Protein AF-0000000084753948 (afdb_homodimer)

InterPro domains:
  IPR003010 Carbon-nitrogen hydrolase [PF00795] (7-243)
  IPR003010 Carbon-nitrogen hydrolase [PS50263] (5-235)
  IPR036526 Carbon-nitrogen hydrolase superfamily [G3DSA:3.60.110.10] (3-258)
  IPR036526 Carbon-nitrogen hydrolase superfamily [SSF56317] (1-251)
  IPR052737 Omega-amidase YafV [PTHR47799] (4-256)

pLDDT: mean 97.44, std 4.39, range [53.72, 99.0]

Foldseek 3Di:
DDQKAKEKFFAADADAQAQVVQLVVVVVQLVPDDADHAEYEAAFQSRHADDLPCVSHDQVSVVVVLVSQLVSQQVRQYKYKYWHWHDDPNAIFGKIWIHHPDDDIDIDTAADAPPVVPRVVHHPHTDDWDWDDDPHFIETEHEAVVLVPCVNLAQPPLGAEYEYHYQDFPVCVVCVLVSQLVSLARRLHKGWYFYYADAYPVGTGHQTFTWIAGSNSHTQDTDRDRDMIMGMGGNVVSVVVCVVPVSSVVDDDDDDDD/DDQKAKEKFFAADADAQAQVVQLVVVVVQLVPDDAPHAEYEAAFQSRHADDLPCVSHDQCSVVVVLVSQLVSQQVRQYKYKYWHWHDDPNAIFGKIWIHHPDDDIDIDTAADAPPVVPRVVHHPHTDDWDWDDDPHFIETEHEAVVLVPCVNLAQPPLGAEYEYHYQDFPVCVVCVLVSQLVSLARRLHKGWYFYYADAYPVGTGHQTFTWIAGSNSHTQDTDRDRDMIMGMGGNVVSVVVCVVPVSSVVDDDDDDDD

Structure (mmCIF, N/CA/C/O backbone):
data_AF-0000000084753948-model_v1
#
loop_
_entity.id
_entity.type
_entity.pdbx_description
1 polymer 'Omega-amidase YafV'
#
loop_
_atom_site.group_PDB
_atom_site.id
_atom_site.type_symbol
_atom_site.label_atom_id
_atom_site.label_alt_id
_atom_site.label_comp_id
_atom_site.label_asym_id
_atom_site.label_entity_id
_atom_site.label_seq_id
_atom_site.pdbx_PDB_ins_code
_atom_site.Cartn_x
_atom_site.Cartn_y
_atom_site.Cartn_z
_atom_site.occupancy
_atom_site.B_iso_or_equiv
_atom_site.auth_seq_id
_atom_site.auth_comp_id
_atom_site.auth_asym_id
_atom_site.auth_atom_id
_atom_site.pdbx_PDB_model_num
ATOM 1 N N . MET A 1 1 ? 27.484 17.625 3.156 1 53.81 1 MET A N 1
ATOM 2 C CA . MET A 1 1 ? 26.094 18 3.404 1 53.81 1 MET A CA 1
ATOM 3 C C . MET A 1 1 ? 25.469 17.094 4.457 1 53.81 1 MET A C 1
ATOM 5 O O . MET A 1 1 ? 25.891 15.945 4.633 1 53.81 1 MET A O 1
ATOM 9 N N . PRO A 1 2 ? 24.625 17.688 5.348 1 67.44 2 PRO A N 1
ATOM 10 C CA . PRO A 1 2 ? 24.109 16.797 6.395 1 67.44 2 PRO A CA 1
ATOM 11 C C . PRO A 1 2 ? 23.438 15.539 5.828 1 67.44 2 PRO A C 1
ATOM 13 O O . PRO A 1 2 ? 22.781 15.609 4.789 1 67.44 2 PRO A O 1
ATOM 16 N N . THR A 1 3 ? 23.859 14.422 6.414 1 88.56 3 THR A N 1
ATOM 17 C CA . THR A 1 3 ? 23.375 13.141 5.91 1 88.56 3 THR A CA 1
ATOM 18 C C . THR A 1 3 ? 22.156 12.672 6.699 1 88.56 3 THR A C 1
ATOM 20 O O . THR A 1 3 ? 21.531 11.664 6.348 1 88.56 3 THR A O 1
ATOM 23 N N . THR A 1 4 ? 21.812 13.539 7.672 1 97.06 4 THR A N 1
ATOM 24 C CA . THR A 1 4 ? 20.688 13.117 8.492 1 97.06 4 THR A CA 1
ATOM 25 C C . THR A 1 4 ? 19.703 14.266 8.695 1 97.06 4 THR A C 1
ATOM 27 O O . THR A 1 4 ? 20.062 15.438 8.531 1 97.06 4 THR A O 1
ATOM 30 N N . LEU A 1 5 ? 18.516 14.039 8.922 1 97.75 5 LEU A N 1
ATOM 31 C CA . LEU A 1 5 ? 17.438 14.953 9.266 1 97.75 5 LEU A CA 1
ATOM 32 C C . LEU A 1 5 ? 16.766 14.539 10.57 1 97.75 5 LEU A C 1
ATOM 34 O O . LEU A 1 5 ? 16.172 13.461 10.656 1 97.75 5 LEU A O 1
ATOM 38 N N . ASN A 1 6 ? 16.922 15.367 11.609 1 98.12 6 ASN A N 1
ATOM 39 C CA . ASN A 1 6 ? 16.266 15.109 12.891 1 98.12 6 ASN A CA 1
ATOM 40 C C . ASN A 1 6 ? 14.867 15.711 12.938 1 98.12 6 ASN A C 1
ATOM 42 O O . ASN A 1 6 ? 14.703 16.922 12.789 1 98.12 6 ASN A O 1
ATOM 46 N N . ILE A 1 7 ? 13.852 14.844 13.227 1 98.62 7 ILE A N 1
ATOM 47 C CA . ILE A 1 7 ? 12.492 15.359 13.117 1 98.62 7 ILE A CA 1
ATOM 48 C C . ILE A 1 7 ? 11.758 15.156 14.445 1 98.62 7 ILE A C 1
ATOM 50 O O . ILE A 1 7 ? 12.109 14.273 15.227 1 98.62 7 ILE A O 1
ATOM 54 N N . ALA A 1 8 ? 10.852 15.984 14.695 1 98.88 8 ALA A N 1
ATOM 55 C CA . ALA A 1 8 ? 9.914 15.875 15.812 1 98.88 8 ALA A CA 1
ATOM 56 C C . ALA A 1 8 ? 8.469 15.891 15.32 1 98.88 8 ALA A C 1
ATOM 58 O O . ALA A 1 8 ? 8.078 16.766 14.547 1 98.88 8 ALA A O 1
ATOM 59 N N . LEU A 1 9 ? 7.727 14.906 15.68 1 98.88 9 LEU A N 1
ATOM 60 C CA . LEU A 1 9 ? 6.301 14.797 15.375 1 98.88 9 LEU A CA 1
ATOM 61 C C . LEU A 1 9 ? 5.461 15.148 16.594 1 98.88 9 LEU A C 1
ATOM 63 O O . LEU A 1 9 ? 5.562 14.5 17.641 1 98.88 9 LEU A O 1
ATOM 67 N N . ILE A 1 10 ? 4.637 16.125 16.484 1 98.94 10 ILE A N 1
ATOM 68 C CA . ILE A 1 10 ? 3.828 16.5 17.641 1 98.94 10 ILE A CA 1
ATOM 69 C C . ILE A 1 10 ? 2.432 15.898 17.5 1 98.94 10 ILE A C 1
ATOM 71 O O . ILE A 1 10 ? 1.613 16.391 16.719 1 98.94 10 ILE A O 1
ATOM 75 N N . GLN A 1 11 ? 2.242 14.859 18.203 1 98.88 11 GLN A N 1
ATOM 76 C CA . GLN A 1 11 ? 0.932 14.234 18.328 1 98.88 11 GLN A CA 1
ATOM 77 C C . GLN A 1 11 ? 0.143 14.828 19.5 1 98.88 11 GLN A C 1
ATOM 79 O O . GLN A 1 11 ? 0.443 14.555 20.656 1 98.88 11 GLN A O 1
ATOM 84 N N . SER A 1 12 ? -0.905 15.617 19.203 1 98.56 12 SER A N 1
ATOM 85 C CA . SER A 1 12 ? -1.56 16.406 20.25 1 98.56 12 SER A CA 1
ATOM 86 C C . SER A 1 12 ? -3.07 16.438 20.047 1 98.56 12 SER A C 1
ATOM 88 O O . SER A 1 12 ? -3.559 16.219 18.938 1 98.56 12 SER A O 1
ATOM 90 N N . ASN A 1 13 ? -3.744 16.594 21.156 1 98.56 13 ASN A N 1
ATOM 91 C CA . ASN A 1 13 ? -5.129 17.047 21.047 1 98.56 13 ASN A CA 1
ATOM 92 C C . ASN A 1 13 ? -5.211 18.469 20.484 1 98.56 13 ASN A C 1
ATOM 94 O O . ASN A 1 13 ? -4.262 19.234 20.594 1 98.56 13 ASN A O 1
ATOM 98 N N . LEU A 1 14 ? -6.301 18.766 19.828 1 98.81 14 LEU A N 1
ATOM 99 C CA . LEU A 1 14 ? -6.492 20.078 19.25 1 98.81 14 LEU A CA 1
ATOM 100 C C . LEU A 1 14 ? -7.711 20.766 19.859 1 98.81 14 LEU A C 1
ATOM 102 O O . LEU A 1 14 ? -8.742 20.141 20.078 1 98.81 14 LEU A O 1
ATOM 106 N N . TYR A 1 15 ? -7.5 22.016 20.188 1 98.69 15 TYR A N 1
ATOM 107 C CA . TYR A 1 15 ? -8.648 22.812 20.594 1 98.69 15 TYR A CA 1
ATOM 108 C C . TYR A 1 15 ? -9.562 23.094 19.406 1 98.69 15 TYR A C 1
ATOM 110 O O . TYR A 1 15 ? -9.125 23.672 18.406 1 98.69 15 TYR A O 1
ATOM 118 N N . TRP A 1 16 ? -10.828 22.75 19.531 1 98.62 16 TRP A N 1
ATOM 119 C CA . TRP A 1 16 ? -11.797 22.797 18.453 1 98.62 16 TRP A CA 1
ATOM 120 C C . TRP A 1 16 ? -12.031 24.219 17.969 1 98.62 16 TRP A C 1
ATOM 122 O O . TRP A 1 16 ? -12.461 25.078 18.75 1 98.62 16 TRP A O 1
ATOM 132 N N . GLU A 1 17 ? -11.703 24.547 16.75 1 98.62 17 GLU A N 1
ATOM 133 C CA . GLU A 1 17 ? -11.93 25.797 16.047 1 98.62 17 GLU A CA 1
ATOM 134 C C . GLU A 1 17 ? -11.375 26.984 16.844 1 98.62 17 GLU A C 1
ATOM 136 O O . GLU A 1 17 ? -12.047 28.016 16.984 1 98.62 17 GLU A O 1
ATOM 141 N N . ASP A 1 18 ? -10.203 26.766 17.375 1 98.75 18 ASP A N 1
ATOM 142 C CA . ASP A 1 18 ? -9.586 27.812 18.188 1 98.75 18 ASP A CA 1
ATOM 143 C C . ASP A 1 18 ? -8.117 28 17.828 1 98.75 18 ASP A C 1
ATOM 145 O O . ASP A 1 18 ? -7.227 27.516 18.531 1 98.75 18 ASP A O 1
ATOM 149 N N . PRO A 1 19 ? -7.867 28.766 16.75 1 98.88 19 PRO A N 1
ATOM 150 C CA . PRO A 1 19 ? -6.496 28.938 16.25 1 98.88 19 PRO A CA 1
ATOM 151 C C . PRO A 1 19 ? -5.562 29.516 17.312 1 98.88 19 PRO A C 1
ATOM 153 O O . PRO A 1 19 ? -4.41 29.094 17.422 1 98.88 19 PRO A O 1
ATOM 156 N N . VAL A 1 20 ? -6.008 30.422 18.094 1 98.75 20 VAL A N 1
ATOM 157 C CA . VAL A 1 20 ? -5.18 31.109 19.078 1 98.75 20 VAL A CA 1
ATOM 158 C C . VAL A 1 20 ? -4.719 30.125 20.141 1 98.75 20 VAL A C 1
ATOM 160 O O . VAL A 1 20 ? -3.527 30.031 20.453 1 98.75 20 VAL A O 1
ATOM 163 N N . LYS A 1 21 ? -5.648 29.328 20.672 1 98.81 21 LYS A N 1
ATOM 164 C CA . LYS A 1 21 ? -5.305 28.359 21.703 1 98.81 21 LYS A CA 1
ATOM 165 C C . LYS A 1 21 ? -4.379 27.281 21.172 1 98.81 21 LYS A C 1
ATOM 167 O O . LYS A 1 21 ? -3.48 26.812 21.875 1 98.81 21 LYS A O 1
ATOM 172 N N . ASN A 1 22 ? -4.625 26.875 20.016 1 98.88 22 ASN A N 1
ATOM 173 C CA . ASN A 1 22 ? -3.771 25.844 19.422 1 98.88 22 ASN A CA 1
ATOM 174 C C . ASN A 1 22 ? -2.354 26.359 19.188 1 98.88 22 ASN A C 1
ATOM 176 O O . ASN A 1 22 ? -1.38 25.672 19.516 1 98.88 22 ASN A O 1
ATOM 180 N N . ARG A 1 23 ? -2.188 27.562 18.609 1 98.88 23 ARG A N 1
ATOM 181 C CA . ARG A 1 23 ? -0.85 28.125 18.422 1 98.88 23 ARG A CA 1
ATOM 182 C C . ARG A 1 23 ? -0.101 28.234 19.734 1 98.88 23 ARG A C 1
ATOM 184 O O . ARG A 1 23 ? 1.081 27.891 19.828 1 98.88 23 ARG A O 1
ATOM 191 N N . LYS A 1 24 ? -0.837 28.688 20.734 1 98.81 24 LYS A N 1
ATOM 192 C CA . LYS A 1 24 ? -0.213 28.812 22.047 1 98.81 24 LYS A CA 1
ATOM 193 C C . LYS A 1 24 ? 0.215 27.453 22.578 1 98.81 24 LYS A C 1
ATOM 195 O O . LYS A 1 24 ? 1.32 27.297 23.109 1 98.81 24 LYS A O 1
ATOM 200 N N . MET A 1 25 ? -0.643 26.484 22.484 1 98.81 25 MET A N 1
ATOM 201 C CA . MET A 1 25 ? -0.343 25.141 22.938 1 98.81 25 MET A CA 1
ATOM 202 C C . MET A 1 25 ? 0.877 24.578 22.219 1 98.81 25 MET A C 1
ATOM 204 O O . MET A 1 25 ? 1.776 24.016 22.844 1 98.81 25 MET A O 1
ATOM 208 N N . PHE A 1 26 ? 0.907 24.703 20.906 1 98.81 26 PHE A N 1
ATOM 209 C CA . PHE A 1 26 ? 2.035 24.172 20.141 1 98.81 26 PHE A CA 1
ATOM 210 C C . PHE A 1 26 ? 3.311 24.938 20.469 1 98.81 26 PHE A C 1
ATOM 212 O O . PHE A 1 26 ? 4.402 24.375 20.469 1 98.81 26 PHE A O 1
ATOM 219 N N . GLU A 1 27 ? 3.158 26.266 20.656 1 98.44 27 GLU A N 1
ATOM 220 C CA . GLU A 1 27 ? 4.316 27.047 21.078 1 98.44 27 GLU A CA 1
ATOM 221 C C . GLU A 1 27 ? 4.922 26.484 22.359 1 98.44 27 GLU A C 1
ATOM 223 O O . GLU A 1 27 ? 6.141 26.312 22.453 1 98.44 27 GLU A O 1
ATOM 228 N N . GLU A 1 28 ? 4.098 26.219 23.312 1 98.38 28 GLU A N 1
ATOM 229 C CA . GLU A 1 28 ? 4.547 25.656 24.578 1 98.38 28 GLU A CA 1
ATOM 230 C C . GLU A 1 28 ? 5.207 24.297 24.375 1 98.38 28 GLU A C 1
ATOM 232 O O . GLU A 1 28 ? 6.219 23.984 25.016 1 98.38 28 GLU A O 1
ATOM 237 N N . LYS A 1 29 ? 4.641 23.453 23.578 1 98.38 29 LYS A N 1
ATOM 238 C CA . LYS A 1 29 ? 5.211 22.141 23.297 1 98.38 29 LYS A CA 1
ATOM 239 C C . LYS A 1 29 ? 6.555 22.266 22.578 1 98.38 29 LYS A C 1
ATOM 241 O O . LYS A 1 29 ? 7.508 21.562 22.906 1 98.38 29 LYS A O 1
ATOM 246 N N . ILE A 1 30 ? 6.605 23.141 21.609 1 98.12 30 ILE A N 1
ATOM 247 C CA . ILE A 1 30 ? 7.824 23.359 20.844 1 98.12 30 ILE A CA 1
ATOM 248 C C . ILE A 1 30 ? 8.938 23.859 21.766 1 98.12 30 ILE A C 1
ATOM 250 O O . ILE A 1 30 ? 10.094 23.453 21.609 1 98.12 30 ILE A O 1
ATOM 254 N N . ASP A 1 31 ? 8.555 24.641 22.719 1 96.69 31 ASP A N 1
ATOM 255 C CA . ASP A 1 31 ? 9.508 25.188 23.688 1 96.69 31 ASP A CA 1
ATOM 256 C C . ASP A 1 31 ? 10.172 24.062 24.484 1 96.69 31 ASP A C 1
ATOM 258 O O . ASP A 1 31 ? 11.25 24.266 25.047 1 96.69 31 ASP A O 1
ATOM 262 N N . THR A 1 32 ? 9.516 22.922 24.531 1 96.94 32 THR A N 1
ATOM 263 C CA . THR A 1 32 ? 10.047 21.812 25.328 1 96.94 32 THR A CA 1
ATOM 264 C C . THR A 1 32 ? 10.984 20.953 24.5 1 96.94 32 THR A C 1
ATOM 266 O O . THR A 1 32 ? 11.664 20.078 25.031 1 96.94 32 THR A O 1
ATOM 269 N N . ILE A 1 33 ? 10.898 21.094 23.172 1 96.75 33 ILE A N 1
ATOM 270 C CA . ILE A 1 33 ? 11.711 20.25 22.297 1 96.75 33 ILE A CA 1
ATOM 271 C C . ILE A 1 33 ? 13.188 20.531 22.547 1 96.75 33 ILE A C 1
ATOM 273 O O . ILE A 1 33 ? 13.617 21.688 22.547 1 96.75 33 ILE A O 1
ATOM 277 N N . PRO A 1 34 ? 13.852 19.422 22.859 1 83.12 34 PRO A N 1
ATOM 278 C CA . PRO A 1 34 ? 15.273 19.625 23.125 1 83.12 34 PRO A CA 1
ATOM 279 C C . PRO A 1 34 ? 16.031 20.203 21.938 1 83.12 34 PRO A C 1
ATOM 281 O O . PRO A 1 34 ? 15.438 20.438 20.875 1 83.12 34 PRO A O 1
ATOM 284 N N . GLY A 1 35 ? 17.297 20.375 22.016 1 74.94 35 GLY A N 1
ATOM 285 C CA . GLY A 1 35 ? 18.203 21.047 21.109 1 74.94 35 GLY A CA 1
ATOM 286 C C . GLY A 1 35 ? 18.062 20.609 19.672 1 74.94 35 GLY A C 1
ATOM 287 O O . GLY A 1 35 ? 16.969 20.672 19.109 1 74.94 35 GLY A O 1
ATOM 288 N N . HIS A 1 36 ? 18.703 19.797 19.078 1 88.38 36 HIS A N 1
ATOM 289 C CA . HIS A 1 36 ? 18.922 19.844 17.641 1 88.38 36 HIS A CA 1
ATOM 290 C C . HIS A 1 36 ? 17.812 19.094 16.891 1 88.38 36 HIS A C 1
ATOM 292 O O . HIS A 1 36 ? 17.844 17.859 16.812 1 88.38 36 HIS A O 1
ATOM 298 N N . VAL A 1 37 ? 16.688 19.672 16.484 1 97.12 37 VAL A N 1
ATOM 299 C CA . VAL A 1 37 ? 15.625 19.234 15.578 1 97.12 37 VAL A CA 1
ATOM 300 C C . VAL A 1 37 ? 15.633 20.109 14.328 1 97.12 37 VAL A C 1
ATOM 302 O O . VAL A 1 37 ? 15.789 21.328 14.414 1 97.12 37 VAL A O 1
ATOM 305 N N . ASP A 1 38 ? 15.492 19.359 13.188 1 97.5 38 ASP A N 1
ATOM 306 C CA . ASP A 1 38 ? 15.547 20.062 11.906 1 97.5 38 ASP A CA 1
ATOM 307 C C . ASP A 1 38 ? 14.148 20.375 11.391 1 97.5 38 ASP A C 1
ATOM 309 O O . ASP A 1 38 ? 13.953 21.328 10.648 1 97.5 38 ASP A O 1
ATOM 313 N N . LEU A 1 39 ? 13.18 19.578 11.742 1 98.44 39 LEU A N 1
ATOM 314 C CA . LEU A 1 39 ? 11.828 19.656 11.188 1 98.44 39 LEU A CA 1
ATOM 315 C C . LEU A 1 39 ? 10.789 19.25 12.227 1 98.44 39 LEU A C 1
ATOM 317 O O . LEU A 1 39 ? 10.914 18.188 12.844 1 98.44 39 LEU A O 1
ATOM 321 N N . ILE A 1 40 ? 9.836 20.062 12.461 1 98.88 40 ILE A N 1
ATOM 322 C CA . ILE A 1 40 ? 8.688 19.766 13.305 1 98.88 40 ILE A CA 1
ATOM 323 C C . ILE A 1 40 ? 7.449 19.531 12.438 1 98.88 40 ILE A C 1
ATOM 325 O O . ILE A 1 40 ? 7.133 20.359 11.578 1 98.88 40 ILE A O 1
ATOM 329 N N . VAL A 1 41 ? 6.809 18.438 12.586 1 98.94 41 VAL A N 1
ATOM 330 C CA . VAL A 1 41 ? 5.609 18.109 11.82 1 98.94 41 VAL A CA 1
ATOM 331 C C . VAL A 1 41 ? 4.379 18.203 12.719 1 98.94 41 VAL A C 1
ATOM 333 O O . VAL A 1 41 ? 4.328 17.578 13.773 1 98.94 41 VAL A O 1
ATOM 336 N N . LEU A 1 42 ? 3.428 19 12.359 1 98.94 42 LEU A N 1
ATOM 337 C CA . LEU A 1 42 ? 2.162 19.203 13.055 1 98.94 42 LEU A CA 1
ATOM 338 C C . LEU A 1 42 ? 1.022 18.5 12.32 1 98.94 42 LEU A C 1
ATOM 340 O O . LEU A 1 42 ? 1.134 18.203 11.133 1 98.94 42 LEU A O 1
ATOM 344 N N . PRO A 1 43 ? -0.096 18.234 12.984 1 98.94 43 PRO A N 1
ATOM 345 C CA . PRO A 1 43 ? -1.219 17.531 12.359 1 98.94 43 PRO A CA 1
ATOM 346 C C . PRO A 1 43 ? -1.92 18.375 11.297 1 98.94 43 PRO A C 1
ATOM 348 O O . PRO A 1 43 ? -1.564 19.531 11.086 1 98.94 43 PRO A O 1
ATOM 351 N N . GLU A 1 44 ? -2.82 17.734 10.594 1 98.94 44 GLU A N 1
ATOM 352 C CA . GLU A 1 44 ? -3.756 18.391 9.688 1 98.94 44 GLU A CA 1
ATOM 353 C C . GLU A 1 44 ? -4.637 19.391 10.445 1 98.94 44 GLU A C 1
ATOM 355 O O . GLU A 1 44 ? -5.148 19.078 11.523 1 98.94 44 GLU A O 1
ATOM 360 N N . MET A 1 45 ? -4.84 20.578 9.789 1 98.88 45 MET A N 1
ATOM 361 C CA . MET A 1 45 ? -5.699 21.594 10.391 1 98.88 45 MET A CA 1
ATOM 362 C C . MET A 1 45 ? -5.375 21.766 11.875 1 98.88 45 MET A C 1
ATOM 364 O O . MET A 1 45 ? -6.273 21.75 12.719 1 98.88 45 MET A O 1
ATOM 368 N N . PHE A 1 46 ? -4.113 21.953 12.133 1 98.94 46 PHE A N 1
ATOM 369 C CA . PHE A 1 46 ? -3.609 21.859 13.5 1 98.94 46 PHE A CA 1
ATOM 370 C C . PHE A 1 46 ? -4.09 23.031 14.336 1 98.94 46 PHE A C 1
ATOM 372 O O . PHE A 1 46 ? -4.008 23.016 15.562 1 98.94 46 PHE A O 1
ATOM 379 N N . THR A 1 47 ? -4.684 24.062 13.695 1 98.88 47 THR A N 1
ATOM 380 C CA . THR A 1 47 ? -5.141 25.203 14.469 1 98.88 47 THR A CA 1
ATOM 381 C C . THR A 1 47 ? -6.625 25.094 14.789 1 98.88 47 THR A C 1
ATOM 383 O O . THR A 1 47 ? -7.164 25.875 15.57 1 98.88 47 THR A O 1
ATOM 386 N 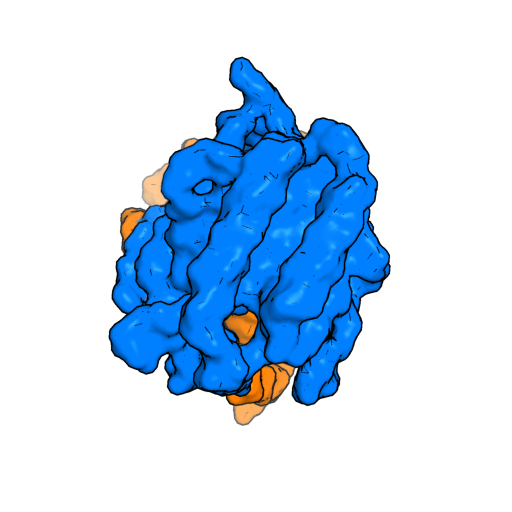N . THR A 1 48 ? -7.336 24.125 14.219 1 98.81 48 THR A N 1
ATOM 387 C CA . THR A 1 48 ? -8.789 24.141 14.375 1 98.81 48 THR A CA 1
ATOM 388 C C . THR A 1 48 ? -9.328 22.75 14.656 1 98.81 48 THR A C 1
ATOM 390 O O . THR A 1 48 ? -10.438 22.594 15.172 1 98.81 48 THR A O 1
ATOM 393 N N . GLY A 1 49 ? -8.57 21.703 14.367 1 98.5 49 GLY A N 1
ATOM 394 C CA . GLY A 1 49 ? -9.219 20.422 14.141 1 98.5 49 GLY A CA 1
ATOM 395 C C . GLY A 1 49 ? -9.93 20.344 12.805 1 98.5 49 GLY A C 1
ATOM 396 O O . GLY A 1 49 ? -10.125 21.359 12.141 1 98.5 49 GLY A O 1
ATOM 397 N N . PHE A 1 50 ? -10.281 19.172 12.391 1 98.44 50 PHE A N 1
ATOM 398 C CA . PHE A 1 50 ? -10.953 19 11.109 1 98.44 50 PHE A CA 1
ATOM 399 C C . PHE A 1 50 ? -12.375 19.531 11.156 1 98.44 50 PHE A C 1
ATOM 401 O O . PHE A 1 50 ? -13.289 18.828 11.594 1 98.44 50 PHE A O 1
ATOM 408 N N . THR A 1 51 ? -12.57 20.719 10.641 1 98.5 51 THR A N 1
ATOM 409 C CA . THR A 1 51 ? -13.883 21.344 10.688 1 98.5 51 THR A CA 1
ATOM 410 C C . THR A 1 51 ? -14.477 21.453 9.289 1 98.5 51 THR A C 1
ATOM 412 O O . THR A 1 51 ? -13.758 21.75 8.328 1 98.5 51 THR A O 1
ATOM 415 N N . MET A 1 52 ? -15.75 21.281 9.156 1 98.19 52 MET A N 1
ATOM 416 C CA . MET A 1 52 ? -16.484 21.453 7.91 1 98.19 52 MET A CA 1
ATOM 417 C C . MET A 1 52 ? -17.141 22.844 7.855 1 98.19 52 MET A C 1
ATOM 419 O O . MET A 1 52 ? -17.984 23.094 7.004 1 98.19 52 MET A O 1
ATOM 423 N N . LYS A 1 53 ? -16.766 23.641 8.828 1 98.19 53 LYS A N 1
ATOM 424 C CA . LYS A 1 53 ? -17.297 25 8.898 1 98.19 53 LYS A CA 1
ATOM 425 C C . LYS A 1 53 ? -16.156 26.016 8.883 1 98.19 53 LYS A C 1
ATOM 427 O O . LYS A 1 53 ? -16.016 26.812 9.82 1 98.19 53 LYS A O 1
ATOM 432 N N . PRO A 1 54 ? -15.469 26.016 7.777 1 98.44 54 PRO A N 1
ATOM 433 C CA . PRO A 1 54 ? -14.32 26.922 7.719 1 98.44 54 PRO A CA 1
ATOM 434 C C . PRO A 1 54 ? -14.711 28.391 7.84 1 98.44 54 PRO A C 1
ATOM 436 O O . PRO A 1 54 ? -13.875 29.234 8.18 1 98.44 54 PRO A O 1
ATOM 439 N N . GLN A 1 55 ? -15.969 28.688 7.582 1 97.69 55 GLN A N 1
ATOM 440 C CA . GLN A 1 55 ? -16.453 30.062 7.703 1 97.69 55 GLN A CA 1
ATOM 441 C C . GLN A 1 55 ? -16.391 30.531 9.148 1 97.69 55 GLN A C 1
ATOM 443 O O . GLN A 1 55 ? -16.453 31.734 9.414 1 97.69 55 GLN A O 1
ATOM 448 N N . ASN A 1 56 ? -16.297 29.578 10.07 1 97.94 56 ASN A N 1
ATOM 449 C CA . ASN A 1 56 ? -16.203 29.922 11.484 1 97.94 56 ASN A CA 1
ATOM 450 C C . ASN A 1 56 ? -14.82 30.484 11.828 1 97.94 56 ASN A C 1
ATOM 452 O O . ASN A 1 56 ? -14.625 31.062 12.898 1 97.94 56 ASN A O 1
ATOM 456 N N . ILE A 1 57 ? -13.852 30.328 11 1 98.31 57 ILE A N 1
ATOM 457 C CA . ILE A 1 57 ? -12.477 30.734 11.25 1 98.31 57 ILE A CA 1
ATOM 458 C C . ILE A 1 57 ? -12.164 32.031 10.492 1 98.31 57 ILE A C 1
ATOM 460 O O . ILE A 1 57 ? -12.328 32.094 9.273 1 98.31 57 ILE A O 1
ATOM 464 N N . ALA A 1 58 ? -11.727 33.031 11.195 1 97.69 58 ALA A N 1
ATOM 465 C CA . ALA A 1 58 ? -11.398 34.312 10.562 1 97.69 58 ALA A CA 1
ATOM 466 C C . ALA A 1 58 ? -10.312 34.125 9.508 1 97.69 58 ALA A C 1
ATOM 468 O O . ALA A 1 58 ? -9.32 33.438 9.742 1 97.69 58 ALA A O 1
ATOM 469 N N . GLN A 1 59 ? -10.469 34.75 8.391 1 96.62 59 GLN A N 1
ATOM 470 C CA . GLN A 1 59 ? -9.516 34.625 7.293 1 96.62 59 GLN A CA 1
ATOM 471 C C . GLN A 1 59 ? -8.117 35.062 7.742 1 96.62 59 GLN A C 1
ATOM 473 O O . GLN A 1 59 ? -7.117 34.5 7.281 1 96.62 59 GLN A O 1
ATOM 478 N N . SER A 1 60 ? -8.062 36 8.617 1 97.75 60 SER A N 1
ATOM 479 C CA . SER A 1 60 ? -6.797 36.562 9.094 1 97.75 60 SER A CA 1
ATOM 480 C C . SER A 1 60 ? -6 35.5 9.875 1 97.75 60 SER A C 1
ATOM 482 O O . SER A 1 60 ? -4.797 35.656 10.086 1 97.75 60 SER A O 1
ATOM 484 N N . GLU A 1 61 ? -6.668 34.469 10.289 1 98.19 61 GLU A N 1
ATOM 485 C CA . GLU A 1 61 ? -5.992 33.469 11.102 1 98.19 61 GLU A CA 1
ATOM 486 C C . GLU A 1 61 ? -4.973 32.688 10.289 1 98.19 61 GLU A C 1
ATOM 488 O O . GLU A 1 61 ? -3.982 32.188 10.828 1 98.19 61 GLU A O 1
ATOM 493 N N . ALA A 1 62 ? -5.191 32.594 9.008 1 98.38 62 ALA A N 1
ATOM 494 C CA . ALA A 1 62 ? -4.199 31.922 8.172 1 98.38 62 ALA A CA 1
ATOM 495 C C . ALA A 1 62 ? -2.877 32.688 8.18 1 98.38 62 ALA A C 1
ATOM 497 O O . ALA A 1 62 ? -1.821 32.094 8.438 1 98.38 62 ALA A O 1
ATOM 498 N N . ASP A 1 63 ? -2.986 33.969 7.906 1 98.12 63 ASP A N 1
ATOM 499 C CA . ASP A 1 63 ? -1.791 34.781 7.918 1 98.12 63 ASP A CA 1
ATOM 500 C C . ASP A 1 63 ? -1.129 34.781 9.289 1 98.12 63 ASP A C 1
ATOM 502 O O . ASP A 1 63 ? 0.096 34.688 9.398 1 98.12 63 ASP A O 1
ATOM 506 N N . ALA A 1 64 ? -1.938 34.875 10.297 1 98.75 64 ALA A N 1
ATOM 507 C CA . ALA A 1 64 ? -1.426 34.844 11.664 1 98.75 64 ALA A CA 1
ATOM 508 C C . ALA A 1 64 ? -0.686 33.562 11.953 1 98.75 64 ALA A C 1
ATOM 510 O O . ALA A 1 64 ? 0.352 33.562 12.617 1 98.75 64 ALA A O 1
ATOM 511 N N . THR A 1 65 ? -1.197 32.5 11.508 1 98.88 65 THR A N 1
ATOM 512 C CA . THR A 1 65 ? -0.593 31.188 11.758 1 98.88 65 THR A CA 1
ATOM 513 C C . THR A 1 65 ? 0.728 31.047 11 1 98.88 65 THR A C 1
ATOM 515 O O . THR A 1 65 ? 1.718 30.562 11.562 1 98.88 65 THR A O 1
ATOM 518 N N . VAL A 1 66 ? 0.766 31.453 9.734 1 98.75 66 VAL A N 1
ATOM 519 C CA . VAL A 1 66 ? 1.994 31.375 8.953 1 98.75 66 VAL A CA 1
ATOM 520 C C . VAL A 1 66 ? 3.072 32.25 9.578 1 98.75 66 VAL A C 1
ATOM 522 O O . VAL A 1 66 ? 4.238 31.859 9.656 1 98.75 66 VAL A O 1
ATOM 525 N N . GLU A 1 67 ? 2.65 33.406 10 1 98.5 67 GLU A N 1
ATOM 526 C CA . GLU A 1 67 ? 3.592 34.281 10.695 1 98.5 67 GLU A CA 1
ATOM 527 C C . GLU A 1 67 ? 4.102 33.625 11.984 1 98.5 67 GLU A C 1
ATOM 529 O O . GLU A 1 67 ? 5.285 33.719 12.305 1 98.5 67 GLU A O 1
ATOM 534 N N . TRP A 1 68 ? 3.188 33.031 12.727 1 98.81 68 TRP A N 1
ATOM 535 C CA . TRP A 1 68 ? 3.568 32.312 13.93 1 98.81 68 TRP A CA 1
ATOM 536 C C . TRP A 1 68 ? 4.57 31.203 13.594 1 98.81 68 TRP A C 1
ATOM 538 O O . TRP A 1 68 ? 5.582 31.047 14.289 1 98.81 68 TRP A O 1
ATOM 548 N N . MET A 1 69 ? 4.352 30.422 12.57 1 98.88 69 MET A N 1
ATOM 549 C CA . MET A 1 69 ? 5.277 29.375 12.141 1 98.88 69 MET A CA 1
ATOM 550 C C . MET A 1 69 ? 6.645 29.969 11.812 1 98.88 69 MET A C 1
ATOM 552 O O . MET A 1 69 ? 7.676 29.391 12.172 1 98.88 69 MET A O 1
ATOM 556 N N . ARG A 1 70 ? 6.605 31.078 11.094 1 98.44 70 ARG A N 1
ATOM 557 C CA . ARG A 1 70 ? 7.859 31.734 10.727 1 98.44 70 ARG A CA 1
ATOM 558 C C . ARG A 1 70 ? 8.641 32.156 11.969 1 98.44 70 ARG A C 1
ATOM 560 O O . ARG A 1 70 ? 9.859 31.938 12.039 1 98.44 70 ARG A O 1
ATOM 567 N N . ARG A 1 71 ? 7.945 32.75 12.867 1 98.12 71 ARG A N 1
ATOM 568 C CA . ARG A 1 71 ? 8.586 33.188 14.109 1 98.12 71 ARG A CA 1
ATOM 569 C C . ARG A 1 71 ? 9.195 31.984 14.852 1 98.12 71 ARG A C 1
ATOM 571 O O . ARG A 1 71 ? 10.344 32.062 15.297 1 98.12 71 ARG A O 1
ATOM 578 N N . MET A 1 72 ? 8.414 30.922 15.016 1 97.69 72 MET A N 1
ATOM 579 C CA . MET A 1 72 ? 8.906 29.719 15.672 1 97.69 72 MET A CA 1
ATOM 580 C C . MET A 1 72 ? 10.109 29.141 14.93 1 97.69 72 MET A C 1
ATOM 582 O O . MET A 1 72 ? 11.102 28.766 15.547 1 97.69 72 MET A O 1
ATOM 586 N N . ALA A 1 73 ? 9.969 29.078 13.602 1 97.94 73 ALA A N 1
ATOM 587 C CA . ALA A 1 73 ? 11.039 28.531 12.766 1 97.94 73 ALA A CA 1
ATOM 588 C C . ALA A 1 73 ? 12.344 29.297 12.969 1 97.94 73 ALA A C 1
ATOM 590 O O . ALA A 1 73 ? 13.406 28.703 13.094 1 97.94 73 ALA A O 1
ATOM 591 N N . GLN A 1 74 ? 12.234 30.609 13.008 1 97.19 74 GLN A N 1
ATOM 592 C CA . GLN A 1 74 ? 13.406 31.453 13.172 1 97.19 74 GLN A CA 1
ATOM 593 C C . GLN A 1 74 ? 13.969 31.344 14.586 1 97.19 74 GLN A C 1
ATOM 595 O O . GLN A 1 74 ? 15.18 31.203 14.773 1 97.19 74 GLN A O 1
ATOM 600 N N . GLN A 1 75 ? 13.117 31.406 15.516 1 96.19 75 GLN A N 1
ATOM 601 C CA . GLN A 1 75 ? 13.516 31.391 16.922 1 96.19 75 GLN A CA 1
ATOM 602 C C . GLN A 1 75 ? 14.281 30.109 17.266 1 96.19 75 GLN A C 1
ATOM 604 O O . GLN A 1 75 ? 15.273 30.141 17.984 1 96.19 75 GLN A O 1
ATOM 609 N N . TYR A 1 76 ? 13.852 28.984 16.719 1 96.56 76 TYR A N 1
ATOM 610 C CA . TYR A 1 76 ? 14.414 27.688 17.125 1 96.56 76 TYR A CA 1
ATOM 611 C C . TYR A 1 76 ? 15.289 27.109 16.016 1 96.56 76 TYR A C 1
ATOM 613 O O . TYR A 1 76 ? 15.844 26.031 16.156 1 96.56 76 TYR A O 1
ATOM 621 N N . ASN A 1 77 ? 15.438 27.844 14.906 1 96.06 77 ASN A N 1
ATOM 622 C CA . ASN A 1 77 ? 16.172 27.391 13.734 1 96.06 77 ASN A CA 1
ATOM 623 C C . ASN A 1 77 ? 15.734 26 13.289 1 96.06 77 ASN A C 1
ATOM 625 O O . ASN A 1 77 ? 16.547 25.094 13.18 1 96.06 77 ASN A O 1
ATOM 629 N N . VAL A 1 78 ? 14.477 25.875 13.07 1 97.38 78 VAL A N 1
ATOM 630 C CA . VAL A 1 78 ? 13.82 24.625 12.703 1 97.38 78 VAL A CA 1
ATOM 631 C C . VAL A 1 78 ? 12.766 24.891 11.625 1 97.38 78 VAL A C 1
ATOM 633 O O . VAL A 1 78 ? 12.227 26 11.539 1 97.38 78 VAL A O 1
ATOM 636 N N . ALA A 1 79 ? 12.523 23.922 10.734 1 98.25 79 ALA A N 1
ATOM 637 C CA . ALA A 1 79 ? 11.375 24.016 9.836 1 98.25 79 ALA A CA 1
ATOM 638 C C . ALA A 1 79 ? 10.117 23.453 10.484 1 98.25 79 ALA A C 1
ATOM 640 O O . ALA A 1 79 ? 10.195 22.609 11.367 1 98.25 79 ALA A O 1
ATOM 641 N N . MET A 1 80 ? 8.969 23.922 10.062 1 98.69 80 MET A N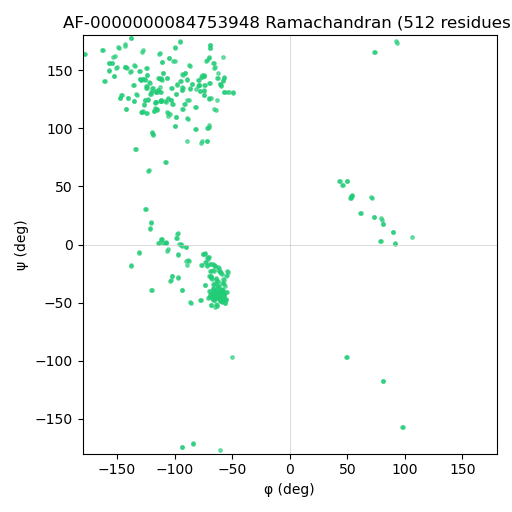 1
ATOM 642 C CA . MET A 1 80 ? 7.672 23.422 10.508 1 98.69 80 MET A CA 1
ATOM 643 C C . MET A 1 80 ? 6.785 23.062 9.32 1 98.69 80 MET A C 1
ATOM 645 O O . MET A 1 80 ? 6.809 23.734 8.297 1 98.69 80 MET A O 1
ATOM 649 N N . VAL A 1 81 ? 6.062 22.047 9.453 1 98.94 81 VAL A N 1
ATOM 650 C CA . VAL A 1 81 ? 5.102 21.672 8.422 1 98.94 81 VAL A CA 1
ATOM 651 C C . VAL A 1 81 ? 3.771 21.281 9.062 1 98.94 81 VAL A C 1
ATOM 653 O O . VAL A 1 81 ? 3.746 20.656 10.117 1 98.94 81 VAL A O 1
ATOM 656 N N . GLY A 1 82 ? 2.68 21.625 8.633 1 98.88 82 GLY A N 1
ATOM 657 C CA . GLY A 1 82 ? 1.299 21.359 9 1 98.88 82 GLY A CA 1
ATOM 658 C C . GLY A 1 82 ? 0.293 22.031 8.094 1 98.88 82 GLY A C 1
ATOM 659 O O . GLY A 1 82 ? 0.664 22.875 7.258 1 98.88 82 GLY A O 1
ATOM 660 N N . SER A 1 83 ? -0.917 21.609 8.141 1 98.94 83 SER A N 1
ATOM 661 C CA . SER A 1 83 ? -1.895 22.266 7.27 1 98.94 83 SER A CA 1
ATOM 662 C C . SER A 1 83 ? -2.893 23.078 8.078 1 98.94 83 SER A C 1
ATOM 664 O O . SER A 1 83 ? -3.072 22.844 9.281 1 98.94 83 SER A O 1
ATOM 666 N N . ILE A 1 84 ? -3.533 24.078 7.484 1 98.94 84 ILE A N 1
ATOM 667 C CA . ILE A 1 84 ? -4.559 24.938 8.07 1 98.94 84 ILE A CA 1
ATOM 668 C C . ILE A 1 84 ? -5.613 25.266 7.02 1 98.94 84 ILE A C 1
ATOM 670 O O . ILE A 1 84 ? -5.457 24.938 5.844 1 98.94 84 ILE A O 1
ATOM 674 N N . ILE A 1 85 ? -6.648 25.891 7.477 1 98.88 85 ILE A N 1
ATOM 675 C CA . ILE A 1 85 ? -7.668 26.422 6.578 1 98.88 85 ILE A CA 1
ATOM 676 C C . ILE A 1 85 ? -7.145 27.672 5.891 1 98.88 85 ILE A C 1
ATOM 678 O O . ILE A 1 85 ? -6.578 28.562 6.543 1 98.88 85 ILE A O 1
ATOM 682 N N . PHE A 1 86 ? -7.23 27.719 4.637 1 98.69 86 PHE A N 1
ATOM 683 C CA . PHE A 1 86 ? -6.875 28.891 3.844 1 98.69 86 PHE A CA 1
ATOM 684 C C . PHE A 1 86 ? -8.039 29.328 2.965 1 98.69 86 PHE A C 1
ATOM 686 O O . PHE A 1 86 ? -8.734 28.484 2.389 1 98.69 86 PHE A O 1
ATOM 693 N N . GLN A 1 87 ? -8.297 30.562 2.941 1 98.06 87 GLN A N 1
ATOM 694 C CA . GLN A 1 87 ? -9.383 31.109 2.123 1 98.06 87 GLN A CA 1
ATOM 695 C C . GLN A 1 87 ? -8.836 32.031 1.036 1 98.06 87 GLN A C 1
ATOM 697 O O . GLN A 1 87 ? -7.973 32.875 1.301 1 98.06 87 GLN A O 1
ATOM 702 N N . GLU A 1 88 ? -9.266 31.828 -0.166 1 95.69 88 GLU A N 1
ATOM 703 C CA . GLU A 1 88 ? -8.93 32.688 -1.293 1 95.69 88 GLU A CA 1
ATOM 704 C C . GLU A 1 88 ? -10.094 32.781 -2.283 1 95.69 88 GLU A C 1
ATOM 706 O O . GLU A 1 88 ? -10.602 31.75 -2.732 1 95.69 88 GLU A O 1
ATOM 711 N N . ASN A 1 89 ? -10.492 34 -2.646 1 95.56 89 ASN A N 1
ATOM 712 C CA . ASN A 1 89 ? -11.523 34.25 -3.641 1 95.56 89 ASN A CA 1
ATOM 713 C C . ASN A 1 89 ? -12.805 33.5 -3.318 1 95.56 89 ASN A C 1
ATOM 715 O O . ASN A 1 89 ? -13.367 32.812 -4.184 1 95.56 89 ASN A O 1
ATOM 719 N N . GLY A 1 90 ? -13.172 33.469 -2.104 1 95.19 90 GLY A N 1
ATOM 720 C CA . GLY A 1 90 ? -14.422 32.875 -1.675 1 95.19 90 GLY A CA 1
ATOM 721 C C . GLY A 1 90 ? -14.352 31.359 -1.585 1 95.19 90 GLY A C 1
ATOM 722 O O . GLY A 1 90 ? -15.359 30.703 -1.296 1 95.19 90 GLY A O 1
ATOM 723 N N . LYS A 1 91 ? -13.195 30.844 -1.84 1 98 91 LYS A N 1
ATOM 724 C CA . LYS A 1 91 ? -13.008 29.391 -1.75 1 98 91 LYS A CA 1
ATOM 725 C C . LYS A 1 91 ? -12.133 29.031 -0.553 1 98 91 LYS A C 1
ATOM 727 O O . LYS A 1 91 ? -11.273 29.812 -0.145 1 98 91 LYS A O 1
ATOM 732 N N . PHE A 1 92 ? -12.422 27.875 0.003 1 98.81 92 PHE A N 1
ATOM 733 C CA . PHE A 1 92 ? -11.633 27.375 1.12 1 98.81 92 PHE A CA 1
ATOM 734 C C . PHE A 1 92 ? -10.742 26.219 0.678 1 98.81 92 PHE A C 1
ATOM 736 O O . PHE A 1 92 ? -11.141 25.391 -0.148 1 98.81 92 PHE A O 1
ATOM 743 N N . PHE A 1 93 ? -9.57 26.172 1.24 1 98.88 93 PHE A N 1
ATOM 744 C CA . PHE A 1 93 ? -8.609 25.109 0.998 1 98.88 93 PHE A CA 1
ATOM 745 C C . PHE A 1 93 ? -8.078 24.547 2.312 1 98.88 93 PHE A C 1
ATOM 747 O O . PHE A 1 93 ? -8 25.266 3.312 1 98.88 93 PHE A O 1
ATOM 754 N N . ASN A 1 94 ? -7.879 23.234 2.334 1 98.94 94 ASN A N 1
ATOM 755 C CA . ASN A 1 94 ? -6.938 22.656 3.283 1 98.94 94 ASN A CA 1
ATOM 756 C C . ASN A 1 94 ? -5.5 22.766 2.783 1 98.94 94 ASN A C 1
ATOM 758 O O . ASN A 1 94 ? -5.066 21.969 1.945 1 98.94 94 ASN A O 1
ATOM 762 N N . ARG A 1 95 ? -4.793 23.766 3.297 1 98.88 95 ARG A N 1
ATOM 763 C CA . ARG A 1 95 ? -3.492 24.109 2.729 1 98.88 95 ARG A CA 1
ATOM 764 C C . ARG A 1 95 ? -2.365 23.781 3.703 1 98.88 95 ARG A C 1
ATOM 766 O O . ARG A 1 95 ? -2.398 24.203 4.863 1 98.88 95 ARG A O 1
ATOM 773 N N . LEU A 1 96 ? -1.461 23 3.203 1 98.94 96 LEU A N 1
ATOM 774 C CA . LEU A 1 96 ? -0.241 22.672 3.936 1 98.94 96 LEU A CA 1
ATOM 775 C C . LEU A 1 96 ? 0.835 23.719 3.682 1 98.94 96 LEU A C 1
ATOM 777 O O . LEU A 1 96 ? 1.026 24.156 2.545 1 98.94 96 LEU A O 1
ATOM 781 N N . TYR A 1 97 ? 1.476 24.156 4.762 1 98.94 97 TYR A N 1
ATOM 782 C CA . TYR A 1 97 ? 2.629 25.047 4.691 1 98.94 97 TYR A CA 1
ATOM 783 C C . TYR A 1 97 ? 3.879 24.375 5.234 1 98.94 97 TYR A C 1
ATOM 785 O O . TYR A 1 97 ? 3.83 23.703 6.27 1 98.94 97 TYR A O 1
ATOM 793 N N . PHE A 1 98 ? 4.93 24.453 4.523 1 98.94 98 PHE A N 1
ATOM 794 C CA . PHE A 1 98 ? 6.277 24.172 5.008 1 98.94 98 PHE A CA 1
ATOM 795 C C . PHE A 1 98 ? 7.066 25.469 5.176 1 98.94 98 PHE A C 1
ATOM 797 O O . PHE A 1 98 ? 7.371 26.141 4.191 1 98.94 98 PHE A O 1
ATOM 804 N N . VAL A 1 99 ? 7.383 25.781 6.41 1 98.81 99 VAL A N 1
ATOM 805 C CA . VAL A 1 99 ? 8.016 27.062 6.734 1 98.81 99 VAL A CA 1
ATOM 806 C C . VAL A 1 99 ? 9.391 26.812 7.336 1 98.81 99 VAL A C 1
ATOM 808 O O . VAL A 1 99 ? 9.516 26.188 8.391 1 98.81 99 VAL A O 1
ATOM 811 N N . SER A 1 100 ? 10.383 27.219 6.668 1 98.12 100 SER A N 1
ATOM 812 C CA . SER A 1 100 ? 11.75 27.188 7.184 1 98.12 100 SER A CA 1
ATOM 813 C C . SER A 1 100 ? 12.172 28.547 7.707 1 98.12 100 SER A C 1
ATOM 815 O O . SER A 1 100 ? 11.445 29.531 7.547 1 98.12 100 SER A O 1
ATOM 817 N N . PRO A 1 101 ? 13.344 28.625 8.422 1 96 101 PRO A N 1
ATOM 818 C CA . PRO A 1 101 ? 13.773 29.922 8.953 1 96 101 PRO A CA 1
ATOM 819 C C . PRO A 1 101 ? 14 30.969 7.867 1 96 101 PRO A C 1
ATOM 821 O O . PRO A 1 101 ? 13.914 32.156 8.133 1 96 101 PRO A O 1
ATOM 824 N N . GLU A 1 102 ? 14.258 30.438 6.656 1 92.06 102 GLU A N 1
ATOM 825 C CA . GLU A 1 102 ? 14.508 31.375 5.566 1 92.06 102 GLU A CA 1
ATOM 826 C C . GLU A 1 102 ? 13.656 31.031 4.344 1 92.06 102 GLU A C 1
ATOM 828 O O . GLU A 1 102 ? 13.211 29.906 4.188 1 92.06 102 GLU A O 1
ATOM 833 N N . GLY A 1 103 ? 13.297 32.062 3.594 1 89.12 103 GLY A N 1
ATOM 834 C CA . GLY A 1 103 ? 12.641 31.844 2.314 1 89.12 103 GLY A CA 1
ATOM 835 C C . GLY A 1 103 ? 11.125 31.859 2.416 1 89.12 103 GLY A C 1
ATOM 836 O O . GLY A 1 103 ? 10.57 32 3.51 1 89.12 103 GLY A O 1
ATOM 837 N N . ALA A 1 104 ? 10.492 31.812 1.332 1 96.44 104 ALA A N 1
ATOM 838 C CA . ALA A 1 104 ? 9.039 31.719 1.24 1 96.44 104 ALA A CA 1
ATOM 839 C C . ALA A 1 104 ? 8.555 30.312 1.594 1 96.44 104 ALA A C 1
ATOM 841 O O . ALA A 1 104 ? 9.234 29.328 1.312 1 96.44 104 ALA A O 1
ATOM 842 N N . PRO A 1 105 ? 7.438 30.266 2.188 1 98.44 105 PRO A N 1
ATOM 843 C CA . PRO A 1 105 ? 6.895 28.938 2.496 1 98.44 105 PRO A CA 1
ATOM 844 C C . PRO A 1 105 ? 6.602 28.109 1.243 1 98.44 105 PRO A C 1
ATOM 846 O O . PRO A 1 105 ? 6.23 28.672 0.206 1 98.44 105 PRO A O 1
ATOM 849 N N . GLU A 1 106 ? 6.848 26.781 1.322 1 98.69 106 GLU A N 1
ATOM 850 C CA . GLU A 1 106 ? 6.281 25.859 0.34 1 98.69 106 GLU A CA 1
ATOM 851 C C . GLU A 1 106 ? 4.816 25.547 0.65 1 98.69 106 GLU A C 1
ATOM 853 O O . GLU A 1 106 ? 4.441 25.406 1.815 1 98.69 106 GLU A O 1
ATOM 858 N N . ILE A 1 107 ? 4.023 25.453 -0.436 1 98.75 107 ILE A N 1
ATOM 859 C CA . ILE A 1 107 ? 2.586 25.344 -0.218 1 98.75 107 ILE A CA 1
ATOM 860 C C . ILE A 1 107 ? 2.037 24.156 -0.998 1 98.75 107 ILE A C 1
ATOM 862 O O . ILE A 1 107 ? 2.418 23.922 -2.148 1 98.75 107 ILE A O 1
ATOM 866 N N . TYR A 1 108 ? 1.091 23.438 -0.405 1 98.88 108 TYR A N 1
ATOM 867 C CA . TYR A 1 108 ? 0.359 22.328 -1.002 1 98.88 108 TYR A CA 1
ATOM 868 C C . TYR A 1 108 ? -1.109 22.359 -0.595 1 98.88 108 TYR A C 1
ATOM 870 O O . TYR A 1 108 ? -1.429 22.453 0.593 1 98.88 108 TYR A O 1
ATOM 878 N N . ASN A 1 109 ? -2.02 22.344 -1.559 1 98.88 109 ASN A N 1
ATOM 879 C CA . ASN A 1 109 ? -3.441 22.172 -1.283 1 98.88 109 ASN A CA 1
ATOM 880 C C . ASN A 1 109 ? -3.855 20.703 -1.376 1 98.88 109 ASN A C 1
ATOM 882 O O . ASN A 1 109 ? -3.529 20.016 -2.35 1 98.88 109 ASN A O 1
ATOM 886 N N . LYS A 1 110 ? -4.582 20.312 -0.357 1 98.88 110 LYS A N 1
ATOM 887 C CA . LYS A 1 110 ? -5.051 18.922 -0.334 1 98.88 110 LYS A CA 1
ATOM 888 C C . LYS A 1 110 ? -5.691 18.531 -1.664 1 98.88 110 LYS A C 1
ATOM 890 O O . LYS A 1 110 ? -6.539 19.266 -2.186 1 98.88 110 LYS A O 1
ATOM 895 N N . LYS A 1 111 ? -5.238 17.406 -2.131 1 98.69 111 LYS A N 1
ATOM 896 C CA . LYS A 1 111 ? -5.703 16.953 -3.441 1 98.69 111 LYS A CA 1
ATOM 897 C C . LYS A 1 111 ? -7.004 16.172 -3.322 1 98.69 111 LYS A C 1
ATOM 899 O O . LYS A 1 111 ? -7.953 16.406 -4.07 1 98.69 111 LYS A O 1
ATOM 904 N N . HIS A 1 112 ? -7.027 15.227 -2.453 1 98.81 112 HIS A N 1
ATOM 905 C CA . HIS A 1 112 ? -8.203 14.375 -2.295 1 98.81 112 HIS A CA 1
ATOM 906 C C . HIS A 1 112 ? -9.062 14.836 -1.116 1 98.81 112 HIS A C 1
ATOM 908 O O . HIS A 1 112 ? -8.695 14.617 0.041 1 98.81 112 HIS A O 1
ATOM 914 N N . THR A 1 113 ? -10.164 15.359 -1.435 1 98.62 113 THR A N 1
ATOM 915 C CA . THR A 1 113 ? -11.102 15.727 -0.382 1 98.62 113 THR A CA 1
ATOM 916 C C . THR A 1 113 ? -11.859 14.508 0.124 1 98.62 113 THR A C 1
ATOM 918 O O . THR A 1 113 ? -12.227 13.625 -0.66 1 98.62 113 THR A O 1
ATOM 921 N N . PHE A 1 114 ? -12.016 14.391 1.386 1 98.25 114 PHE A N 1
ATOM 922 C CA . PHE A 1 114 ? -12.719 13.266 2.006 1 98.25 114 PHE A CA 1
ATOM 923 C C . PHE A 1 114 ? -14.219 13.359 1.748 1 98.25 114 PHE A C 1
ATOM 925 O O . PHE A 1 114 ? -14.977 13.797 2.615 1 98.25 114 PHE A O 1
ATOM 932 N N . THR A 1 115 ? -14.695 12.797 0.675 1 97.5 115 THR A N 1
ATOM 933 C CA . THR A 1 115 ? -16.047 12.977 0.173 1 97.5 115 THR A CA 1
ATOM 934 C C . THR A 1 115 ? -17.062 12.352 1.122 1 97.5 115 THR A C 1
ATOM 936 O O . THR A 1 115 ? -18.203 12.805 1.213 1 97.5 115 THR A O 1
ATOM 939 N N . LEU A 1 116 ? -16.641 11.297 1.82 1 96.38 116 LEU A N 1
ATOM 940 C CA . LEU A 1 116 ? -17.531 10.633 2.762 1 96.38 116 LEU A CA 1
ATOM 941 C C . LEU A 1 116 ? -18.062 11.625 3.795 1 96.38 116 LEU A C 1
ATOM 943 O O . LEU A 1 116 ? -19.219 11.539 4.207 1 96.38 116 LEU A O 1
ATOM 947 N N . ALA A 1 117 ? -17.203 12.57 4.172 1 95.94 117 ALA A N 1
ATOM 948 C CA . ALA A 1 117 ? -17.594 13.586 5.152 1 95.94 117 ALA A CA 1
ATOM 949 C C . ALA A 1 117 ? -18.094 14.852 4.461 1 95.94 117 ALA A C 1
ATOM 951 O O . ALA A 1 117 ? -18.391 15.852 5.121 1 95.94 117 ALA A O 1
ATOM 952 N N . GLY A 1 118 ? -18.109 14.836 3.141 1 97.81 118 GLY A N 1
ATOM 953 C CA . GLY A 1 118 ? -18.578 15.984 2.379 1 97.81 118 GLY A CA 1
ATOM 954 C C . GLY A 1 118 ? -17.531 17.062 2.236 1 97.81 118 GLY A C 1
ATOM 955 O O . GLY A 1 118 ? -17.859 18.234 1.981 1 97.81 118 GLY A O 1
ATOM 956 N N . GLU A 1 119 ? -16.297 16.734 2.457 1 98.38 119 GLU A N 1
ATOM 957 C CA . GLU A 1 119 ? -15.234 17.734 2.379 1 98.38 119 GLU A CA 1
ATOM 958 C C . GLU A 1 119 ? -15.203 18.391 1.007 1 98.38 119 GLU A C 1
ATOM 960 O O . GLU A 1 119 ? -14.906 19.594 0.896 1 98.38 119 GLU A O 1
ATOM 965 N N . ASP A 1 120 ? -15.609 17.656 -0.047 1 98 120 ASP A N 1
ATOM 966 C CA . ASP A 1 120 ? -15.578 18.141 -1.421 1 98 120 ASP A CA 1
ATOM 967 C C . ASP A 1 120 ? -16.609 19.25 -1.63 1 98 120 ASP A C 1
ATOM 969 O O . ASP A 1 120 ? -16.5 20.031 -2.584 1 98 120 ASP A O 1
ATOM 973 N N . LYS A 1 121 ? -17.547 19.375 -0.746 1 98.06 121 LYS A N 1
ATOM 974 C CA . LYS A 1 121 ? -18.578 20.391 -0.855 1 98.06 121 LYS A CA 1
ATOM 975 C C . LYS A 1 121 ? -18.156 21.688 -0.202 1 98.06 121 LYS A C 1
ATOM 977 O O . LYS A 1 121 ? -18.766 22.734 -0.423 1 98.06 121 LYS A O 1
ATOM 982 N N . VAL A 1 122 ? -17.078 21.625 0.586 1 98.56 122 VAL A N 1
ATOM 983 C CA . VAL A 1 122 ? -16.719 22.781 1.406 1 98.56 122 VAL A CA 1
ATOM 984 C C . VAL A 1 122 ? -15.32 23.266 1.031 1 98.56 122 VAL A C 1
ATOM 986 O O . VAL A 1 122 ? -15.062 24.469 1.003 1 98.56 122 VAL A O 1
ATOM 989 N N . TYR A 1 123 ? -14.406 22.375 0.759 1 98.81 123 TYR A N 1
ATOM 990 C CA . TYR A 1 123 ? -13.016 22.672 0.444 1 98.81 123 TYR A CA 1
ATOM 991 C C . TYR A 1 123 ? -12.703 22.344 -1.01 1 98.81 123 TYR A C 1
ATOM 993 O O . TYR A 1 123 ? -13.164 21.328 -1.538 1 98.81 123 TYR A O 1
ATOM 1001 N N . GLU A 1 124 ? -11.883 23.188 -1.621 1 98.5 124 GLU A N 1
ATOM 1002 C CA . GLU A 1 124 ? -11.43 22.969 -2.99 1 98.5 124 GLU A CA 1
ATOM 1003 C C . GLU A 1 124 ? -10.211 22.047 -3.021 1 98.5 124 GLU A C 1
ATOM 1005 O O . GLU A 1 124 ? -9.305 22.188 -2.193 1 98.5 124 GLU A O 1
ATOM 1010 N N . ALA A 1 125 ? -10.242 21.141 -3.982 1 98.38 125 ALA A N 1
ATOM 1011 C CA . ALA A 1 125 ? -9.117 20.234 -4.16 1 98.38 125 ALA A CA 1
ATOM 1012 C C . ALA A 1 125 ? -7.918 20.938 -4.785 1 98.38 125 ALA A C 1
ATOM 1014 O O . ALA A 1 125 ? -8.086 21.766 -5.691 1 98.38 125 ALA A O 1
ATOM 1015 N N . GLY A 1 126 ? -6.746 20.625 -4.234 1 98 126 GLY A N 1
ATOM 1016 C CA . GLY A 1 126 ? -5.547 21.016 -4.953 1 98 126 GLY A CA 1
ATOM 1017 C C . GLY A 1 126 ? -5.332 20.234 -6.23 1 98 126 GLY A C 1
ATOM 1018 O O . GLY A 1 126 ? -5.977 19.203 -6.445 1 98 126 GLY A O 1
ATOM 1019 N N . LYS A 1 127 ? -4.344 20.719 -7.066 1 95.94 127 LYS A N 1
ATOM 1020 C CA . LYS A 1 127 ? -4.16 20.062 -8.359 1 95.94 127 LYS A CA 1
ATOM 1021 C C . LYS A 1 127 ? -2.693 19.734 -8.602 1 95.94 127 LYS A C 1
ATOM 1023 O O . LYS A 1 127 ? -2.363 19.031 -9.562 1 95.94 127 LYS A O 1
ATOM 1028 N N . GLU A 1 128 ? -1.891 20.219 -7.699 1 96.81 128 GLU A N 1
ATOM 1029 C CA . GLU A 1 128 ? -0.462 20.062 -7.961 1 96.81 128 GLU A CA 1
ATOM 1030 C C . GLU A 1 128 ? 0.234 19.359 -6.801 1 96.81 128 GLU A C 1
ATOM 1032 O O . GLU A 1 128 ? -0.017 19.672 -5.637 1 96.81 128 GLU A O 1
ATOM 1037 N N . LYS A 1 129 ? 1.067 18.453 -7.227 1 97.94 129 LYS A N 1
ATOM 1038 C CA . LYS A 1 129 ? 1.947 17.812 -6.254 1 97.94 129 LYS A CA 1
ATOM 1039 C C . LYS A 1 129 ? 3.096 18.734 -5.855 1 97.94 129 LYS A C 1
ATOM 1041 O O . LYS A 1 129 ? 3.635 19.453 -6.695 1 97.94 129 LYS A O 1
ATOM 1046 N N . LEU A 1 130 ? 3.523 18.703 -4.59 1 98.81 130 LEU A N 1
ATOM 1047 C CA . LEU A 1 130 ? 4.641 19.531 -4.125 1 98.81 130 LEU A CA 1
ATOM 1048 C C . LEU A 1 130 ? 5.844 18.656 -3.783 1 98.81 130 LEU A C 1
ATOM 1050 O O . LEU A 1 130 ? 5.723 17.688 -3.025 1 98.81 130 LEU A O 1
ATOM 1054 N N . ILE A 1 131 ? 6.98 18.875 -4.371 1 98.81 131 ILE A N 1
ATOM 1055 C CA . ILE A 1 131 ? 8.266 18.281 -4.02 1 98.81 131 ILE A CA 1
ATOM 1056 C C . ILE A 1 131 ? 9.336 19.359 -3.963 1 98.81 131 ILE A C 1
ATOM 1058 O O . ILE A 1 131 ? 9.469 20.156 -4.887 1 98.81 131 ILE A O 1
ATOM 1062 N N . PHE A 1 132 ? 10.062 19.406 -2.904 1 98.25 132 PHE A N 1
ATOM 1063 C CA . PHE A 1 132 ? 11.109 20.406 -2.738 1 98.25 132 PHE A CA 1
ATOM 1064 C C . PHE A 1 132 ? 12.258 19.844 -1.9 1 98.25 132 PHE A C 1
ATOM 1066 O O . PHE A 1 132 ? 12.141 18.766 -1.317 1 98.25 132 PHE A O 1
ATOM 1073 N N . GLU A 1 133 ? 13.375 20.578 -1.86 1 97.19 133 GLU A N 1
ATOM 1074 C CA . GLU A 1 133 ? 14.555 20.156 -1.113 1 97.19 133 GLU A CA 1
ATOM 1075 C C . GLU A 1 133 ? 14.672 20.906 0.208 1 97.19 133 GLU A C 1
ATOM 1077 O O . GLU A 1 133 ? 14.422 22.109 0.266 1 97.19 133 GLU A O 1
ATOM 1082 N N . TYR A 1 134 ? 14.953 20.219 1.273 1 97.25 134 TYR A N 1
ATOM 1083 C CA . TYR A 1 134 ? 15.266 20.797 2.58 1 97.25 134 TYR A CA 1
ATOM 1084 C C . TYR A 1 134 ? 16.359 19.984 3.275 1 97.25 134 TYR A C 1
ATOM 1086 O O . TYR A 1 134 ? 16.188 18.797 3.535 1 97.25 134 TYR A O 1
ATOM 1094 N N . LYS A 1 135 ? 17.484 20.625 3.5 1 96 135 LYS A N 1
ATOM 1095 C CA . LYS A 1 135 ? 18.641 20.062 4.191 1 96 135 LYS A CA 1
ATOM 1096 C C . LYS A 1 135 ? 19.062 18.734 3.566 1 96 135 LYS A C 1
ATOM 1098 O O . LYS A 1 135 ? 19.266 17.75 4.273 1 96 135 LYS A O 1
ATOM 1103 N N . GLY A 1 136 ? 19.016 18.688 2.27 1 96.06 136 GLY A N 1
ATOM 1104 C CA . GLY A 1 136 ? 19.562 17.562 1.53 1 96.06 136 GLY A CA 1
ATOM 1105 C C . GLY A 1 136 ? 18.547 16.484 1.262 1 96.06 136 GLY A C 1
ATOM 1106 O O . GLY A 1 136 ? 18.859 15.453 0.663 1 96.06 136 GLY A O 1
ATOM 1107 N N . PHE A 1 137 ? 17.359 16.688 1.684 1 98.06 137 PHE A N 1
ATOM 1108 C CA . PHE A 1 137 ? 16.281 15.719 1.457 1 98.06 137 PHE A CA 1
ATOM 1109 C C . PHE A 1 137 ? 15.234 16.281 0.508 1 98.06 137 PHE A C 1
ATOM 1111 O O . PHE A 1 137 ? 14.836 17.438 0.633 1 98.06 137 PHE A O 1
ATOM 1118 N N . ARG A 1 138 ? 14.859 15.562 -0.456 1 98.38 138 ARG A N 1
ATOM 1119 C CA . ARG A 1 138 ? 13.695 15.891 -1.265 1 98.38 138 ARG A CA 1
ATOM 1120 C C . ARG A 1 138 ? 12.406 15.43 -0.583 1 98.38 138 ARG A C 1
ATOM 1122 O O . ARG A 1 138 ? 12.211 14.234 -0.367 1 98.38 138 ARG A O 1
ATOM 1129 N N . ILE A 1 139 ? 11.516 16.344 -0.259 1 98.81 139 ILE A N 1
ATOM 1130 C CA . ILE A 1 139 ? 10.359 16.094 0.594 1 98.81 139 ILE A CA 1
ATOM 1131 C C . ILE A 1 139 ? 9.078 16.25 -0.219 1 98.81 139 ILE A C 1
ATOM 1133 O O . ILE A 1 139 ? 8.945 17.188 -1.006 1 98.81 139 ILE A O 1
ATOM 1137 N N . CYS A 1 140 ? 8.164 15.305 -0.088 1 98.94 140 CYS A N 1
ATOM 1138 C CA . CYS A 1 140 ? 6.832 15.32 -0.685 1 98.94 140 CYS A CA 1
ATOM 1139 C C . CYS A 1 140 ? 5.75 15.273 0.389 1 98.94 140 CYS A C 1
ATOM 1141 O O . CYS A 1 140 ? 5.363 14.188 0.833 1 98.94 140 CYS A O 1
ATOM 1143 N N . PRO A 1 141 ? 5.207 16.406 0.785 1 98.88 141 PRO A N 1
ATOM 1144 C CA . PRO A 1 141 ? 4.172 16.438 1.82 1 98.88 141 PRO A CA 1
ATOM 1145 C C . PRO A 1 141 ? 2.764 16.297 1.249 1 98.88 141 PRO A C 1
ATOM 1147 O O . PRO A 1 141 ? 2.486 16.781 0.152 1 98.88 141 PRO A O 1
ATOM 1150 N N . MET A 1 142 ? 1.91 15.57 1.949 1 98.88 142 MET A N 1
ATOM 1151 C CA . MET A 1 142 ? 0.506 15.375 1.601 1 98.88 142 MET A CA 1
ATOM 1152 C C . MET A 1 142 ? -0.38 15.469 2.84 1 98.88 142 MET A C 1
ATOM 1154 O O . MET A 1 142 ? 0.113 15.711 3.943 1 98.88 142 MET A O 1
ATOM 1158 N N . ILE A 1 143 ? -1.719 15.352 2.611 1 98.94 143 ILE A N 1
ATOM 1159 C CA . ILE A 1 143 ? -2.625 15.602 3.727 1 98.94 143 ILE A CA 1
ATOM 1160 C C . ILE A 1 143 ? -3.602 14.438 3.873 1 98.94 143 ILE A C 1
ATOM 1162 O O . ILE A 1 143 ? -4.418 14.188 2.982 1 98.94 143 ILE A O 1
ATOM 1166 N N . CYS A 1 144 ? -3.539 13.734 4.875 1 98.81 144 CYS A N 1
ATOM 1167 C CA . CYS A 1 144 ? -4.52 12.836 5.465 1 98.81 144 CYS A CA 1
ATOM 1168 C C . CYS A 1 144 ? -5.086 11.883 4.414 1 98.81 144 CYS A C 1
ATOM 1170 O O . CYS A 1 144 ? -4.426 10.922 4.02 1 98.81 144 CYS A O 1
ATOM 1172 N N . TYR A 1 145 ? -6.305 12.219 3.824 1 98.88 145 TYR A N 1
ATOM 1173 C CA . TYR A 1 145 ? -7.043 11.375 2.889 1 98.88 145 TYR A CA 1
ATOM 1174 C C . TYR A 1 145 ? -6.203 11.062 1.655 1 98.88 145 TYR A C 1
ATOM 1176 O O . TYR A 1 145 ? -6.348 10 1.051 1 98.88 145 TYR A O 1
ATOM 1184 N N . ASP A 1 146 ? -5.227 11.891 1.289 1 98.94 146 ASP A N 1
ATOM 1185 C CA . ASP A 1 146 ? -4.293 11.664 0.188 1 98.94 146 ASP A CA 1
ATOM 1186 C C . ASP A 1 146 ? -3.598 10.312 0.327 1 98.94 146 ASP A C 1
ATOM 1188 O O . ASP A 1 146 ? -3.186 9.711 -0.669 1 98.94 146 ASP A O 1
ATOM 1192 N N . LEU A 1 147 ? -3.545 9.812 1.545 1 98.94 147 LEU A N 1
ATOM 1193 C CA . LEU A 1 147 ? -2.83 8.578 1.851 1 98.94 147 LEU A CA 1
ATOM 1194 C C . LEU A 1 147 ? -3.469 7.387 1.141 1 98.94 147 LEU A C 1
ATOM 1196 O O . LEU A 1 147 ? -2.777 6.438 0.766 1 98.94 147 LEU A O 1
ATOM 1200 N N . ARG A 1 148 ? -4.746 7.453 0.903 1 98.88 148 ARG A N 1
ATOM 1201 C CA . ARG A 1 148 ? -5.477 6.312 0.356 1 98.88 148 ARG A CA 1
ATOM 1202 C C . ARG A 1 148 ? -5.18 6.137 -1.13 1 98.88 148 ARG A C 1
ATOM 1204 O O . ARG A 1 148 ? -5.57 5.133 -1.73 1 98.88 148 ARG A O 1
ATOM 1211 N N . PHE A 1 149 ? -4.48 7.062 -1.771 1 98.81 149 PHE A N 1
ATOM 1212 C CA . PHE A 1 149 ? -4.395 7.074 -3.227 1 98.81 149 PHE A CA 1
ATOM 1213 C C . PHE A 1 149 ? -2.951 6.902 -3.684 1 98.81 149 PHE A C 1
ATOM 1215 O O . PHE A 1 149 ? -2.227 7.887 -3.854 1 98.81 149 PHE A O 1
ATOM 1222 N N . PRO A 1 150 ? -2.582 5.645 -3.965 1 98.75 150 PRO A N 1
ATOM 1223 C CA . PRO A 1 150 ? -1.184 5.305 -4.234 1 98.75 150 PRO A CA 1
ATOM 1224 C C . PRO A 1 150 ? -0.679 5.887 -5.555 1 98.75 150 PRO A C 1
ATOM 1226 O O . PRO A 1 150 ? 0.524 6.105 -5.719 1 98.75 150 PRO A O 1
ATOM 1229 N N . VAL A 1 151 ? -1.555 6.199 -6.488 1 98.62 151 VAL A N 1
ATOM 1230 C CA . VAL A 1 151 ? -1.124 6.758 -7.762 1 98.62 151 VAL A CA 1
ATOM 1231 C C . VAL A 1 151 ? -0.602 8.18 -7.555 1 98.62 151 VAL A C 1
ATOM 1233 O O . VAL A 1 151 ? 0.446 8.547 -8.094 1 98.62 151 VAL A O 1
ATOM 1236 N N . TRP A 1 152 ? -1.259 8.922 -6.711 1 98.5 152 TRP A N 1
ATOM 1237 C CA . TRP A 1 152 ? -0.884 10.305 -6.441 1 98.5 152 TRP A CA 1
ATOM 1238 C C . TRP A 1 152 ? 0.465 10.383 -5.734 1 98.5 152 TRP A C 1
ATOM 1240 O O . TRP A 1 152 ? 1.316 11.195 -6.09 1 98.5 152 TRP A O 1
ATOM 1250 N N . SER A 1 153 ? 0.686 9.484 -4.777 1 98.5 153 SER A N 1
ATOM 1251 C CA . SER A 1 153 ? 1.897 9.562 -3.969 1 98.5 153 SER A CA 1
ATOM 1252 C C . SER A 1 153 ? 3.035 8.766 -4.598 1 98.5 153 SER A C 1
ATOM 1254 O O . SER A 1 153 ? 4.133 8.695 -4.043 1 98.5 153 SER A O 1
ATOM 1256 N N . ARG A 1 154 ? 2.801 8.086 -5.73 1 98.81 154 ARG A N 1
ATOM 1257 C CA . ARG A 1 154 ? 3.822 7.215 -6.305 1 98.81 154 ARG A CA 1
ATOM 1258 C C . ARG A 1 154 ? 5.105 7.988 -6.586 1 98.81 154 ARG A C 1
ATOM 1260 O O . ARG A 1 154 ? 5.066 9.078 -7.16 1 98.81 154 ARG A O 1
ATOM 1267 N N . ASN A 1 155 ? 6.215 7.465 -6.16 1 98.56 155 ASN A N 1
ATOM 1268 C CA . ASN A 1 155 ? 7.52 8.102 -6.312 1 98.56 155 ASN A CA 1
ATOM 1269 C C . ASN A 1 155 ? 8.039 7.98 -7.742 1 98.56 155 ASN A C 1
ATOM 1271 O O . ASN A 1 155 ? 8.766 7.035 -8.062 1 98.56 155 ASN A O 1
ATOM 1275 N N . THR A 1 156 ? 7.707 8.906 -8.547 1 96.44 156 THR A N 1
ATOM 1276 C CA . THR A 1 156 ? 8.234 8.969 -9.906 1 96.44 156 THR A CA 1
ATOM 1277 C C . THR A 1 156 ? 9.258 10.094 -10.039 1 96.44 156 THR A C 1
ATOM 1279 O O . THR A 1 156 ? 9.914 10.219 -11.078 1 96.44 156 THR A O 1
ATOM 1282 N N . GLU A 1 157 ? 9.414 10.883 -8.977 1 96.06 157 GLU A N 1
ATOM 1283 C CA . GLU A 1 157 ? 10.289 12.047 -9.016 1 96.06 157 GLU A CA 1
ATOM 1284 C C . GLU A 1 157 ? 11.484 11.875 -8.094 1 96.06 157 GLU A C 1
ATOM 1286 O O . GLU A 1 157 ? 12.266 12.82 -7.887 1 96.06 157 GLU A O 1
ATOM 1291 N N . ASP A 1 158 ? 11.555 10.719 -7.441 1 95.81 158 ASP A N 1
ATOM 1292 C CA . ASP A 1 158 ? 12.695 10.32 -6.617 1 95.81 158 ASP A CA 1
ATOM 1293 C C . ASP A 1 158 ? 12.75 11.148 -5.332 1 95.81 158 ASP A C 1
ATOM 1295 O O . ASP A 1 158 ? 13.812 11.633 -4.945 1 95.81 158 ASP A O 1
ATOM 1299 N N . TYR A 1 159 ? 11.625 11.391 -4.754 1 98.62 159 TYR A N 1
ATOM 1300 C CA . TYR A 1 159 ? 11.648 12.031 -3.443 1 98.62 159 TYR A CA 1
ATOM 1301 C C . TYR A 1 159 ? 12.172 11.07 -2.381 1 98.62 159 TYR A C 1
ATOM 1303 O O . TYR A 1 159 ? 12.188 9.859 -2.586 1 98.62 159 TYR A O 1
ATOM 1311 N N . ASP A 1 160 ? 12.609 11.648 -1.229 1 98.69 160 ASP A N 1
ATOM 1312 C CA . ASP A 1 160 ? 13.242 10.883 -0.16 1 98.69 160 ASP A CA 1
ATOM 1313 C C . ASP A 1 160 ? 12.281 10.664 1.004 1 98.69 160 ASP A C 1
ATOM 1315 O O . ASP A 1 160 ? 12.391 9.672 1.729 1 98.69 160 ASP A O 1
ATOM 1319 N N . VAL A 1 161 ? 11.391 11.625 1.195 1 98.88 161 VAL A N 1
ATOM 1320 C CA . VAL A 1 161 ? 10.531 11.633 2.375 1 98.88 161 VAL A CA 1
ATOM 1321 C C . VAL A 1 161 ? 9.094 11.953 1.968 1 98.88 161 VAL A C 1
ATOM 1323 O O . VAL A 1 161 ? 8.844 12.945 1.285 1 98.88 161 VAL A O 1
ATOM 1326 N N . LEU A 1 162 ? 8.242 11.078 2.309 1 98.94 162 LEU A N 1
ATOM 1327 C CA . LEU A 1 162 ? 6.809 11.328 2.232 1 98.94 162 LEU A CA 1
ATOM 1328 C C . LEU A 1 162 ? 6.25 11.719 3.598 1 98.94 162 LEU A C 1
ATOM 1330 O O . LEU A 1 162 ? 6.566 11.086 4.605 1 98.94 162 LEU A O 1
ATOM 1334 N N . ILE A 1 163 ? 5.496 12.805 3.705 1 99 163 ILE A N 1
ATOM 1335 C CA . ILE A 1 163 ? 4.891 13.242 4.957 1 99 163 ILE A CA 1
ATOM 1336 C C . ILE A 1 163 ? 3.373 13.305 4.805 1 99 163 ILE A C 1
ATOM 1338 O O . ILE A 1 163 ? 2.865 13.883 3.844 1 99 163 ILE A O 1
ATOM 1342 N N . TYR A 1 164 ? 2.67 12.711 5.699 1 99 164 TYR A N 1
ATOM 1343 C CA . TYR A 1 164 ? 1.224 12.867 5.801 1 99 164 TYR A CA 1
ATOM 1344 C C . TYR A 1 164 ? 0.838 13.523 7.121 1 99 164 TYR A C 1
ATOM 1346 O O . TYR A 1 164 ? 1.065 12.953 8.195 1 99 164 TYR A O 1
ATOM 1354 N N . VAL A 1 165 ? 0.237 14.703 7.094 1 99 165 VAL A N 1
ATOM 1355 C CA . VAL A 1 165 ? -0.387 15.281 8.273 1 99 165 VAL A CA 1
ATOM 1356 C C . VAL A 1 165 ? -1.876 14.945 8.297 1 99 165 VAL A C 1
ATOM 1358 O O . VAL A 1 165 ? -2.537 14.969 7.254 1 99 165 VAL A O 1
ATOM 1361 N N . ALA A 1 166 ? -2.426 14.641 9.555 1 98.94 166 ALA A N 1
ATOM 1362 C CA . ALA A 1 166 ? -3.758 14.047 9.461 1 98.94 166 ALA A CA 1
ATOM 1363 C C . ALA A 1 166 ? -4.594 14.383 10.688 1 98.94 166 ALA A C 1
ATOM 1365 O O . ALA A 1 166 ? -4.051 14.703 11.75 1 98.94 166 ALA A O 1
ATOM 1366 N N . ASN A 1 167 ? -5.844 14.422 10.523 1 98.75 167 ASN A N 1
ATOM 1367 C CA . ASN A 1 167 ? -6.902 14.109 11.477 1 98.75 167 ASN A CA 1
ATOM 1368 C C . ASN A 1 167 ? -7.586 12.781 11.141 1 98.75 167 ASN A C 1
ATOM 1370 O O . ASN A 1 167 ? -8.75 12.766 10.734 1 98.75 167 ASN A O 1
ATOM 1374 N N . TRP A 1 168 ? -6.914 11.68 11.328 1 98.81 168 TRP A N 1
ATOM 1375 C CA . TRP A 1 168 ? -7.387 10.352 10.953 1 98.81 168 TRP A CA 1
ATOM 1376 C C . TRP A 1 168 ? -8.094 9.672 12.117 1 98.81 168 TRP A C 1
ATOM 1378 O O . TRP A 1 168 ? -7.477 9.383 13.148 1 98.81 168 TRP A O 1
ATOM 1388 N N . PRO A 1 169 ? -9.289 9.406 12 1 98.31 169 PRO A N 1
ATOM 1389 C CA . PRO A 1 169 ? -10.07 8.922 13.141 1 98.31 169 PRO A CA 1
ATOM 1390 C C . PRO A 1 169 ? -9.719 7.488 13.531 1 98.31 169 PRO A C 1
ATOM 1392 O O . PRO A 1 169 ? -9.305 6.699 12.68 1 98.31 169 PRO A O 1
ATOM 1395 N N . LYS A 1 170 ? -10.031 7.188 14.719 1 98.31 170 LYS A N 1
ATOM 1396 C CA . LYS A 1 170 ? -9.797 5.867 15.305 1 98.31 170 LYS A CA 1
ATOM 1397 C C . LYS A 1 170 ? -10.453 4.777 14.453 1 98.31 170 LYS A C 1
ATOM 1399 O O . LYS A 1 170 ? -9.867 3.707 14.258 1 98.31 170 LYS A O 1
ATOM 1404 N N . LYS A 1 171 ? -11.625 5 13.969 1 96 171 LYS A N 1
ATOM 1405 C CA . LYS A 1 171 ? -12.445 4.023 13.266 1 96 171 LYS A CA 1
ATOM 1406 C C . LYS A 1 171 ? -11.688 3.414 12.086 1 96 171 LYS A C 1
ATOM 1408 O O . LYS A 1 171 ? -11.938 2.264 11.711 1 96 171 LYS A O 1
ATOM 1413 N N . ARG A 1 172 ? -10.758 4.055 11.5 1 97.06 172 ARG A N 1
ATOM 1414 C CA . ARG A 1 172 ? -10.07 3.576 10.305 1 97.06 172 ARG A CA 1
ATOM 1415 C C . ARG A 1 172 ? -8.562 3.549 10.523 1 97.06 172 ARG A C 1
ATOM 1417 O O . ARG A 1 172 ? -7.789 3.676 9.57 1 97.06 172 ARG A O 1
ATOM 1424 N N . VAL A 1 173 ? -8.172 3.332 11.727 1 98.5 173 VAL A N 1
ATOM 1425 C CA . VAL A 1 173 ? -6.762 3.432 12.102 1 98.5 173 VAL A CA 1
ATOM 1426 C C . VAL A 1 173 ? -5.977 2.289 11.453 1 98.5 173 VAL A C 1
ATOM 1428 O O . VAL A 1 173 ? -4.793 2.439 11.148 1 98.5 173 VAL A O 1
ATOM 1431 N N . ASN A 1 174 ? -6.652 1.107 11.172 1 98.44 174 ASN A N 1
ATOM 1432 C CA . ASN A 1 174 ? -6.004 0.002 10.477 1 98.44 174 ASN A CA 1
ATOM 1433 C C . ASN A 1 174 ? -5.496 0.426 9.102 1 98.44 174 ASN A C 1
ATOM 1435 O O . ASN A 1 174 ? -4.387 0.061 8.703 1 98.44 174 ASN A O 1
ATOM 1439 N N . ALA A 1 175 ? -6.266 1.178 8.406 1 98.88 175 ALA A N 1
ATOM 1440 C CA . ALA A 1 175 ? -5.859 1.691 7.102 1 98.88 175 ALA A CA 1
ATOM 1441 C C . ALA A 1 175 ? -4.688 2.66 7.23 1 98.88 175 ALA A C 1
ATOM 1443 O O . ALA A 1 175 ? -3.732 2.594 6.453 1 98.88 175 ALA A O 1
ATOM 1444 N N . TRP A 1 176 ? -4.754 3.523 8.219 1 98.88 176 TRP A N 1
ATOM 1445 C CA . TRP A 1 176 ? -3.697 4.496 8.477 1 98.88 176 TRP A CA 1
ATOM 1446 C C . TRP A 1 176 ? -2.354 3.803 8.672 1 98.88 176 TRP A C 1
ATOM 1448 O O . TRP A 1 176 ? -1.389 4.09 7.961 1 98.88 176 TRP A O 1
ATOM 1458 N N . ASP A 1 177 ? -2.352 2.834 9.508 1 98.88 177 ASP A N 1
ATOM 1459 C CA . ASP A 1 177 ? -1.12 2.123 9.836 1 98.88 177 ASP A CA 1
ATOM 1460 C C . ASP A 1 177 ? -0.584 1.361 8.625 1 98.88 177 ASP A C 1
ATOM 1462 O O . ASP A 1 177 ? 0.602 1.454 8.297 1 98.88 177 ASP A O 1
ATOM 1466 N N . THR A 1 178 ? -1.441 0.684 7.988 1 98.94 178 THR A N 1
ATOM 1467 C CA . THR A 1 178 ? -1.055 -0.181 6.879 1 98.94 178 THR A CA 1
ATOM 1468 C C . THR A 1 178 ? -0.554 0.645 5.699 1 98.94 178 THR A C 1
ATOM 1470 O O . THR A 1 178 ? 0.494 0.345 5.125 1 98.94 178 THR A O 1
ATOM 1473 N N . LEU A 1 179 ? -1.256 1.649 5.371 1 98.94 179 LEU A N 1
ATOM 1474 C CA . LEU A 1 179 ? -0.953 2.393 4.156 1 98.94 179 LEU A CA 1
ATOM 1475 C C . LEU A 1 179 ? 0.301 3.242 4.332 1 98.94 179 LEU A C 1
ATOM 1477 O O . LEU A 1 179 ? 1.067 3.432 3.385 1 98.94 179 LEU A O 1
ATOM 1481 N N . LEU A 1 180 ? 0.548 3.793 5.531 1 98.94 180 LEU A N 1
ATOM 1482 C CA . LEU A 1 180 ? 1.796 4.512 5.77 1 98.94 180 LEU A CA 1
ATOM 1483 C C . LEU A 1 180 ? 2.998 3.609 5.504 1 98.94 180 LEU A C 1
ATOM 1485 O O . LEU A 1 180 ? 3.926 3.998 4.793 1 98.94 180 LEU A O 1
ATOM 1489 N N . LYS A 1 181 ? 2.916 2.447 6.078 1 98.94 181 LYS A N 1
ATOM 1490 C CA . LYS A 1 181 ? 4.004 1.492 5.902 1 98.94 181 LYS A CA 1
ATOM 1491 C C . LYS A 1 181 ? 4.16 1.1 4.438 1 98.94 181 LYS A C 1
ATOM 1493 O O . LYS A 1 181 ? 5.277 1.031 3.922 1 98.94 181 LYS A O 1
ATOM 1498 N N . ALA A 1 182 ? 3.076 0.869 3.799 1 98.94 182 ALA A N 1
ATOM 1499 C CA . ALA A 1 182 ? 3.094 0.481 2.391 1 98.94 182 ALA A CA 1
ATOM 1500 C C . ALA A 1 182 ? 3.715 1.576 1.527 1 98.94 182 ALA A C 1
ATOM 1502 O O . ALA A 1 182 ? 4.488 1.289 0.609 1 98.94 182 ALA A O 1
ATOM 1503 N N . ARG A 1 183 ? 3.334 2.852 1.805 1 98.94 183 ARG A N 1
ATOM 1504 C CA . ARG A 1 183 ? 3.891 3.965 1.042 1 98.94 183 ARG A CA 1
ATOM 1505 C C . ARG A 1 183 ? 5.41 4.008 1.168 1 98.94 183 ARG A C 1
ATOM 1507 O O . ARG A 1 183 ? 6.109 4.293 0.194 1 98.94 183 ARG A O 1
ATOM 1514 N N . ALA A 1 184 ? 5.871 3.732 2.342 1 98.94 184 ALA A N 1
ATOM 1515 C CA . ALA A 1 184 ? 7.32 3.691 2.529 1 98.94 184 ALA A CA 1
ATOM 1516 C C . ALA A 1 184 ? 7.957 2.629 1.64 1 98.94 184 ALA A C 1
ATOM 1518 O O . ALA A 1 184 ? 8.891 2.918 0.889 1 98.94 184 ALA A O 1
ATOM 1519 N N . ILE A 1 185 ? 7.406 1.471 1.653 1 98.88 185 ILE A N 1
ATOM 1520 C CA . ILE A 1 185 ? 7.977 0.304 0.989 1 98.88 185 ILE A CA 1
ATOM 1521 C C . ILE A 1 185 ? 7.914 0.492 -0.525 1 98.88 185 ILE A C 1
ATOM 1523 O O . ILE A 1 185 ? 8.938 0.391 -1.21 1 98.88 185 ILE A O 1
ATOM 1527 N N . GLU A 1 186 ? 6.758 0.815 -1.064 1 98.88 186 GLU A N 1
ATOM 1528 C CA . GLU A 1 186 ? 6.574 0.796 -2.514 1 98.88 186 GLU A CA 1
ATOM 1529 C C . GLU A 1 186 ? 7.219 2.018 -3.166 1 98.88 186 GLU A C 1
ATOM 1531 O O . GLU A 1 186 ? 7.441 2.033 -4.379 1 98.88 186 GLU A O 1
ATOM 1536 N N . ASN A 1 187 ? 7.508 3.057 -2.363 1 98.88 187 ASN A N 1
ATOM 1537 C CA . ASN A 1 187 ? 8.148 4.254 -2.902 1 98.88 187 ASN A CA 1
ATOM 1538 C C . ASN A 1 187 ? 9.609 4.352 -2.473 1 98.88 187 ASN A C 1
ATOM 1540 O O . ASN A 1 187 ? 10.297 5.316 -2.812 1 98.88 187 ASN A O 1
ATOM 1544 N N . MET A 1 188 ? 10.078 3.354 -1.731 1 98.62 188 MET A N 1
ATOM 1545 C CA . MET A 1 188 ? 11.438 3.338 -1.215 1 98.62 188 MET A CA 1
ATOM 1546 C C . MET A 1 188 ? 11.836 4.707 -0.671 1 98.62 188 MET A C 1
ATOM 1548 O O . MET A 1 188 ? 12.852 5.273 -1.075 1 98.62 188 MET A O 1
ATOM 1552 N N . ALA A 1 189 ? 11.023 5.207 0.247 1 98.88 189 ALA A N 1
ATOM 1553 C CA . ALA A 1 189 ? 11.188 6.508 0.893 1 98.88 189 ALA A CA 1
ATOM 1554 C C . ALA A 1 189 ? 10.781 6.445 2.361 1 98.88 189 ALA A C 1
ATOM 1556 O O . ALA A 1 189 ? 9.992 5.582 2.758 1 98.88 189 ALA A O 1
ATOM 1557 N N . TYR A 1 190 ? 11.383 7.316 3.178 1 98.94 190 TYR A N 1
ATOM 1558 C CA . TYR A 1 190 ? 10.797 7.477 4.504 1 98.94 190 TYR A CA 1
ATOM 1559 C C . TYR A 1 190 ? 9.344 7.918 4.402 1 98.94 190 TYR A C 1
ATOM 1561 O O . TYR A 1 190 ? 8.992 8.727 3.543 1 98.94 190 TYR A O 1
ATOM 1569 N N . CYS A 1 191 ? 8.555 7.402 5.227 1 98.94 191 CYS A N 1
ATOM 1570 C CA . CYS A 1 191 ? 7.16 7.84 5.293 1 98.94 191 CYS A CA 1
ATOM 1571 C C . CYS A 1 191 ? 6.785 8.25 6.711 1 98.94 191 CYS A C 1
ATOM 1573 O O . CYS A 1 191 ? 6.918 7.461 7.648 1 98.94 191 CYS A O 1
ATOM 1575 N N . ILE A 1 192 ? 6.387 9.477 6.855 1 99 192 ILE A N 1
ATOM 1576 C CA . ILE A 1 192 ? 6.031 10.07 8.141 1 99 192 ILE A CA 1
ATOM 1577 C C . ILE A 1 192 ? 4.531 10.344 8.188 1 99 192 ILE A C 1
ATOM 1579 O O . ILE A 1 192 ? 3.98 10.969 7.273 1 99 192 ILE A O 1
ATOM 1583 N N . GLY A 1 193 ? 3.893 9.797 9.164 1 98.94 193 GLY A N 1
ATOM 1584 C CA . GLY A 1 193 ? 2.51 10.156 9.445 1 98.94 193 GLY A CA 1
ATOM 1585 C C . GLY A 1 193 ? 2.33 10.812 10.805 1 98.94 193 GLY A C 1
ATOM 1586 O O . GLY A 1 193 ? 2.719 10.258 11.828 1 98.94 193 GLY A O 1
ATOM 1587 N N . VAL A 1 194 ? 1.773 12.016 10.797 1 99 194 VAL A N 1
ATOM 1588 C CA . VAL A 1 194 ? 1.459 12.68 12.062 1 99 194 VAL A CA 1
ATOM 1589 C C . VAL A 1 194 ? -0.053 12.852 12.195 1 99 194 VAL A C 1
ATOM 1591 O O . VAL A 1 194 ? -0.682 13.531 11.383 1 99 194 VAL A O 1
ATOM 1594 N N . ASN A 1 195 ? -0.59 12.211 13.148 1 98.94 195 ASN A N 1
ATOM 1595 C CA . ASN A 1 195 ? -2.006 12.297 13.492 1 98.94 195 ASN A CA 1
ATOM 1596 C C . ASN A 1 195 ? -2.213 12.961 14.844 1 98.94 195 ASN A C 1
ATOM 1598 O O . ASN A 1 195 ? -1.253 13.203 15.578 1 98.94 195 ASN A O 1
ATOM 1602 N N . ARG A 1 196 ? -3.398 13.359 15.094 1 98.69 196 ARG A N 1
ATOM 1603 C CA . ARG A 1 196 ? -3.717 13.938 16.391 1 98.69 196 ARG A CA 1
ATOM 1604 C C . ARG A 1 196 ? -4.297 12.891 17.344 1 98.69 196 ARG A C 1
ATOM 1606 O O . ARG A 1 196 ? -4.453 11.727 16.953 1 98.69 196 ARG A O 1
ATOM 1613 N N . ILE A 1 197 ? -4.508 13.305 18.578 1 98.44 197 ILE A N 1
ATOM 1614 C CA . ILE A 1 197 ? -5.191 12.492 19.578 1 98.44 197 ILE A CA 1
ATOM 1615 C C . ILE A 1 197 ? -6.34 13.281 20.203 1 98.44 197 ILE A C 1
ATOM 1617 O O . ILE A 1 197 ? -6.445 14.492 19.984 1 98.44 197 ILE A O 1
ATOM 1621 N N . GLY A 1 198 ? -7.137 12.531 20.891 1 98.25 198 GLY A N 1
ATOM 1622 C CA . GLY A 1 198 ? -8.242 13.18 21.578 1 98.25 198 GLY A CA 1
ATOM 1623 C C . GLY A 1 198 ? -9.547 13.109 20.797 1 98.25 198 GLY A C 1
ATOM 1624 O O . GLY A 1 198 ? -9.758 12.18 20.016 1 98.25 198 GLY A O 1
ATOM 1625 N N . THR A 1 199 ? -10.445 14.047 21.094 1 97.94 199 THR A N 1
ATOM 1626 C CA . THR A 1 199 ? -11.766 14.109 20.484 1 97.94 199 THR A CA 1
ATOM 1627 C C . THR A 1 199 ? -12.008 15.484 19.875 1 97.94 199 THR A C 1
ATOM 1629 O O . THR A 1 199 ? -11.625 16.5 20.453 1 97.94 199 THR A O 1
ATOM 1632 N N . ASP A 1 200 ? -12.68 15.438 18.719 1 95.88 200 ASP A N 1
ATOM 1633 C CA . ASP A 1 200 ? -12.906 16.75 18.094 1 95.88 200 ASP A CA 1
ATOM 1634 C C . ASP A 1 200 ? -14.266 17.312 18.5 1 95.88 200 ASP A C 1
ATOM 1636 O O . ASP A 1 200 ? -14.914 16.797 19.422 1 95.88 200 ASP A O 1
ATOM 1640 N N . GLY A 1 201 ? -14.633 18.422 17.922 1 93.75 201 GLY A N 1
ATOM 1641 C CA . GLY A 1 201 ? -15.82 19.156 18.344 1 93.75 201 GLY A CA 1
ATOM 1642 C C . GLY A 1 201 ? -17.109 18.484 17.922 1 93.75 201 GLY A C 1
ATOM 1643 O O . GLY A 1 201 ? -18.188 18.891 18.359 1 93.75 201 GLY A O 1
ATOM 1644 N N . VAL A 1 202 ? -16.969 17.438 17.109 1 93.81 202 VAL A N 1
ATOM 1645 C CA . VAL A 1 202 ? -18.172 16.719 16.688 1 93.81 202 VAL A CA 1
ATOM 1646 C C . VAL A 1 202 ? -18.062 15.258 17.141 1 93.81 202 VAL A C 1
ATOM 1648 O O . VAL A 1 202 ? -18.625 14.359 16.5 1 93.81 202 VAL A O 1
ATOM 1651 N N . ASP A 1 203 ? -17.219 14.961 18.062 1 94.25 203 ASP A N 1
ATOM 1652 C CA . ASP A 1 203 ? -17.141 13.742 18.875 1 94.25 203 ASP A CA 1
ATOM 1653 C C . ASP A 1 203 ? -16.484 12.609 18.094 1 94.25 203 ASP A C 1
ATOM 1655 O O . ASP A 1 203 ? -16.75 11.438 18.344 1 94.25 203 ASP A O 1
ATOM 1659 N N . PHE A 1 204 ? -15.742 12.93 17.141 1 96.62 204 PHE A N 1
ATOM 1660 C CA . PHE A 1 204 ? -14.875 11.914 16.562 1 96.62 204 PHE A CA 1
ATOM 1661 C C . PHE A 1 204 ? -13.633 11.711 17.422 1 96.62 204 PHE A C 1
ATOM 1663 O O . PHE A 1 204 ? -13.039 12.688 17.891 1 96.62 204 PHE A O 1
ATOM 1670 N N . GLU A 1 205 ? -13.281 10.453 17.609 1 98.31 205 GLU A N 1
ATOM 1671 C CA . GLU A 1 205 ? -12.125 10.094 18.422 1 98.31 205 GLU A CA 1
ATOM 1672 C C . GLU A 1 205 ? -10.898 9.828 17.547 1 98.31 205 GLU A C 1
ATOM 1674 O O . GLU A 1 205 ? -11 9.188 16.5 1 98.31 205 GLU A O 1
ATOM 1679 N N . TYR A 1 206 ? -9.82 10.305 17.984 1 98.62 206 TYR A N 1
ATOM 1680 C CA . TYR A 1 206 ? -8.508 10.109 17.375 1 98.62 206 TYR A CA 1
ATOM 1681 C C . TYR A 1 206 ? -7.535 9.469 18.359 1 98.62 206 TYR A C 1
ATOM 1683 O O . TYR A 1 206 ? -7.492 9.852 19.531 1 98.62 206 TYR A O 1
ATOM 1691 N N . THR A 1 207 ? -6.738 8.547 17.859 1 98.5 207 THR A N 1
ATOM 1692 C CA . THR A 1 207 ? -5.949 7.742 18.781 1 98.5 207 THR A CA 1
ATOM 1693 C C . THR A 1 207 ? -4.457 7.887 18.5 1 98.5 207 THR A C 1
ATOM 1695 O O . THR A 1 207 ? -3.648 7.094 18.984 1 98.5 207 THR A O 1
ATOM 1698 N N . GLY A 1 208 ? -4.129 8.836 17.734 1 98.69 208 GLY A N 1
ATOM 1699 C CA . GLY A 1 208 ? -2.73 9.031 17.391 1 98.69 208 GLY A CA 1
ATOM 1700 C C . GLY A 1 208 ? -2.256 8.117 16.281 1 98.69 208 GLY A C 1
ATOM 1701 O O . GLY A 1 208 ? -2.818 8.117 15.18 1 98.69 208 GLY A O 1
ATOM 1702 N N . HIS A 1 209 ? -1.278 7.273 16.703 1 98.88 209 HIS A N 1
ATOM 1703 C CA . HIS A 1 209 ? -0.663 6.367 15.742 1 98.88 209 HIS A CA 1
ATOM 1704 C C . HIS A 1 209 ? 0.26 7.117 14.789 1 98.88 209 HIS A C 1
ATOM 1706 O O . HIS A 1 209 ? 0.414 6.723 13.625 1 98.88 209 HIS A O 1
ATOM 1712 N N . SER A 1 210 ? 0.779 8.266 15.156 1 98.94 210 SER A N 1
ATOM 1713 C CA . SER A 1 210 ? 1.862 8.859 14.383 1 98.94 210 SER A CA 1
ATOM 1714 C C . SER A 1 210 ? 3.049 7.91 14.273 1 98.94 210 SER A C 1
ATOM 1716 O O . SER A 1 210 ? 3.354 7.176 15.211 1 98.94 210 SER A O 1
ATOM 1718 N N . ALA A 1 211 ? 3.678 7.949 13.133 1 98.94 211 ALA A N 1
ATOM 1719 C CA . ALA A 1 211 ? 4.734 6.969 12.914 1 98.94 211 ALA A CA 1
ATOM 1720 C C . ALA A 1 211 ? 5.719 7.453 11.852 1 98.94 211 ALA A C 1
ATOM 1722 O O . ALA A 1 211 ? 5.402 8.352 11.062 1 98.94 211 ALA A O 1
ATOM 1723 N N . VAL A 1 212 ? 6.902 6.898 11.961 1 98.94 212 VAL A N 1
ATOM 1724 C CA . VAL A 1 212 ? 7.938 7.066 10.945 1 98.94 212 VAL A CA 1
ATOM 1725 C C . VAL A 1 212 ? 8.43 5.699 10.477 1 98.94 212 VAL A C 1
ATOM 1727 O O . VAL A 1 212 ? 8.789 4.844 11.289 1 98.94 212 VAL A O 1
ATOM 1730 N N . TYR A 1 213 ? 8.367 5.473 9.203 1 98.94 213 TYR A N 1
ATOM 1731 C CA . TYR A 1 213 ? 8.867 4.234 8.609 1 98.94 213 TYR A CA 1
ATOM 1732 C C . TYR A 1 213 ? 10.062 4.508 7.711 1 98.94 213 TYR A C 1
ATOM 1734 O O . TYR A 1 213 ? 10.086 5.496 6.977 1 98.94 213 TYR A O 1
ATOM 1742 N N . ASP A 1 214 ? 11.023 3.617 7.711 1 98.75 214 ASP A N 1
ATOM 1743 C CA . ASP A 1 214 ? 12.141 3.76 6.777 1 98.75 214 ASP A CA 1
ATOM 1744 C C . ASP A 1 214 ? 11.781 3.182 5.41 1 98.75 214 ASP A C 1
ATOM 1746 O O . ASP A 1 214 ? 10.633 2.812 5.164 1 98.75 214 ASP A O 1
ATOM 1750 N N . VAL A 1 215 ? 12.766 3.086 4.551 1 98.38 215 VAL A N 1
ATOM 1751 C CA . VAL A 1 215 ? 12.523 2.816 3.137 1 98.38 215 VAL A CA 1
ATOM 1752 C C . VAL A 1 215 ? 12.078 1.369 2.955 1 98.38 215 VAL A C 1
ATOM 1754 O O . VAL A 1 215 ? 11.586 0.996 1.887 1 98.38 215 VAL A O 1
ATOM 1757 N N . LEU A 1 216 ? 12.203 0.512 4.016 1 98.44 216 LEU A N 1
ATOM 1758 C CA . LEU A 1 216 ? 11.789 -0.885 3.93 1 98.44 216 LEU A CA 1
ATOM 1759 C C . LEU A 1 216 ? 10.57 -1.148 4.805 1 98.44 216 LEU A C 1
ATOM 1761 O O . LEU A 1 216 ? 10.156 -2.299 4.973 1 98.44 216 LEU A O 1
ATOM 1765 N N . GLY A 1 217 ? 10.062 -0.083 5.379 1 98.62 217 GLY A N 1
ATOM 1766 C CA . GLY A 1 217 ? 8.852 -0.201 6.168 1 98.62 217 GLY A CA 1
ATOM 1767 C C . GLY A 1 217 ? 9.117 -0.504 7.629 1 98.62 217 GLY A C 1
ATOM 1768 O O . GLY A 1 217 ? 8.195 -0.831 8.383 1 98.62 217 GLY A O 1
ATOM 1769 N N . GLU A 1 218 ? 10.336 -0.413 8.023 1 98.31 218 GLU A N 1
ATOM 1770 C CA . GLU A 1 218 ? 10.656 -0.597 9.438 1 98.31 218 GLU A CA 1
ATOM 1771 C C . GLU A 1 218 ? 10.312 0.649 10.25 1 98.31 218 GLU A C 1
ATOM 1773 O O . GLU A 1 218 ? 10.711 1.76 9.891 1 98.31 218 GLU A O 1
ATOM 1778 N N . PRO A 1 219 ? 9.641 0.463 11.336 1 98.56 219 PRO A N 1
ATOM 1779 C CA . PRO A 1 219 ? 9.258 1.632 12.133 1 98.56 219 PRO A CA 1
ATOM 1780 C C . PRO A 1 219 ? 10.438 2.232 12.898 1 98.56 219 PRO A C 1
ATOM 1782 O O . PRO A 1 219 ? 11.219 1.5 13.5 1 98.56 219 PRO A O 1
ATOM 1785 N N . LEU A 1 220 ? 10.555 3.502 12.812 1 98.69 220 LEU A N 1
ATOM 1786 C CA . LEU A 1 220 ? 11.57 4.238 13.562 1 98.69 220 LEU A CA 1
ATOM 1787 C C . LEU A 1 220 ? 10.953 4.93 14.773 1 98.69 220 LEU A C 1
ATOM 1789 O O . LEU A 1 220 ? 11.648 5.211 15.758 1 98.69 220 LEU A O 1
ATOM 1793 N N . ALA A 1 221 ? 9.695 5.266 14.734 1 98.81 221 ALA A N 1
ATOM 1794 C CA . ALA A 1 221 ? 8.93 5.895 15.805 1 98.81 221 ALA A CA 1
ATOM 1795 C C . ALA A 1 221 ? 7.445 5.543 15.703 1 98.81 221 ALA A C 1
ATOM 1797 O O . ALA A 1 221 ? 6.926 5.355 14.602 1 98.81 221 ALA A O 1
ATOM 1798 N N . TYR A 1 222 ? 6.867 5.41 16.797 1 98.88 222 TYR A N 1
ATOM 1799 C CA . TYR A 1 222 ? 5.438 5.129 16.875 1 98.88 222 TYR A CA 1
ATOM 1800 C C . TYR A 1 222 ? 4.887 5.469 18.25 1 98.88 222 TYR A C 1
ATOM 1802 O O . TYR A 1 222 ? 5.559 5.254 19.266 1 98.88 222 TYR A O 1
ATOM 1810 N N . SER A 1 223 ? 3.646 6.055 18.297 1 98.75 223 SER A N 1
ATOM 1811 C CA . SER A 1 223 ? 3.051 6.285 19.609 1 98.75 223 SER A CA 1
ATOM 1812 C C . SER A 1 223 ? 1.532 6.402 19.516 1 98.75 223 SER A C 1
ATOM 1814 O O . SER A 1 223 ? 1.002 6.859 18.5 1 98.75 223 SER A O 1
ATOM 1816 N N . GLU A 1 224 ? 0.867 6.012 20.531 1 98.5 224 GLU A N 1
ATOM 1817 C CA . GLU A 1 224 ? -0.57 6.211 20.703 1 98.5 224 GLU A CA 1
ATOM 1818 C C . GLU A 1 224 ? -0.865 7.23 21.797 1 98.5 224 GLU A C 1
ATOM 1820 O O . GLU A 1 224 ? -2.027 7.496 22.109 1 98.5 224 GLU A O 1
ATOM 1825 N N . ALA A 1 225 ? 0.178 7.781 22.375 1 98.25 225 ALA A N 1
ATOM 1826 C CA . ALA A 1 225 ? 0.03 8.727 23.469 1 98.25 225 ALA A CA 1
ATOM 1827 C C . ALA A 1 225 ? 0.167 10.164 22.984 1 98.25 225 ALA A C 1
ATOM 1829 O O . ALA A 1 225 ? 0.674 10.414 21.891 1 98.25 225 ALA A O 1
ATOM 1830 N N . GLU A 1 226 ? -0.38 11.062 23.75 1 98.31 226 GLU A N 1
ATOM 1831 C CA . GLU A 1 226 ? -0.085 12.469 23.484 1 98.31 226 GLU A CA 1
ATOM 1832 C C . GLU A 1 226 ? 1.36 12.797 23.844 1 98.31 226 GLU A C 1
ATOM 1834 O O . GLU A 1 226 ? 1.683 13.008 25.016 1 98.31 226 GLU A O 1
ATOM 1839 N N . GLU A 1 227 ? 2.18 12.898 22.844 1 98.31 227 GLU A N 1
ATOM 1840 C CA . GLU A 1 227 ? 3.596 13.164 23.078 1 98.31 227 GLU A CA 1
ATOM 1841 C C . GLU A 1 227 ? 4.285 13.641 21.812 1 98.31 227 GLU A C 1
ATOM 1843 O O . GLU A 1 227 ? 3.678 13.656 20.734 1 98.31 227 GLU A O 1
ATOM 1848 N N . ILE A 1 228 ? 5.441 14.133 21.969 1 98.75 228 ILE A N 1
ATOM 1849 C CA . ILE A 1 228 ? 6.309 14.453 20.844 1 98.75 228 ILE A CA 1
ATOM 1850 C C . ILE A 1 228 ? 7.199 13.258 20.516 1 98.75 228 ILE A C 1
ATOM 1852 O O . ILE A 1 228 ? 7.91 12.75 21.391 1 98.75 228 ILE A O 1
ATOM 1856 N N . LEU A 1 229 ? 7.102 12.75 19.312 1 98.56 229 LEU A N 1
ATOM 1857 C CA . LEU A 1 229 ? 7.957 11.672 18.828 1 98.56 229 LEU A CA 1
ATOM 1858 C C . LEU A 1 229 ? 9.188 12.219 18.109 1 98.56 229 LEU A C 1
ATOM 1860 O O . LEU A 1 229 ? 9.102 13.25 17.438 1 98.56 229 LEU A O 1
ATOM 1864 N N . TYR A 1 230 ? 10.258 11.484 18.266 1 98.44 230 TYR A N 1
ATOM 1865 C CA . TYR A 1 230 ? 11.5 11.891 17.609 1 98.44 230 TYR A CA 1
ATOM 1866 C C . TYR A 1 230 ? 12.039 10.773 16.719 1 98.44 230 TYR A C 1
ATOM 1868 O O . TYR A 1 230 ? 11.875 9.586 17.031 1 98.44 230 TYR A O 1
ATOM 1876 N N . ALA A 1 231 ? 12.641 11.148 15.641 1 98.31 231 ALA A N 1
ATOM 1877 C CA . ALA A 1 231 ? 13.328 10.203 14.758 1 98.31 231 ALA A CA 1
ATOM 1878 C C . ALA A 1 231 ? 14.438 10.898 13.969 1 98.31 231 ALA A C 1
ATOM 1880 O O . ALA A 1 231 ? 14.43 12.125 13.82 1 98.31 231 ALA A O 1
ATOM 1881 N N . THR A 1 232 ? 15.375 10.133 13.555 1 98.19 232 THR A N 1
ATOM 1882 C CA . THR A 1 232 ? 16.438 10.602 12.68 1 98.19 232 THR A CA 1
ATOM 1883 C C . THR A 1 232 ? 16.391 9.883 11.336 1 98.19 232 THR A C 1
ATOM 1885 O O . THR A 1 232 ? 16.391 8.648 11.289 1 98.19 232 THR A O 1
ATOM 1888 N N . LEU A 1 233 ? 16.266 10.641 10.305 1 98.5 233 LEU A N 1
ATOM 1889 C CA . LEU A 1 233 ? 16.344 10.102 8.953 1 98.5 233 LEU A CA 1
ATOM 1890 C C . LEU A 1 233 ? 17.781 10.141 8.438 1 98.5 233 LEU A C 1
ATOM 1892 O O . LEU A 1 233 ? 18.516 11.086 8.727 1 98.5 233 LEU A O 1
ATOM 1896 N N . ASP A 1 234 ? 18.125 9.156 7.613 1 97.94 234 ASP A N 1
ATOM 1897 C CA . ASP A 1 234 ? 19.484 9.031 7.102 1 97.94 234 ASP A CA 1
ATOM 1898 C C . ASP A 1 234 ? 19.5 8.906 5.578 1 97.94 234 ASP A C 1
ATOM 1900 O O . ASP A 1 234 ? 19.031 7.895 5.035 1 97.94 234 ASP A O 1
ATOM 1904 N N . ASN A 1 235 ? 20.031 9.883 4.961 1 96.12 235 ASN A N 1
ATOM 1905 C CA . ASN A 1 235 ? 20.078 9.898 3.504 1 96.12 235 ASN A CA 1
ATOM 1906 C C . ASN A 1 235 ? 20.922 8.75 2.957 1 96.12 235 ASN A C 1
ATOM 1908 O O . ASN A 1 235 ? 20.641 8.227 1.879 1 96.12 235 ASN A O 1
ATOM 1912 N N . GLU A 1 236 ? 21.906 8.398 3.619 1 95.38 236 GLU A N 1
ATOM 1913 C CA . GLU A 1 236 ? 22.766 7.305 3.191 1 95.38 236 GLU A CA 1
ATOM 1914 C C . GLU A 1 236 ? 22 5.984 3.131 1 95.38 236 GLU A C 1
ATOM 1916 O O . GLU A 1 236 ? 22.25 5.152 2.26 1 95.38 236 GLU A O 1
ATOM 1921 N N . ASN A 1 237 ? 21.156 5.863 4.062 1 94.81 237 ASN A N 1
ATOM 1922 C CA . ASN A 1 237 ? 20.328 4.668 4.062 1 94.81 237 ASN A CA 1
ATOM 1923 C C . ASN A 1 237 ? 19.453 4.59 2.814 1 94.81 237 ASN A C 1
ATOM 1925 O O . ASN A 1 237 ? 19.266 3.514 2.244 1 94.81 237 ASN A O 1
ATOM 1929 N N . ILE A 1 238 ? 18.953 5.676 2.428 1 97 238 ILE A N 1
ATOM 1930 C CA . ILE A 1 238 ? 18.125 5.727 1.234 1 97 238 ILE A CA 1
ATOM 1931 C C . ILE A 1 238 ? 18.938 5.34 0.008 1 97 238 ILE A C 1
ATOM 1933 O O . ILE A 1 238 ? 18.562 4.438 -0.741 1 97 238 ILE A O 1
ATOM 1937 N N . GLU A 1 239 ? 20.031 6.016 -0.136 1 96 239 GLU A N 1
ATOM 1938 C CA . GLU A 1 239 ? 20.875 5.824 -1.314 1 96 239 GLU A CA 1
ATOM 1939 C C . GLU A 1 239 ? 21.359 4.383 -1.414 1 96 239 GLU A C 1
ATOM 1941 O O . GLU A 1 239 ? 21.281 3.768 -2.479 1 96 239 GLU A O 1
ATOM 1946 N N . LYS A 1 240 ? 21.828 3.904 -0.343 1 96.94 240 LYS A N 1
ATOM 1947 C CA . LYS A 1 240 ? 22.359 2.545 -0.316 1 96.94 240 LYS A CA 1
ATOM 1948 C C . LYS A 1 240 ? 21.266 1.525 -0.657 1 96.94 240 LYS A C 1
ATOM 1950 O O . LYS A 1 240 ? 21.5 0.619 -1.463 1 96.94 240 LYS A O 1
ATOM 1955 N N . THR A 1 241 ? 20.172 1.663 -0.076 1 97.75 241 THR A N 1
ATOM 1956 C CA . THR A 1 241 ? 19.078 0.703 -0.257 1 97.75 241 THR A CA 1
ATOM 1957 C C . THR A 1 241 ? 18.531 0.771 -1.678 1 97.75 241 THR A C 1
ATOM 1959 O O . THR A 1 241 ? 18.297 -0.263 -2.309 1 97.75 241 THR A O 1
ATOM 1962 N N . ARG A 1 242 ? 18.359 1.993 -2.176 1 97.94 242 ARG A N 1
ATOM 1963 C CA . ARG A 1 242 ? 17.844 2.162 -3.535 1 97.94 242 ARG A CA 1
ATOM 1964 C C . ARG A 1 242 ? 18.844 1.614 -4.559 1 97.94 242 ARG A C 1
ATOM 1966 O O . ARG A 1 242 ? 18.438 1.005 -5.551 1 97.94 242 ARG A O 1
ATOM 1973 N N . LYS A 1 243 ? 20.094 1.85 -4.312 1 97.12 243 LYS A N 1
ATOM 1974 C CA . LYS A 1 243 ? 21.125 1.366 -5.227 1 97.12 243 LYS A CA 1
ATOM 1975 C C . LYS A 1 243 ? 21.188 -0.159 -5.23 1 97.12 243 LYS A C 1
ATOM 1977 O O . LYS A 1 243 ? 21.406 -0.774 -6.273 1 97.12 243 LYS A O 1
ATOM 1982 N N . LYS A 1 244 ? 20.938 -0.689 -4.117 1 97.44 244 LYS A N 1
ATOM 1983 C CA . LYS A 1 244 ? 21.031 -2.139 -3.971 1 97.44 244 LYS A CA 1
ATOM 1984 C C . LYS A 1 244 ? 19.812 -2.836 -4.566 1 97.44 244 LYS A C 1
ATOM 1986 O O . LYS A 1 244 ? 19.953 -3.789 -5.336 1 97.44 244 LYS A O 1
ATOM 1991 N N . LEU A 1 245 ? 18.641 -2.424 -4.297 1 97.88 245 LEU A N 1
ATOM 1992 C CA . LEU A 1 245 ? 17.422 -3.16 -4.629 1 97.88 245 LEU A CA 1
ATOM 1993 C C . LEU A 1 245 ? 16.859 -2.701 -5.969 1 97.88 245 LEU A C 1
ATOM 1995 O O . LEU A 1 245 ? 16.219 -3.479 -6.676 1 97.88 245 LEU A O 1
ATOM 1999 N N . ARG A 1 246 ? 16.906 -1.384 -6.277 1 97.31 246 ARG A N 1
ATOM 2000 C CA . ARG A 1 246 ? 16.578 -0.751 -7.555 1 97.31 246 ARG A CA 1
ATOM 2001 C C . ARG A 1 246 ? 15.125 -0.992 -7.934 1 97.31 246 ARG A C 1
ATOM 2003 O O . ARG A 1 246 ? 14.789 -1.04 -9.117 1 97.31 246 ARG A O 1
ATOM 2010 N N . PHE A 1 247 ? 14.164 -1.215 -6.957 1 98.25 247 PHE A N 1
ATOM 2011 C CA . PHE A 1 247 ? 12.766 -1.51 -7.246 1 98.25 247 PHE A CA 1
ATOM 2012 C C . PHE A 1 247 ? 12.109 -0.344 -7.973 1 98.25 247 PHE A C 1
ATOM 2014 O O . PHE A 1 247 ? 11.211 -0.545 -8.797 1 98.25 247 PHE A O 1
ATOM 2021 N N . LEU A 1 248 ? 12.562 0.913 -7.676 1 98.06 248 LEU A N 1
ATOM 2022 C CA . LEU A 1 248 ? 11.969 2.09 -8.297 1 98.06 248 LEU A CA 1
ATOM 2023 C C . LEU A 1 248 ? 12.242 2.115 -9.797 1 98.06 248 LEU A C 1
ATOM 2025 O O . LEU A 1 248 ? 11.516 2.764 -10.555 1 98.06 248 LEU A O 1
ATOM 2029 N N . GLU A 1 249 ? 13.242 1.447 -10.234 1 97.25 249 GLU A N 1
ATOM 2030 C CA . GLU A 1 249 ? 13.57 1.419 -11.656 1 97.25 249 GLU A CA 1
ATOM 2031 C C . GLU A 1 249 ? 12.555 0.594 -12.438 1 97.25 249 GLU A C 1
ATOM 2033 O O . GLU A 1 249 ? 12.484 0.7 -13.664 1 97.25 249 GLU A O 1
ATOM 2038 N N . ASP A 1 250 ? 11.797 -0.237 -11.773 1 97.81 250 ASP A N 1
ATOM 2039 C CA . ASP A 1 250 ? 10.852 -1.13 -12.43 1 97.81 250 ASP A CA 1
ATOM 2040 C C . ASP A 1 250 ? 9.438 -0.555 -12.391 1 97.81 250 ASP A C 1
ATOM 2042 O O . ASP A 1 250 ? 8.477 -1.226 -12.773 1 97.81 250 ASP A O 1
ATOM 2046 N N . ARG A 1 251 ? 9.25 0.675 -11.906 1 97.31 251 ARG A N 1
ATOM 2047 C CA . ARG A 1 251 ? 7.93 1.279 -11.742 1 97.31 251 ARG A CA 1
ATOM 2048 C C . ARG A 1 251 ? 7.266 1.512 -13.102 1 97.31 251 ARG A C 1
ATOM 2050 O O . ARG A 1 251 ? 7.953 1.66 -14.109 1 97.31 251 ARG A O 1
ATOM 2057 N N . ASP A 1 252 ? 5.965 1.582 -13.07 1 97.38 252 ASP A N 1
ATOM 2058 C CA . ASP A 1 252 ? 5.191 1.926 -14.266 1 97.38 252 ASP A CA 1
ATOM 2059 C C . ASP A 1 252 ? 5.301 3.416 -14.578 1 97.38 252 ASP A C 1
ATOM 2061 O O . ASP A 1 252 ? 5.336 4.246 -13.664 1 97.38 252 ASP A O 1
ATOM 2065 N N . SER A 1 253 ? 5.305 3.707 -15.852 1 96.75 253 SER A N 1
ATOM 2066 C CA . SER A 1 253 ? 5.148 5.094 -16.281 1 96.75 253 SER A CA 1
ATOM 2067 C C . SER A 1 253 ? 3.688 5.426 -16.562 1 96.75 253 SER A C 1
ATOM 2069 O O . SER A 1 253 ? 2.961 4.613 -17.141 1 96.75 253 SER A O 1
ATOM 2071 N N . PHE A 1 254 ? 3.27 6.539 -16.078 1 97.31 254 PHE A N 1
ATOM 2072 C CA . PHE A 1 254 ? 1.876 6.926 -16.266 1 97.31 254 PHE A CA 1
ATOM 2073 C C . PHE A 1 254 ? 1.728 8.445 -16.266 1 97.31 254 PHE A C 1
ATOM 2075 O O . PHE A 1 254 ? 2.623 9.156 -15.805 1 97.31 254 PHE A O 1
ATOM 2082 N N . ASN A 1 255 ? 0.571 8.906 -16.797 1 95.88 255 ASN A N 1
ATOM 2083 C CA . ASN A 1 255 ? 0.147 10.297 -16.703 1 95.88 255 ASN A CA 1
ATOM 2084 C C . ASN A 1 255 ? -1.191 10.43 -15.984 1 95.88 255 ASN A C 1
ATOM 2086 O O . ASN A 1 255 ? -2.121 9.664 -16.25 1 95.88 255 ASN A O 1
ATOM 2090 N N . LEU A 1 256 ? -1.188 11.328 -15.047 1 95.06 256 LEU A N 1
ATOM 2091 C CA . LEU A 1 256 ? -2.479 11.648 -14.445 1 95.06 256 LEU A CA 1
ATOM 2092 C C . LEU A 1 256 ? -3.377 12.375 -15.438 1 95.06 256 LEU A C 1
ATOM 2094 O O . LEU A 1 256 ? -2.898 13.188 -16.234 1 95.06 256 LEU A O 1
ATOM 2098 N N . ILE A 1 257 ? -4.703 11.906 -15.352 1 89.56 257 ILE A N 1
ATOM 2099 C CA . ILE A 1 257 ? -5.68 12.562 -16.203 1 89.56 257 ILE A CA 1
ATOM 2100 C C . ILE A 1 257 ? -6.562 13.484 -15.375 1 89.56 257 ILE A C 1
ATOM 2102 O O . ILE A 1 257 ? -7.207 13.039 -14.422 1 89.56 257 ILE A O 1
ATOM 2106 N N . GLY A 1 258 ? -6.652 14.82 -15.32 1 67.38 258 GLY A N 1
ATOM 2107 C CA . GLY A 1 258 ? -7.387 15.914 -14.711 1 67.38 258 GLY A CA 1
ATOM 2108 C C . GLY A 1 258 ? -8.445 15.453 -13.734 1 67.38 258 GLY A C 1
ATOM 2109 O O . GLY A 1 258 ? -8.852 14.289 -13.75 1 67.38 258 GLY A O 1
ATOM 2110 N N . MET B 1 1 ? -27.594 -15.383 -7.809 1 53.72 1 MET B N 1
ATOM 2111 C CA . MET B 1 1 ? -26.203 -15.695 -8.125 1 53.72 1 MET B CA 1
ATOM 2112 C C . MET B 1 1 ? -25.391 -15.922 -6.855 1 53.72 1 MET B C 1
ATOM 2114 O O . MET B 1 1 ? -25.734 -15.383 -5.797 1 53.72 1 MET B O 1
ATOM 2118 N N . PRO B 1 2 ? -24.469 -16.938 -6.891 1 67.12 2 PRO B N 1
ATOM 2119 C CA . PRO B 1 2 ? -23.766 -17.172 -5.625 1 67.12 2 PRO B CA 1
ATOM 2120 C C . PRO B 1 2 ? -23.125 -15.898 -5.066 1 67.12 2 PRO B C 1
ATOM 2122 O O . PRO B 1 2 ? -22.625 -15.07 -5.832 1 67.12 2 PRO B O 1
ATOM 2125 N N . THR B 1 3 ? -23.406 -15.711 -3.783 1 88.44 3 THR B N 1
ATOM 2126 C CA . THR B 1 3 ? -22.938 -14.492 -3.135 1 88.44 3 THR B CA 1
ATOM 2127 C C . THR B 1 3 ? -21.578 -14.727 -2.459 1 88.44 3 THR B C 1
ATOM 2129 O O . THR B 1 3 ? -20.953 -13.781 -1.972 1 88.44 3 THR B O 1
ATOM 2132 N N . THR B 1 4 ? -21.156 -16 -2.59 1 97.19 4 THR B N 1
ATOM 2133 C CA . THR B 1 4 ? -19.891 -16.297 -1.92 1 97.19 4 THR B CA 1
ATOM 2134 C C . THR B 1 4 ? -18.969 -17.109 -2.828 1 97.19 4 THR B C 1
ATOM 2136 O O . THR B 1 4 ? -19.438 -17.734 -3.783 1 97.19 4 THR B O 1
ATOM 2139 N N . LEU B 1 5 ? -17.75 -17.062 -2.682 1 97.94 5 LEU B N 1
ATOM 2140 C CA . LEU B 1 5 ? -16.703 -17.828 -3.342 1 97.94 5 LEU B CA 1
ATOM 2141 C C . LEU B 1 5 ? -15.812 -18.531 -2.318 1 97.94 5 LEU B C 1
ATOM 2143 O O . LEU B 1 5 ? -15.148 -17.875 -1.515 1 97.94 5 LEU B O 1
ATOM 2147 N N . ASN B 1 6 ? -15.867 -19.859 -2.307 1 98.25 6 ASN B N 1
ATOM 2148 C CA . ASN B 1 6 ? -15.016 -20.641 -1.412 1 98.25 6 ASN B CA 1
ATOM 2149 C C . ASN B 1 6 ? -13.672 -20.969 -2.057 1 98.25 6 ASN B C 1
ATOM 2151 O O . ASN B 1 6 ? -13.617 -21.594 -3.111 1 98.25 6 ASN B O 1
ATOM 2155 N N . ILE B 1 7 ? -12.57 -20.578 -1.353 1 98.75 7 ILE B N 1
ATOM 2156 C CA . ILE B 1 7 ? -11.281 -20.719 -2.016 1 98.75 7 ILE B CA 1
ATOM 2157 C C . ILE B 1 7 ? -10.344 -21.562 -1.153 1 98.75 7 ILE B C 1
ATOM 2159 O O . ILE B 1 7 ? -10.523 -21.656 0.065 1 98.75 7 ILE B O 1
ATOM 2163 N N . ALA B 1 8 ? -9.461 -22.219 -1.778 1 98.88 8 ALA B N 1
ATOM 2164 C CA . ALA B 1 8 ? -8.367 -22.953 -1.149 1 98.88 8 ALA B CA 1
ATOM 2165 C C . ALA B 1 8 ? -7.016 -22.484 -1.673 1 98.88 8 ALA B C 1
ATOM 2167 O O . ALA B 1 8 ? -6.801 -22.406 -2.887 1 98.88 8 ALA B O 1
ATOM 2168 N N . LEU B 1 9 ? -6.164 -22.078 -0.801 1 98.94 9 LEU B N 1
ATOM 2169 C CA . LEU B 1 9 ? -4.793 -21.688 -1.108 1 98.94 9 LEU B CA 1
ATOM 2170 C C . LEU B 1 9 ? -3.812 -22.797 -0.752 1 98.94 9 LEU B C 1
ATOM 2172 O O . LEU B 1 9 ? -3.715 -23.203 0.41 1 98.94 9 LEU B O 1
ATOM 2176 N N . ILE B 1 10 ? -3.074 -23.266 -1.701 1 98.94 10 ILE B N 1
ATOM 2177 C CA . ILE B 1 10 ? -2.131 -24.328 -1.385 1 98.94 10 ILE B CA 1
ATOM 2178 C C . ILE B 1 10 ? -0.731 -23.75 -1.207 1 98.94 10 ILE B C 1
ATOM 2180 O O . ILE B 1 10 ? -0.07 -23.391 -2.188 1 98.94 10 ILE B O 1
ATOM 2184 N N . GLN B 1 11 ? -0.388 -23.625 -0.002 1 98.88 11 GLN B N 1
ATOM 2185 C CA . GLN B 1 11 ? 0.966 -23.234 0.374 1 98.88 11 GLN B CA 1
ATOM 2186 C C . GLN B 1 11 ? 1.872 -24.453 0.511 1 98.88 11 GLN B C 1
ATOM 2188 O O . GLN B 1 11 ? 1.761 -25.203 1.478 1 98.88 11 GLN B O 1
ATOM 2193 N N . SER B 1 12 ? 2.814 -24.656 -0.432 1 98.56 12 SER B N 1
ATOM 2194 C CA . SER B 1 12 ? 3.557 -25.906 -0.493 1 98.56 12 SER B CA 1
ATOM 2195 C C . SER B 1 12 ? 5.016 -25.656 -0.87 1 98.56 12 SER B C 1
ATOM 2197 O O . SER B 1 12 ? 5.344 -24.641 -1.479 1 98.56 12 SER B O 1
ATOM 2199 N N . ASN B 1 13 ? 5.836 -26.562 -0.414 1 98.56 13 ASN B N 1
ATOM 2200 C CA . ASN B 1 13 ? 7.152 -26.672 -1.031 1 98.56 13 ASN B CA 1
ATOM 2201 C C . ASN B 1 13 ? 7.059 -27.109 -2.488 1 98.56 13 ASN B C 1
ATOM 2203 O O . ASN B 1 13 ? 6.082 -27.766 -2.881 1 98.56 13 ASN B O 1
ATOM 2207 N N . LEU B 1 14 ? 8.016 -26.734 -3.27 1 98.81 14 LEU B N 1
ATOM 2208 C CA . LEU B 1 14 ? 8.031 -27.109 -4.68 1 98.81 14 LEU B CA 1
ATOM 2209 C C . LEU B 1 14 ? 9.273 -27.922 -5.012 1 98.81 14 LEU B C 1
ATOM 2211 O O . LEU B 1 14 ? 10.367 -27.625 -4.535 1 98.81 14 LEU B O 1
ATOM 2215 N N . TYR B 1 15 ? 9.039 -28.969 -5.738 1 98.69 15 TYR B N 1
ATOM 2216 C CA . TYR B 1 15 ? 10.18 -29.703 -6.277 1 98.69 15 TYR B CA 1
ATOM 2217 C C . TYR B 1 15 ? 10.883 -28.891 -7.363 1 98.69 15 TYR B C 1
ATOM 2219 O O . TYR B 1 15 ? 10.266 -28.516 -8.352 1 98.69 15 TYR B O 1
ATOM 2227 N N . TRP B 1 16 ? 12.172 -28.703 -7.199 1 98.62 16 TRP B N 1
ATOM 2228 C CA . TRP B 1 16 ? 12.969 -27.812 -8.039 1 98.62 16 TRP B CA 1
ATOM 2229 C C . TRP B 1 16 ? 13.031 -28.328 -9.469 1 98.62 16 TRP B C 1
ATOM 2231 O O . TRP B 1 16 ? 13.5 -29.453 -9.719 1 98.62 16 TRP B O 1
ATOM 2241 N N . GLU B 1 17 ? 12.5 -27.609 -10.43 1 98.62 17 GLU B N 1
ATOM 2242 C CA . GLU B 1 17 ? 12.539 -27.844 -11.875 1 98.62 17 GLU B CA 1
ATOM 2243 C C . GLU B 1 17 ? 12.031 -29.234 -12.219 1 98.62 17 GLU B C 1
ATOM 2245 O O . GLU B 1 17 ? 12.641 -29.953 -13.023 1 98.62 17 GLU B O 1
ATOM 2250 N N . ASP B 1 18 ? 10.961 -29.609 -11.547 1 98.75 18 ASP B N 1
ATOM 2251 C CA . ASP B 1 18 ? 10.391 -30.938 -11.766 1 98.75 18 ASP B CA 1
ATOM 2252 C C . ASP B 1 18 ? 8.875 -30.859 -11.922 1 98.75 18 ASP B C 1
ATOM 2254 O O . ASP B 1 18 ? 8.133 -31.172 -10.977 1 98.75 18 ASP B O 1
ATOM 2258 N N . PRO B 1 19 ? 8.422 -30.531 -13.141 1 98.81 19 PRO B N 1
ATOM 2259 C CA . PRO B 1 19 ? 6.988 -30.359 -13.375 1 98.81 19 PRO B CA 1
ATOM 2260 C C . PRO B 1 19 ? 6.18 -31.609 -13.047 1 98.81 19 PRO B C 1
ATOM 2262 O O . PRO B 1 19 ? 5.09 -31.516 -12.477 1 98.81 19 PRO B O 1
ATOM 2265 N N . VAL B 1 20 ? 6.676 -32.75 -13.328 1 98.75 20 VAL B N 1
ATOM 2266 C CA . VAL B 1 20 ? 5.957 -34 -13.133 1 98.75 20 VAL B CA 1
ATOM 2267 C C . VAL B 1 20 ? 5.727 -34.25 -11.641 1 98.75 20 VAL B C 1
ATOM 2269 O O . VAL B 1 20 ? 4.598 -34.5 -11.219 1 98.75 20 VAL B O 1
ATOM 2272 N N . LYS B 1 21 ? 6.777 -34.094 -10.844 1 98.81 21 LYS B N 1
ATOM 2273 C CA . LYS B 1 21 ? 6.66 -34.312 -9.406 1 98.81 21 LYS B CA 1
ATOM 2274 C C . LYS B 1 21 ? 5.738 -33.281 -8.766 1 98.81 21 LYS B C 1
ATOM 2276 O O . LYS B 1 21 ? 4.984 -33.594 -7.844 1 98.81 21 LYS B O 1
ATOM 2281 N N . ASN B 1 22 ? 5.836 -32.094 -9.195 1 98.88 22 ASN B N 1
ATOM 2282 C CA . ASN B 1 22 ? 4.977 -31.062 -8.633 1 98.88 22 ASN B CA 1
ATOM 2283 C C . ASN B 1 22 ? 3.508 -31.312 -8.977 1 98.88 22 ASN B C 1
ATOM 2285 O O . ASN B 1 22 ? 2.641 -31.203 -8.102 1 98.88 22 ASN B O 1
ATOM 2289 N N . ARG B 1 23 ? 3.18 -31.625 -10.25 1 98.88 23 ARG B N 1
ATOM 2290 C CA . ARG B 1 23 ? 1.793 -31.922 -10.602 1 98.88 23 ARG B CA 1
ATOM 2291 C C . ARG B 1 23 ? 1.237 -33.062 -9.766 1 98.88 23 ARG B C 1
ATOM 2293 O O . ARG B 1 23 ? 0.106 -33 -9.281 1 98.88 23 ARG B O 1
ATOM 2300 N N . LYS B 1 24 ? 2.076 -34.062 -9.625 1 98.81 24 LYS B N 1
ATOM 2301 C CA . LYS B 1 24 ? 1.641 -35.188 -8.82 1 98.81 24 LYS B CA 1
ATOM 2302 C C . LYS B 1 24 ? 1.387 -34.781 -7.371 1 98.81 24 LYS B C 1
ATOM 2304 O O . LYS B 1 24 ? 0.381 -35.188 -6.773 1 98.81 24 LYS B O 1
ATOM 2309 N N . MET B 1 25 ? 2.287 -34.031 -6.805 1 98.81 25 MET B N 1
ATOM 2310 C CA . MET B 1 25 ? 2.148 -33.562 -5.43 1 98.81 25 MET B CA 1
ATOM 2311 C C . MET B 1 25 ? 0.877 -32.75 -5.266 1 98.81 25 MET B C 1
ATOM 2313 O O . MET B 1 25 ? 0.116 -32.938 -4.32 1 98.81 25 MET B O 1
ATOM 2317 N N . PHE B 1 26 ? 0.647 -31.812 -6.172 1 98.81 26 PHE B N 1
ATOM 2318 C CA . PHE B 1 26 ? -0.541 -30.969 -6.074 1 98.81 26 PHE B CA 1
ATOM 2319 C C . PHE B 1 26 ? -1.805 -31.797 -6.289 1 98.81 26 PHE B C 1
ATOM 2321 O O . PHE B 1 26 ? -2.844 -31.516 -5.688 1 98.81 26 PHE B O 1
ATOM 2328 N N . GLU B 1 27 ? -1.706 -32.75 -7.211 1 98.5 27 GLU B N 1
ATOM 2329 C CA . GLU B 1 27 ? -2.842 -33.656 -7.395 1 98.5 27 GLU B CA 1
ATOM 2330 C C . GLU B 1 27 ? -3.225 -34.344 -6.078 1 98.5 27 GLU B C 1
ATOM 2332 O O . GLU B 1 27 ? -4.402 -34.375 -5.723 1 98.5 27 GLU B O 1
ATOM 2337 N N . GLU B 1 28 ? -2.256 -34.844 -5.406 1 98.44 28 GLU B N 1
ATOM 2338 C CA . GLU B 1 28 ? -2.484 -35.5 -4.125 1 98.44 28 GLU B CA 1
ATOM 2339 C C . GLU B 1 28 ? -3.078 -34.531 -3.105 1 98.44 28 GLU B C 1
ATOM 2341 O O . GLU B 1 28 ? -3.971 -34.906 -2.338 1 98.44 28 GLU B O 1
ATOM 2346 N N . LYS B 1 29 ? -2.578 -33.344 -3.023 1 98.5 29 LYS B N 1
ATOM 2347 C CA . LYS B 1 29 ? -3.098 -32.344 -2.1 1 98.5 29 LYS B CA 1
ATOM 2348 C C . LYS B 1 29 ? -4.531 -31.969 -2.457 1 98.5 29 LYS B C 1
ATOM 2350 O O . LYS B 1 29 ? -5.383 -31.844 -1.573 1 98.5 29 LYS B O 1
ATOM 2355 N N . ILE B 1 30 ? -4.773 -31.766 -3.729 1 98.25 30 ILE B N 1
ATOM 2356 C CA . ILE B 1 30 ? -6.098 -31.375 -4.199 1 98.25 30 ILE B CA 1
ATOM 2357 C C . ILE B 1 30 ? -7.105 -32.469 -3.869 1 98.25 30 ILE B C 1
ATOM 2359 O O . ILE B 1 30 ? -8.25 -32.188 -3.512 1 98.25 30 ILE B O 1
ATOM 2363 N N . ASP B 1 31 ? -6.648 -33.688 -3.947 1 97.12 31 ASP B N 1
ATOM 2364 C CA . ASP B 1 31 ? -7.496 -34.844 -3.641 1 97.12 31 ASP B CA 1
ATOM 2365 C C . ASP B 1 31 ? -7.996 -34.781 -2.197 1 97.12 31 ASP B C 1
ATOM 2367 O O . ASP B 1 31 ? -9 -35.406 -1.86 1 97.12 31 ASP B O 1
ATOM 2371 N N . THR B 1 32 ? -7.277 -34.062 -1.36 1 97.25 32 THR B N 1
ATOM 2372 C CA . THR B 1 32 ? -7.645 -34 0.051 1 97.25 32 THR B CA 1
ATOM 2373 C C . THR B 1 32 ? -8.617 -32.844 0.314 1 97.25 32 THR B C 1
ATOM 2375 O O . THR B 1 32 ? -9.172 -32.75 1.408 1 97.25 32 THR B O 1
ATOM 2378 N N . ILE B 1 33 ? -8.758 -31.938 -0.619 1 97.25 33 ILE B N 1
ATOM 2379 C CA . ILE B 1 33 ? -9.594 -30.766 -0.439 1 97.25 33 ILE B CA 1
ATOM 2380 C C . ILE B 1 33 ? -11.062 -31.188 -0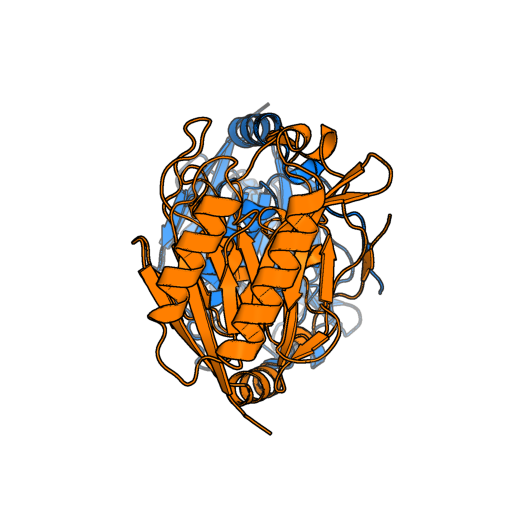.385 1 97.25 33 ILE B C 1
ATOM 2382 O O . ILE B 1 33 ? -11.539 -31.938 -1.243 1 97.25 33 ILE B O 1
ATOM 2386 N N . PRO B 1 34 ? -11.719 -30.734 0.741 1 86.12 34 PRO B N 1
ATOM 2387 C CA . PRO B 1 34 ? -13.141 -31.078 0.855 1 86.12 34 PRO B CA 1
ATOM 2388 C C . PRO B 1 34 ? -13.969 -30.578 -0.326 1 86.12 34 PRO B C 1
ATOM 2390 O O . PRO B 1 34 ? -13.531 -29.688 -1.058 1 86.12 34 PRO B O 1
ATOM 2393 N N . GLY B 1 35 ? -15.07 -31.109 -0.492 1 81.94 35 GLY B N 1
ATOM 2394 C CA . GLY B 1 35 ? -16.016 -30.641 -1.484 1 81.94 35 GLY B CA 1
ATOM 2395 C C . GLY B 1 35 ? -16.484 -29.219 -1.237 1 81.94 35 GLY B C 1
ATOM 2396 O O . GLY B 1 35 ? -16.094 -28.594 -0.247 1 81.94 35 GLY B O 1
ATOM 2397 N N . HIS B 1 36 ? -16.812 -28.344 -2.148 1 89.75 36 HIS B N 1
ATOM 2398 C CA . HIS B 1 36 ? -17.453 -27.031 -2.057 1 89.75 36 HIS B CA 1
ATOM 2399 C C . HIS B 1 36 ? -16.438 -25.922 -2.283 1 89.75 36 HIS B C 1
ATOM 2401 O O . HIS B 1 36 ? -16.734 -24.734 -2.072 1 89.75 36 HIS B O 1
ATOM 2407 N N . VAL B 1 37 ? -15.258 -26.266 -2.633 1 97.75 37 VAL B N 1
ATOM 2408 C CA . VAL B 1 37 ? -14.281 -25.25 -3.018 1 97.75 37 VAL B CA 1
ATOM 2409 C C . VAL B 1 37 ? -14.508 -24.844 -4.469 1 97.75 37 VAL B C 1
ATOM 2411 O O . VAL B 1 37 ? -14.734 -25.688 -5.336 1 97.75 37 VAL B O 1
ATOM 2414 N N . ASP B 1 38 ? -14.5 -23.516 -4.656 1 97.62 38 ASP B N 1
ATOM 2415 C CA . ASP B 1 38 ? -14.789 -22.969 -5.977 1 97.62 38 ASP B CA 1
ATOM 2416 C C . ASP B 1 38 ? -13.5 -22.656 -6.734 1 97.62 38 ASP B C 1
ATOM 2418 O O . ASP B 1 38 ? -13.484 -22.656 -7.969 1 97.62 38 ASP B O 1
ATOM 2422 N N . LEU B 1 39 ? -12.445 -22.359 -6.043 1 98.56 39 LEU B N 1
ATOM 2423 C CA . LEU B 1 39 ? -11.203 -21.891 -6.648 1 98.56 39 LEU B CA 1
ATOM 2424 C C . LEU B 1 39 ? -9.992 -22.359 -5.84 1 98.56 39 LEU B C 1
ATOM 2426 O O . LEU B 1 39 ? -9.953 -22.188 -4.621 1 98.56 39 LEU B O 1
ATOM 2430 N N . ILE B 1 40 ? -9.078 -22.984 -6.457 1 98.88 40 ILE B N 1
ATOM 2431 C CA . ILE B 1 40 ? -7.801 -23.375 -5.871 1 98.88 40 ILE B CA 1
ATOM 2432 C C . ILE B 1 40 ? -6.691 -22.469 -6.414 1 98.88 40 ILE B C 1
ATOM 2434 O O . ILE B 1 40 ? -6.559 -22.297 -7.629 1 98.88 40 ILE B O 1
ATOM 2438 N N . VAL B 1 41 ? -5.957 -21.859 -5.574 1 98.94 41 VAL B N 1
ATOM 2439 C CA . VAL B 1 41 ? -4.863 -20.984 -5.973 1 98.94 41 VAL B CA 1
ATOM 2440 C C . VAL B 1 41 ? -3.525 -21.641 -5.664 1 98.94 41 VAL B C 1
ATOM 2442 O O . VAL B 1 41 ? -3.277 -22.062 -4.531 1 98.94 41 VAL B O 1
ATOM 2445 N N . LEU B 1 42 ? -2.691 -21.797 -6.645 1 98.94 42 LEU B N 1
ATOM 2446 C CA . LEU B 1 42 ? -1.354 -22.375 -6.551 1 98.94 42 LEU B CA 1
ATOM 2447 C C . LEU B 1 42 ? -0.288 -21.281 -6.625 1 98.94 42 LEU B C 1
ATOM 2449 O O . LEU B 1 42 ? -0.549 -20.188 -7.117 1 98.94 42 LEU B O 1
ATOM 2453 N N . PRO B 1 43 ? 0.936 -21.547 -6.168 1 98.94 43 PRO B N 1
ATOM 2454 C CA . PRO B 1 43 ? 2.002 -20.547 -6.172 1 98.94 43 PRO B CA 1
ATOM 2455 C C . PRO B 1 43 ? 2.48 -20.203 -7.582 1 98.94 43 PRO B C 1
ATOM 2457 O O . PRO B 1 43 ? 2.025 -20.797 -8.555 1 98.94 43 PRO B O 1
ATOM 2460 N N . GLU B 1 44 ? 3.307 -19.188 -7.656 1 98.94 44 GLU B N 1
ATOM 2461 C CA . GLU B 1 44 ? 4.051 -18.844 -8.867 1 98.94 44 GLU B CA 1
ATOM 2462 C C . GLU B 1 44 ? 4.965 -19.984 -9.297 1 98.94 44 GLU B C 1
ATOM 2464 O O . GLU B 1 44 ? 5.652 -20.594 -8.469 1 98.94 44 GLU B O 1
ATOM 2469 N N . MET B 1 45 ? 4.984 -20.219 -10.648 1 98.88 45 MET B N 1
ATOM 2470 C CA . MET B 1 45 ? 5.852 -21.266 -11.18 1 98.88 45 MET B CA 1
ATOM 2471 C C . MET B 1 45 ? 5.734 -22.547 -10.352 1 98.88 45 MET B C 1
ATOM 2473 O O . MET B 1 45 ? 6.746 -23.109 -9.953 1 98.88 45 MET B O 1
ATOM 2477 N N . PHE B 1 46 ? 4.52 -22.953 -10.164 1 98.94 46 PHE B N 1
ATOM 2478 C CA . PHE B 1 46 ? 4.227 -23.984 -9.18 1 98.94 46 PHE B CA 1
ATOM 2479 C C . PHE B 1 46 ? 4.742 -25.344 -9.648 1 98.94 46 PHE B C 1
ATOM 2481 O O . PHE B 1 46 ? 4.848 -26.281 -8.859 1 98.94 46 PHE B O 1
ATOM 2488 N N . THR B 1 47 ? 5.168 -25.453 -10.914 1 98.88 47 THR B N 1
ATOM 2489 C CA . THR B 1 47 ? 5.656 -26.734 -11.406 1 98.88 47 THR B CA 1
ATOM 2490 C C . THR B 1 47 ? 7.18 -26.797 -11.328 1 98.88 47 THR B C 1
ATOM 2492 O O . THR B 1 47 ? 7.77 -27.859 -11.547 1 98.88 47 THR B O 1
ATOM 2495 N N . THR B 1 48 ? 7.855 -25.703 -11.031 1 98.81 48 THR B N 1
ATOM 2496 C CA . THR B 1 48 ? 9.305 -25.734 -11.172 1 98.81 48 THR B CA 1
ATOM 2497 C C . THR B 1 48 ? 9.984 -25.031 -10 1 98.81 48 THR B C 1
ATOM 2499 O O . THR B 1 48 ? 11.164 -25.25 -9.734 1 98.81 48 THR B O 1
ATOM 2502 N N . GLY B 1 49 ? 9.266 -24.203 -9.242 1 98.5 49 GLY B N 1
ATOM 2503 C CA . GLY B 1 49 ? 9.961 -23.172 -8.484 1 98.5 49 GLY B CA 1
ATOM 2504 C C . GLY B 1 49 ? 10.477 -22.047 -9.352 1 98.5 49 G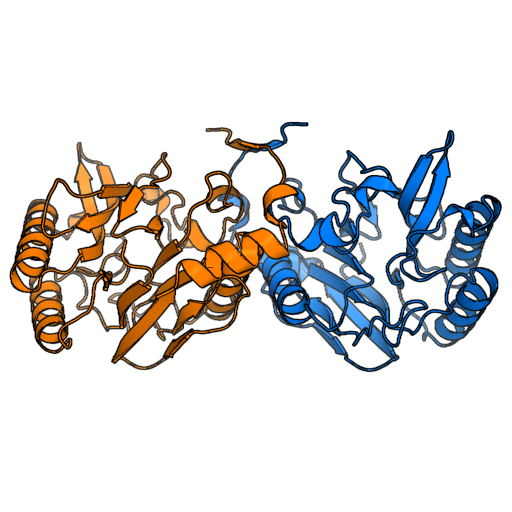LY B C 1
ATOM 2505 O O . GLY B 1 49 ? 10.5 -22.156 -10.578 1 98.5 49 GLY B O 1
ATOM 2506 N N . PHE B 1 50 ? 10.844 -20.969 -8.773 1 98.44 50 PHE B N 1
ATOM 2507 C CA . PHE B 1 50 ? 11.32 -19.812 -9.516 1 98.44 50 PHE B CA 1
ATOM 2508 C C . PHE B 1 50 ? 12.703 -20.078 -10.102 1 98.44 50 PHE B C 1
ATOM 2510 O O . PHE B 1 50 ? 13.719 -19.906 -9.43 1 98.44 50 PHE B O 1
ATOM 2517 N N . THR B 1 51 ? 12.742 -20.406 -11.359 1 98.5 51 THR B N 1
ATOM 2518 C CA . THR B 1 51 ? 14 -20.75 -12.008 1 98.5 51 THR B CA 1
ATOM 2519 C C . THR B 1 51 ? 14.375 -19.688 -13.047 1 98.5 51 THR B C 1
ATOM 2521 O O . THR B 1 51 ? 13.508 -19.188 -13.758 1 98.5 51 THR B O 1
ATOM 2524 N N . MET B 1 52 ? 15.617 -19.391 -13.164 1 98.19 52 MET B N 1
ATOM 2525 C CA . MET B 1 52 ? 16.156 -18.484 -14.18 1 98.19 52 MET B CA 1
ATOM 2526 C C . MET B 1 52 ? 16.703 -19.266 -15.375 1 98.19 52 MET B C 1
ATOM 2528 O O . MET B 1 52 ? 17.391 -18.703 -16.219 1 98.19 52 MET B O 1
ATOM 2532 N N . LYS B 1 53 ? 16.406 -20.547 -15.352 1 98.19 53 LYS B N 1
ATOM 2533 C CA . LYS B 1 53 ? 16.844 -21.422 -16.438 1 98.19 53 LYS B CA 1
ATOM 2534 C C . LYS B 1 53 ? 15.648 -22.125 -17.078 1 98.19 53 LYS B C 1
ATOM 2536 O O . LYS B 1 53 ? 15.594 -23.359 -17.094 1 98.19 53 LYS B O 1
ATOM 2541 N N . PRO B 1 54 ? 14.812 -21.328 -17.641 1 98.44 54 PRO B N 1
ATOM 2542 C CA . PRO B 1 54 ? 13.602 -21.938 -18.219 1 98.44 54 PRO B CA 1
ATOM 2543 C C . PRO B 1 54 ? 13.906 -22.922 -19.328 1 98.44 54 PRO B C 1
ATOM 2545 O O . PRO B 1 54 ? 13.078 -23.766 -19.656 1 98.44 54 PRO B O 1
ATOM 2548 N N . GLN B 1 55 ? 15.086 -22.812 -19.906 1 97.62 55 GLN B N 1
ATOM 2549 C CA . GLN B 1 55 ? 15.477 -23.734 -20.969 1 97.62 55 GLN B CA 1
ATOM 2550 C C . GLN B 1 55 ? 15.602 -25.172 -20.438 1 97.62 55 GLN B C 1
ATOM 2552 O O . GLN B 1 55 ? 15.617 -26.125 -21.219 1 97.62 55 GLN B O 1
ATOM 2557 N N . ASN B 1 56 ? 15.719 -25.281 -19.109 1 97.94 56 ASN B N 1
ATOM 2558 C CA . ASN B 1 56 ? 15.797 -26.609 -18.5 1 97.94 56 ASN B CA 1
ATOM 2559 C C . ASN B 1 56 ? 14.445 -27.312 -18.531 1 97.94 56 ASN B C 1
ATOM 2561 O O . ASN B 1 56 ? 14.367 -28.516 -18.281 1 97.94 56 ASN B O 1
ATOM 2565 N N . ILE B 1 57 ? 13.383 -26.641 -18.781 1 98.31 57 ILE B N 1
ATOM 2566 C CA . ILE B 1 57 ? 12.031 -27.188 -18.734 1 98.31 57 ILE B CA 1
ATOM 2567 C C . ILE B 1 57 ? 11.523 -27.438 -20.156 1 98.31 57 ILE B C 1
ATOM 2569 O O . ILE B 1 57 ? 11.508 -26.516 -20.984 1 98.31 57 ILE B O 1
ATOM 2573 N N . ALA B 1 58 ? 11.125 -28.641 -20.422 1 97.62 58 ALA B N 1
ATOM 2574 C CA . ALA B 1 58 ? 10.617 -28.969 -21.75 1 97.62 58 ALA B CA 1
ATOM 2575 C C . ALA B 1 58 ? 9.406 -28.125 -22.109 1 97.62 58 ALA B C 1
ATOM 2577 O O . ALA B 1 58 ? 8.516 -27.922 -21.281 1 97.62 58 ALA B O 1
ATOM 2578 N N . GLN B 1 59 ? 9.367 -27.641 -23.297 1 96.44 59 GLN B N 1
ATOM 2579 C CA . GLN B 1 59 ? 8.273 -26.781 -23.75 1 96.44 59 GLN B CA 1
ATOM 2580 C C . GLN B 1 59 ? 6.926 -27.484 -23.609 1 96.44 59 GLN B C 1
ATOM 2582 O O . GLN B 1 59 ? 5.914 -26.844 -23.312 1 96.44 59 GLN B O 1
ATOM 2587 N N . SER B 1 60 ? 6.922 -28.766 -23.781 1 97.69 60 SER B N 1
ATOM 2588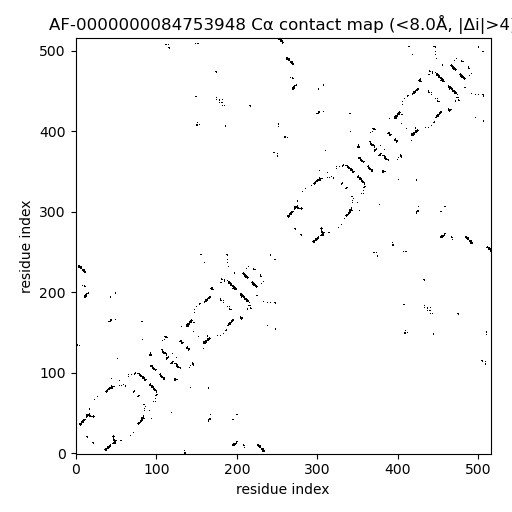 C CA . SER B 1 60 ? 5.699 -29.562 -23.734 1 97.69 60 SER B CA 1
ATOM 2589 C C . SER B 1 60 ? 5.098 -29.562 -22.328 1 97.69 60 SER B C 1
ATOM 2591 O O . SER B 1 60 ? 3.93 -29.906 -22.156 1 97.69 60 SER B O 1
ATOM 2593 N N . GLU B 1 61 ? 5.895 -29.188 -21.359 1 98.12 61 GLU B N 1
ATOM 2594 C CA . GLU B 1 61 ? 5.418 -29.25 -19.984 1 98.12 61 GLU B CA 1
ATOM 2595 C C . GLU B 1 61 ? 4.344 -28.188 -19.734 1 98.12 61 GLU B C 1
ATOM 2597 O O . GLU B 1 61 ? 3.475 -28.375 -18.875 1 98.12 61 GLU B O 1
ATOM 2602 N N . ALA B 1 62 ? 4.383 -27.125 -20.469 1 98.31 62 ALA B N 1
ATOM 2603 C CA . ALA B 1 62 ? 3.328 -26.125 -20.328 1 98.31 62 ALA B CA 1
ATOM 2604 C C . ALA B 1 62 ? 1.97 -26.703 -20.719 1 98.31 62 ALA B C 1
ATOM 2606 O O . ALA B 1 62 ? 1.007 -26.609 -19.953 1 98.31 62 ALA B O 1
ATOM 2607 N N . ASP B 1 63 ? 1.957 -27.281 -21.891 1 98.06 63 ASP B N 1
ATOM 2608 C CA . ASP B 1 63 ? 0.721 -27.906 -22.359 1 98.06 63 ASP B CA 1
ATOM 2609 C C . ASP B 1 63 ? 0.266 -29.016 -21.406 1 98.06 63 ASP B C 1
ATOM 2611 O O . ASP B 1 63 ? -0.923 -29.125 -21.109 1 98.06 63 ASP B O 1
ATOM 2615 N N . ALA B 1 64 ? 1.198 -29.797 -20.984 1 98.75 64 ALA B N 1
ATOM 2616 C CA . ALA B 1 64 ? 0.89 -30.875 -20.062 1 98.75 64 ALA B CA 1
ATOM 2617 C C . ALA B 1 64 ? 0.292 -30.328 -18.766 1 98.75 64 ALA B C 1
ATOM 2619 O O . ALA B 1 64 ? -0.637 -30.922 -18.203 1 98.75 64 ALA B O 1
ATOM 2620 N N . THR B 1 65 ? 0.812 -29.281 -18.281 1 98.88 65 THR B N 1
ATOM 2621 C CA . THR B 1 65 ? 0.342 -28.703 -17.031 1 98.88 65 THR B CA 1
ATOM 2622 C C . THR B 1 65 ? -1.062 -28.125 -17.203 1 98.88 65 THR B C 1
ATOM 2624 O O . THR B 1 65 ? -1.926 -28.328 -16.344 1 98.88 65 THR B O 1
ATOM 2627 N N . VAL B 1 66 ? -1.313 -27.406 -18.297 1 98.75 66 VAL B N 1
ATOM 2628 C CA . VAL B 1 66 ? -2.633 -26.828 -18.531 1 98.75 66 VAL B CA 1
ATOM 2629 C C . VAL B 1 66 ? -3.666 -27.938 -18.672 1 98.75 66 VAL B C 1
ATOM 2631 O O . VAL B 1 66 ? -4.777 -27.828 -18.156 1 98.75 66 VAL B O 1
ATOM 2634 N N . GLU B 1 67 ? -3.266 -28.969 -19.359 1 98.5 67 GLU B N 1
ATOM 2635 C CA . GLU B 1 67 ? -4.152 -30.109 -19.469 1 98.5 67 GLU B CA 1
ATOM 2636 C C . GLU B 1 67 ? -4.426 -30.734 -18.109 1 98.5 67 GLU B C 1
ATOM 2638 O O . GLU B 1 67 ? -5.555 -31.141 -17.812 1 98.5 67 GLU B O 1
ATOM 2643 N N . TRP B 1 68 ? -3.379 -30.891 -17.328 1 98.81 68 TRP B N 1
ATOM 2644 C CA . TRP B 1 68 ? -3.527 -31.375 -15.969 1 98.81 68 TRP B CA 1
ATOM 2645 C C . TRP B 1 68 ? -4.488 -30.5 -15.172 1 98.81 68 TRP B C 1
ATOM 2647 O O . TRP B 1 68 ? -5.375 -31.016 -14.484 1 98.81 68 TRP B O 1
ATOM 2657 N N . MET B 1 69 ? -4.363 -29.203 -15.219 1 98.88 69 MET B N 1
ATOM 2658 C CA . MET B 1 69 ? -5.27 -28.281 -14.547 1 98.88 69 MET B CA 1
ATOM 2659 C C . MET B 1 69 ? -6.707 -28.484 -15 1 98.88 69 MET B C 1
ATOM 2661 O O . MET B 1 69 ? -7.633 -28.484 -14.188 1 98.88 69 MET B O 1
ATOM 2665 N N . ARG B 1 70 ? -6.852 -28.625 -16.328 1 98.44 70 ARG B N 1
ATOM 2666 C CA . ARG B 1 70 ? -8.188 -28.844 -16.875 1 98.44 70 ARG B CA 1
ATOM 2667 C C . ARG B 1 70 ? -8.812 -30.125 -16.312 1 98.44 70 ARG B C 1
ATOM 2669 O O . ARG B 1 70 ? -9.977 -30.125 -15.938 1 98.44 70 ARG B O 1
ATOM 2676 N N . ARG B 1 71 ? -8.031 -31.141 -16.328 1 98.19 71 ARG B N 1
ATOM 2677 C CA . ARG B 1 71 ? -8.516 -32.406 -15.805 1 98.19 71 ARG B CA 1
ATOM 2678 C C . ARG B 1 71 ? -8.93 -32.281 -14.344 1 98.19 71 ARG B C 1
ATOM 2680 O O . ARG B 1 71 ? -10 -32.75 -13.953 1 98.19 71 ARG B O 1
ATOM 2687 N N . MET B 1 72 ? -8.055 -31.703 -13.523 1 97.88 72 MET B N 1
ATOM 2688 C CA . MET B 1 72 ? -8.367 -31.484 -12.117 1 97.88 72 MET B CA 1
ATOM 2689 C C . MET B 1 72 ? -9.617 -30.641 -11.953 1 97.88 72 MET B C 1
ATOM 2691 O O . MET B 1 72 ? -10.484 -30.938 -11.125 1 97.88 72 MET B O 1
ATOM 2695 N N . ALA B 1 73 ? -9.672 -29.547 -12.734 1 98.12 73 ALA B N 1
ATOM 2696 C CA . ALA B 1 73 ? -10.812 -28.641 -12.672 1 98.12 73 ALA B CA 1
ATOM 2697 C C . ALA B 1 73 ? -12.117 -29.375 -12.953 1 98.12 73 ALA B C 1
ATOM 2699 O O . ALA B 1 73 ? -13.117 -29.156 -12.258 1 98.12 73 ALA B O 1
ATOM 2700 N N . GLN B 1 74 ? -12.102 -30.219 -13.961 1 97.31 74 GLN B N 1
ATOM 2701 C CA . GLN B 1 74 ? -13.289 -30.969 -14.352 1 97.31 74 GLN B CA 1
ATOM 2702 C C . GLN B 1 74 ? -13.633 -32.031 -13.32 1 97.31 74 GLN B C 1
ATOM 2704 O O . GLN B 1 74 ? -14.797 -32.156 -12.922 1 97.31 74 GLN B O 1
ATOM 2709 N N . GLN B 1 75 ? -12.656 -32.719 -12.906 1 96.62 75 GLN B N 1
ATOM 2710 C CA . GLN B 1 75 ? -12.844 -33.812 -11.969 1 96.62 75 GLN B CA 1
ATOM 2711 C C . GLN B 1 75 ? -13.461 -33.344 -10.664 1 96.62 75 GLN B C 1
ATOM 2713 O O . GLN B 1 75 ? -14.336 -34 -10.102 1 96.62 75 GLN B O 1
ATOM 2718 N N . TYR B 1 76 ? -13.039 -32.188 -10.188 1 96.94 76 TYR B N 1
ATOM 2719 C CA . TYR B 1 76 ? -13.453 -31.719 -8.867 1 96.94 76 TYR B CA 1
ATOM 2720 C C . TYR B 1 76 ? -14.438 -30.562 -8.977 1 96.94 76 TYR B C 1
ATOM 2722 O O . TYR B 1 76 ? -14.883 -30.016 -7.961 1 96.94 76 TYR B O 1
ATOM 2730 N N . ASN B 1 77 ? -14.789 -30.172 -10.203 1 96.38 77 ASN B N 1
ATOM 2731 C CA . ASN B 1 77 ? -15.656 -29.016 -10.469 1 96.38 77 ASN B CA 1
ATOM 2732 C C . ASN B 1 77 ? -15.188 -27.781 -9.727 1 96.38 77 ASN B C 1
ATOM 2734 O O . ASN B 1 77 ? -15.945 -27.172 -8.969 1 96.38 77 ASN B O 1
ATOM 2738 N N . VAL B 1 78 ? -13.969 -27.453 -9.93 1 97.62 78 VAL B N 1
ATOM 2739 C CA . VAL B 1 78 ? -13.289 -26.328 -9.281 1 97.62 78 VAL B CA 1
ATOM 2740 C C . VAL B 1 78 ? -12.43 -25.594 -10.305 1 97.62 78 VAL B C 1
ATOM 2742 O O . VAL B 1 78 ? -11.992 -26.172 -11.297 1 97.62 78 VAL B O 1
ATOM 2745 N N . ALA B 1 79 ? -12.25 -24.266 -10.117 1 98.44 79 ALA B N 1
ATOM 2746 C CA . ALA B 1 79 ? -11.258 -23.562 -10.922 1 98.44 79 ALA B CA 1
ATOM 2747 C C . ALA B 1 79 ? -9.875 -23.609 -10.273 1 98.44 79 ALA B C 1
ATOM 2749 O O . ALA B 1 79 ? -9.766 -23.781 -9.055 1 98.44 79 ALA B O 1
ATOM 2750 N N . MET B 1 80 ? -8.844 -23.5 -11.055 1 98.75 80 MET B N 1
ATOM 2751 C CA . MET B 1 80 ? -7.465 -23.438 -10.586 1 98.75 80 MET B CA 1
ATOM 2752 C C . MET B 1 80 ? -6.738 -22.234 -11.156 1 98.75 80 MET B C 1
ATOM 2754 O O . MET B 1 80 ? -6.961 -21.859 -12.312 1 98.75 80 MET B O 1
ATOM 2758 N N . VAL B 1 81 ? -5.926 -21.641 -10.391 1 98.94 81 VAL B N 1
ATOM 2759 C CA . VAL B 1 81 ? -5.105 -20.547 -10.883 1 98.94 81 VAL B CA 1
ATOM 2760 C C . VAL B 1 81 ? -3.67 -20.703 -10.391 1 98.94 81 VAL B C 1
ATOM 2762 O O . VAL B 1 81 ? -3.445 -21.125 -9.25 1 98.94 81 VAL B O 1
ATOM 2765 N N . GLY B 1 82 ? -2.682 -20.516 -11.078 1 98.88 82 GLY B N 1
ATOM 2766 C CA . GLY B 1 82 ? -1.246 -20.531 -10.844 1 98.88 82 GLY B CA 1
ATOM 2767 C C . GLY B 1 82 ? -0.435 -20.172 -12.078 1 98.88 82 GLY B C 1
ATOM 2768 O O . GLY B 1 82 ? -0.981 -20.078 -13.18 1 98.88 82 GLY B O 1
ATOM 2769 N N . SER B 1 83 ? 0.799 -19.859 -11.898 1 98.94 83 SER B N 1
ATOM 2770 C CA . SER B 1 83 ? 1.591 -19.531 -13.078 1 98.94 83 SER B CA 1
ATOM 2771 C C . SER B 1 83 ? 2.641 -20.594 -13.359 1 98.94 83 SER B C 1
ATOM 2773 O O . SER B 1 83 ? 3.012 -21.359 -12.469 1 98.94 83 SER B O 1
ATOM 2775 N N . ILE B 1 84 ? 3.121 -20.719 -14.594 1 98.94 84 ILE B N 1
ATOM 2776 C CA . ILE B 1 84 ? 4.156 -21.641 -15.047 1 98.94 84 ILE B CA 1
ATOM 2777 C C . ILE B 1 84 ? 5.027 -20.953 -16.109 1 98.94 84 ILE B C 1
ATOM 2779 O O . ILE B 1 84 ? 4.719 -19.844 -16.547 1 98.94 84 ILE B O 1
ATOM 2783 N N . ILE B 1 85 ? 6.074 -21.625 -16.438 1 98.88 85 ILE B N 1
ATOM 2784 C CA . ILE B 1 85 ? 6.914 -21.188 -17.547 1 98.88 85 ILE B CA 1
ATOM 2785 C C . ILE B 1 85 ? 6.211 -21.5 -18.875 1 98.88 85 ILE B C 1
ATOM 2787 O O . ILE B 1 85 ? 5.695 -22.594 -19.078 1 98.88 85 ILE B O 1
ATOM 2791 N N . PHE B 1 86 ? 6.113 -20.547 -19.703 1 98.69 86 PHE B N 1
ATOM 2792 C CA . PHE B 1 86 ? 5.562 -20.688 -21.047 1 98.69 86 PHE B CA 1
ATOM 2793 C C . PHE B 1 86 ? 6.555 -20.203 -22.094 1 98.69 86 PHE B C 1
ATOM 2795 O O . PHE B 1 86 ? 7.215 -19.172 -21.891 1 98.69 86 PHE B O 1
ATOM 2802 N N . GLN B 1 87 ? 6.715 -20.938 -23.094 1 98.06 87 GLN B N 1
ATOM 2803 C CA . GLN B 1 87 ? 7.621 -20.562 -24.172 1 98.06 87 GLN B CA 1
ATOM 2804 C C . GLN B 1 87 ? 6.863 -20.344 -25.484 1 98.06 87 GLN B C 1
ATOM 2806 O O . GLN B 1 87 ? 5.992 -21.141 -25.844 1 98.06 87 GLN B O 1
ATOM 2811 N N . GLU B 1 88 ? 7.125 -19.25 -26.125 1 95.56 88 GLU B N 1
ATOM 2812 C CA . GLU B 1 88 ? 6.57 -18.938 -27.438 1 95.56 88 GLU B CA 1
ATOM 2813 C C . GLU B 1 88 ? 7.562 -18.141 -28.281 1 95.56 88 GLU B C 1
ATOM 2815 O O . GLU B 1 88 ? 8.07 -17.109 -27.844 1 95.56 88 GLU B O 1
ATOM 2820 N N . ASN B 1 89 ? 7.812 -18.609 -29.516 1 95.5 89 ASN B N 1
ATOM 2821 C CA . ASN B 1 89 ? 8.672 -17.922 -30.484 1 95.5 89 ASN B CA 1
ATOM 2822 C C . ASN B 1 89 ? 10.031 -17.609 -29.875 1 95.5 89 ASN B C 1
ATOM 2824 O O . ASN B 1 89 ? 10.508 -16.469 -29.969 1 95.5 89 ASN B O 1
ATOM 2828 N N . GLY B 1 90 ? 10.57 -18.5 -29.172 1 95.12 90 GLY B N 1
ATOM 2829 C CA . GLY B 1 90 ? 11.914 -18.375 -28.625 1 95.12 90 GLY B CA 1
ATOM 2830 C C . GLY B 1 90 ? 11.961 -17.484 -27.375 1 95.12 90 GLY B C 1
ATOM 2831 O O . GLY B 1 90 ? 13.039 -17.234 -26.844 1 95.12 90 GLY B O 1
ATOM 2832 N N . LYS B 1 91 ? 10.812 -17.047 -26.969 1 97.94 91 LYS B N 1
ATOM 2833 C CA . LYS B 1 91 ? 10.742 -16.234 -25.781 1 97.94 91 LYS B CA 1
ATOM 2834 C C . LYS B 1 91 ? 10.078 -16.984 -24.625 1 97.94 91 LYS B C 1
ATOM 2836 O O . LYS B 1 91 ? 9.234 -17.844 -24.844 1 97.94 91 LYS B O 1
ATOM 2841 N N . PHE B 1 92 ? 10.531 -16.672 -23.422 1 98.81 92 PHE B N 1
ATOM 2842 C CA . PHE B 1 92 ? 9.945 -17.281 -22.234 1 98.81 92 PHE B CA 1
ATOM 2843 C C . PHE B 1 92 ? 9.078 -16.281 -21.484 1 98.81 92 PHE B C 1
ATOM 2845 O O . PHE B 1 92 ? 9.414 -15.094 -21.422 1 98.81 92 PHE B O 1
ATOM 2852 N N . PHE B 1 93 ? 8.008 -16.766 -20.938 1 98.81 93 PHE B N 1
ATOM 2853 C CA . PHE B 1 93 ? 7.102 -15.969 -20.125 1 98.81 93 PHE B CA 1
ATOM 2854 C C . PHE B 1 93 ? 6.812 -16.672 -18.797 1 98.81 93 PHE B C 1
ATOM 2856 O O . PHE B 1 93 ? 6.836 -17.906 -18.734 1 98.81 93 PHE B O 1
ATOM 2863 N N . ASN B 1 94 ? 6.703 -15.891 -17.75 1 98.94 94 ASN B N 1
ATOM 2864 C CA . ASN B 1 94 ? 5.953 -16.328 -16.578 1 98.94 94 ASN B CA 1
ATOM 2865 C C . ASN B 1 94 ? 4.453 -16.109 -16.75 1 98.94 94 ASN B C 1
ATOM 2867 O O . ASN B 1 94 ? 3.961 -14.992 -16.594 1 98.94 94 ASN B O 1
ATOM 2871 N N . ARG B 1 95 ? 3.768 -17.172 -17.094 1 98.88 95 ARG B N 1
ATOM 2872 C CA . ARG B 1 95 ? 2.377 -17.047 -17.531 1 98.88 95 ARG B CA 1
ATOM 2873 C C . ARG B 1 95 ? 1.431 -17.672 -16.516 1 98.88 95 ARG B C 1
ATOM 2875 O O . ARG B 1 95 ? 1.604 -18.844 -16.125 1 98.88 95 ARG B O 1
ATOM 2882 N N . LEU B 1 96 ? 0.518 -16.875 -16.078 1 98.94 96 LEU B N 1
ATOM 2883 C CA . LEU B 1 96 ? -0.557 -17.328 -15.203 1 98.94 96 LEU B CA 1
ATOM 2884 C C . LEU B 1 96 ? -1.729 -17.859 -16.016 1 98.94 96 LEU B C 1
ATOM 2886 O O . LEU B 1 96 ? -2.115 -17.266 -17.031 1 98.94 96 LEU B O 1
ATOM 2890 N N . TYR B 1 97 ? -2.238 -19 -15.594 1 98.94 97 TYR B N 1
ATOM 2891 C CA . TYR B 1 97 ? -3.451 -19.594 -16.156 1 98.94 97 TYR B CA 1
ATOM 2892 C C . TYR B 1 97 ? -4.559 -19.672 -15.109 1 98.94 97 TYR B C 1
ATOM 2894 O O . TYR B 1 97 ? -4.309 -20.047 -13.961 1 98.94 97 TYR B O 1
ATOM 2902 N N . PHE B 1 98 ? -5.695 -19.234 -15.461 1 98.94 98 PHE B N 1
ATOM 2903 C CA . PHE B 1 98 ? -6.934 -19.531 -14.75 1 98.94 98 PHE B CA 1
ATOM 2904 C C . PHE B 1 98 ? -7.781 -20.531 -15.531 1 98.94 98 PHE B C 1
ATOM 2906 O O . PHE B 1 98 ? -8.273 -20.219 -16.625 1 98.94 98 PHE B O 1
ATOM 2913 N N . VAL B 1 99 ? -7.941 -21.719 -14.977 1 98.81 99 VAL B N 1
ATOM 2914 C CA . VAL B 1 99 ? -8.602 -22.812 -15.672 1 98.81 99 VAL B CA 1
ATOM 2915 C C . VAL B 1 99 ? -9.859 -23.219 -14.914 1 98.81 99 VAL B C 1
ATOM 2917 O O . VAL B 1 99 ? -9.781 -23.656 -13.758 1 98.81 99 VAL B O 1
ATOM 2920 N N . SER B 1 100 ? -10.961 -23.031 -15.492 1 98.12 100 SER B N 1
ATOM 2921 C CA . SER B 1 100 ? -12.234 -23.5 -14.953 1 98.12 100 SER B CA 1
ATOM 2922 C C . SER B 1 100 ? -12.672 -24.797 -15.633 1 98.12 100 SER B C 1
ATOM 2924 O O . SER B 1 100 ? -12.055 -25.25 -16.594 1 98.12 100 SER B O 1
ATOM 2926 N N . PRO B 1 101 ? -13.734 -25.484 -15.094 1 96.06 101 PRO B N 1
ATOM 2927 C CA . PRO B 1 101 ? -14.18 -26.734 -15.703 1 96.06 101 PRO B CA 1
ATOM 2928 C C . PRO B 1 101 ? -14.633 -26.562 -17.156 1 96.06 101 PRO B C 1
ATOM 2930 O O . PRO B 1 101 ? -14.602 -27.516 -17.938 1 96.06 101 PRO B O 1
ATOM 2933 N N . GLU B 1 102 ? -15.016 -25.312 -17.453 1 92 102 GLU B N 1
ATOM 2934 C CA . GLU B 1 102 ? -15.484 -25.078 -18.812 1 92 102 GLU B CA 1
ATOM 2935 C C . GLU B 1 102 ? -14.805 -23.859 -19.422 1 92 102 GLU B C 1
ATOM 2937 O O . GLU B 1 102 ? -14.297 -23 -18.703 1 92 102 GLU B O 1
ATOM 2942 N N . GLY B 1 103 ? -14.625 -23.891 -20.719 1 89.12 103 GLY B N 1
ATOM 2943 C CA . GLY B 1 103 ? -14.141 -22.719 -21.453 1 89.12 103 GLY B CA 1
ATOM 2944 C C . GLY B 1 103 ? -12.633 -22.703 -21.609 1 89.12 103 GLY B C 1
ATOM 2945 O O . GLY B 1 103 ? -11.938 -23.594 -21.125 1 89.12 103 GLY B O 1
ATOM 2946 N N . ALA B 1 104 ? -12.172 -21.781 -22.312 1 96.44 104 ALA B N 1
ATOM 2947 C CA . ALA B 1 104 ? -10.742 -21.562 -22.516 1 96.44 104 ALA B CA 1
ATOM 2948 C C . ALA B 1 104 ? -10.109 -20.922 -21.281 1 96.44 104 ALA B C 1
ATOM 2950 O O . ALA B 1 104 ? -10.758 -20.125 -20.594 1 96.44 104 ALA B O 1
ATOM 2951 N N . PRO B 1 105 ? -8.922 -21.266 -21.031 1 98.44 105 PRO B N 1
ATOM 2952 C CA . PRO B 1 105 ? -8.25 -20.625 -19.891 1 98.44 105 PRO B CA 1
ATOM 2953 C C . PRO B 1 105 ? -8.086 -19.125 -20.062 1 98.44 105 PRO B C 1
ATOM 2955 O O . PRO B 1 105 ? -7.918 -18.641 -21.188 1 98.44 105 PRO B O 1
ATOM 2958 N N . GLU B 1 106 ? -8.219 -18.359 -18.953 1 98.69 106 GLU B N 1
ATOM 2959 C CA . GLU B 1 106 ? -7.738 -16.984 -18.922 1 98.69 106 GLU B CA 1
ATOM 2960 C C . GLU B 1 106 ? -6.23 -16.922 -18.719 1 98.69 106 GLU B C 1
ATOM 2962 O O . GLU B 1 106 ? -5.676 -17.703 -17.938 1 98.69 106 GLU B O 1
ATOM 2967 N N . ILE B 1 107 ? -5.605 -15.969 -19.422 1 98.75 107 ILE B N 1
ATOM 2968 C CA . ILE B 1 107 ? -4.145 -15.969 -19.406 1 98.75 107 ILE B CA 1
ATOM 2969 C C . ILE B 1 107 ? -3.633 -14.578 -19.047 1 98.75 107 ILE B C 1
ATOM 2971 O O . ILE B 1 107 ? -4.16 -13.57 -19.516 1 98.75 107 ILE B O 1
ATOM 2975 N N . TYR B 1 108 ? -2.564 -14.523 -18.266 1 98.88 108 TYR B N 1
ATOM 2976 C CA . TYR B 1 108 ? -1.85 -13.305 -17.875 1 98.88 108 TYR B CA 1
ATOM 2977 C C . TYR B 1 108 ? -0.344 -13.539 -17.875 1 98.88 108 TYR B C 1
ATOM 2979 O O . TYR B 1 108 ? 0.14 -14.5 -17.266 1 98.88 108 TYR B O 1
ATOM 2987 N N . ASN B 1 109 ? 0.405 -12.719 -18.578 1 98.88 109 ASN B N 1
ATOM 2988 C CA . ASN B 1 109 ? 1.861 -12.719 -18.484 1 98.88 109 ASN B CA 1
ATOM 2989 C C . ASN B 1 109 ? 2.361 -11.695 -17.469 1 98.88 109 ASN B C 1
ATOM 2991 O O . ASN B 1 109 ? 1.944 -10.539 -17.5 1 98.88 109 ASN B O 1
ATOM 2995 N N . LYS B 1 110 ? 3.27 -12.18 -16.641 1 98.88 110 LYS B N 1
ATOM 2996 C CA . LYS B 1 110 ? 3.83 -11.297 -15.625 1 98.88 110 LYS B CA 1
ATOM 2997 C C . LYS B 1 110 ? 4.293 -9.977 -16.234 1 98.88 110 LYS B C 1
ATOM 2999 O O . LYS B 1 110 ? 5.004 -9.977 -17.25 1 98.88 110 LYS B O 1
ATOM 3004 N N . LYS B 1 111 ? 3.861 -8.938 -15.594 1 98.69 111 LYS B N 1
ATOM 3005 C CA . LYS B 1 111 ? 4.16 -7.613 -16.125 1 98.69 111 LYS B CA 1
ATOM 3006 C C . LYS B 1 111 ? 5.516 -7.113 -15.625 1 98.69 111 LYS B C 1
ATOM 3008 O O . LYS B 1 111 ? 6.328 -6.629 -16.406 1 98.69 111 LYS B O 1
ATOM 3013 N N . HIS B 1 112 ? 5.727 -7.188 -14.367 1 98.81 112 HIS B N 1
ATOM 3014 C CA . HIS B 1 112 ? 6.965 -6.695 -13.781 1 98.81 112 HIS B CA 1
ATOM 3015 C C . HIS B 1 112 ? 7.949 -7.836 -13.531 1 98.81 112 HIS B C 1
ATOM 3017 O O . HIS B 1 112 ? 7.777 -8.617 -12.602 1 98.81 112 HIS B O 1
ATOM 3023 N N . THR B 1 113 ? 8.953 -7.836 -14.297 1 98.62 113 THR B N 1
ATOM 3024 C CA . THR B 1 113 ? 10.008 -8.82 -14.078 1 98.62 113 THR B CA 1
ATOM 3025 C C . THR B 1 113 ? 10.922 -8.398 -12.93 1 98.62 113 THR B C 1
ATOM 3027 O O . THR B 1 113 ? 11.227 -7.211 -12.781 1 98.62 113 THR B O 1
ATOM 3030 N N . PHE B 1 114 ? 11.273 -9.289 -12.094 1 98.31 114 PHE B N 1
ATOM 3031 C CA . PHE B 1 114 ? 12.141 -9.023 -10.945 1 98.31 114 PHE B CA 1
ATOM 3032 C C . PHE B 1 114 ? 13.57 -8.781 -11.391 1 98.31 114 PHE B C 1
ATOM 3034 O O . PHE B 1 114 ? 14.414 -9.68 -11.32 1 98.31 114 PHE B O 1
ATOM 3041 N N . THR B 1 115 ? 13.938 -7.559 -11.68 1 97.69 115 THR B N 1
ATOM 3042 C CA . THR B 1 115 ? 15.195 -7.199 -12.328 1 97.69 115 THR B CA 1
ATOM 3043 C C . THR B 1 115 ? 16.375 -7.457 -11.398 1 97.69 115 THR B C 1
ATOM 3045 O O . THR B 1 115 ? 17.484 -7.746 -11.859 1 97.69 115 THR B O 1
ATOM 3048 N N . LEU B 1 116 ? 16.109 -7.367 -10.094 1 96.5 116 LEU B N 1
ATOM 3049 C CA . LEU B 1 116 ? 17.188 -7.617 -9.125 1 96.5 116 LEU B CA 1
ATOM 3050 C C . LEU B 1 116 ? 17.781 -9 -9.328 1 96.5 116 LEU B C 1
ATOM 3052 O O . LEU B 1 116 ? 19 -9.188 -9.172 1 96.5 116 LEU B O 1
ATOM 3056 N N . ALA B 1 117 ? 16.938 -9.945 -9.719 1 96.06 117 ALA B N 1
ATOM 3057 C CA . ALA B 1 117 ? 17.391 -11.312 -9.961 1 96.06 117 ALA B CA 1
ATOM 3058 C C . ALA B 1 117 ? 17.688 -11.539 -11.438 1 96.06 117 ALA B C 1
ATOM 3060 O O . ALA B 1 117 ? 18 -12.656 -11.852 1 96.06 117 ALA B O 1
ATOM 3061 N N . GLY B 1 118 ? 17.516 -10.516 -12.234 1 97.88 118 GLY B N 1
ATOM 3062 C CA . GLY B 1 118 ? 17.781 -10.617 -13.664 1 97.88 118 GLY B CA 1
ATOM 3063 C C . GLY B 1 118 ? 16.641 -11.258 -14.438 1 97.88 118 GLY B C 1
ATOM 3064 O O . GLY B 1 118 ? 16.844 -11.766 -15.539 1 97.88 118 GLY B O 1
ATOM 3065 N N . GLU B 1 119 ? 15.492 -11.305 -13.867 1 98.44 119 GLU B N 1
ATOM 3066 C CA . GLU B 1 119 ? 14.359 -11.945 -14.539 1 98.44 119 GLU B CA 1
ATOM 3067 C C . GLU B 1 119 ? 14.086 -11.312 -15.891 1 98.44 119 GLU B C 1
ATOM 3069 O O . GLU B 1 119 ? 13.688 -11.992 -16.844 1 98.44 119 GLU B O 1
ATOM 3074 N N . ASP B 1 120 ? 14.375 -9.992 -16.031 1 98 120 ASP B N 1
ATOM 3075 C CA . ASP B 1 120 ? 14.109 -9.242 -17.25 1 98 120 ASP B CA 1
ATOM 3076 C C . ASP B 1 120 ? 15.023 -9.703 -18.391 1 98 120 ASP B C 1
ATOM 3078 O O . ASP B 1 120 ? 14.742 -9.453 -19.562 1 98 120 ASP B O 1
ATOM 3082 N N . LYS B 1 121 ? 16.062 -10.391 -18.062 1 98.06 121 LYS B N 1
ATOM 3083 C CA . LYS B 1 121 ? 17.016 -10.875 -19.062 1 98.06 121 LYS B CA 1
ATOM 3084 C C . LYS B 1 121 ? 16.594 -12.234 -19.609 1 98.06 121 LYS B C 1
ATOM 3086 O O . LYS B 1 121 ? 17.094 -12.68 -20.641 1 98.06 121 LYS B O 1
ATOM 3091 N N . VAL B 1 122 ? 15.656 -12.883 -18.922 1 98.56 122 VAL B N 1
ATOM 3092 C CA . VAL B 1 122 ? 15.336 -14.266 -19.266 1 98.56 122 VAL B CA 1
ATOM 3093 C C . VAL B 1 122 ? 13.867 -14.375 -19.672 1 98.56 122 VAL B C 1
ATOM 3095 O O . VAL B 1 122 ? 13.523 -15.125 -20.578 1 98.56 122 VAL B O 1
ATOM 3098 N N . TYR B 1 123 ? 12.992 -13.672 -19 1 98.81 123 TYR B N 1
ATOM 3099 C CA . TYR B 1 123 ? 11.547 -13.711 -19.219 1 98.81 123 TYR B CA 1
ATOM 3100 C C . TYR B 1 123 ? 11.047 -12.406 -19.812 1 98.81 123 TYR B C 1
ATOM 3102 O O . TYR B 1 123 ? 11.5 -11.32 -19.438 1 98.81 123 TYR B O 1
ATOM 3110 N N . GLU B 1 124 ? 10.094 -12.516 -20.719 1 98.5 124 GLU B N 1
ATOM 3111 C CA . GLU B 1 124 ? 9.461 -11.344 -21.328 1 98.5 124 GLU B CA 1
ATOM 3112 C C . GLU B 1 124 ? 8.312 -10.828 -20.453 1 98.5 124 GLU B C 1
ATOM 3114 O O . GLU B 1 124 ? 7.535 -11.617 -19.906 1 98.5 124 GLU B O 1
ATOM 3119 N N . ALA B 1 125 ? 8.266 -9.516 -20.359 1 98.31 125 ALA B N 1
ATOM 3120 C CA . ALA B 1 125 ? 7.195 -8.883 -19.594 1 98.31 125 ALA B CA 1
ATOM 3121 C C . ALA B 1 125 ? 5.875 -8.93 -20.359 1 98.31 125 ALA B C 1
ATOM 3123 O O . ALA B 1 125 ? 5.844 -8.742 -21.578 1 98.31 125 ALA B O 1
ATOM 3124 N N . GLY B 1 126 ? 4.82 -9.242 -19.609 1 98 126 GLY B N 1
ATOM 3125 C CA . GLY B 1 126 ? 3.5 -9.016 -20.172 1 98 126 GLY B CA 1
ATOM 3126 C C . GLY B 1 126 ? 3.156 -7.543 -20.328 1 98 126 GLY B C 1
ATOM 3127 O O . GLY B 1 126 ? 3.826 -6.684 -19.75 1 98 126 GLY B O 1
ATOM 3128 N N . LYS B 1 127 ? 2.023 -7.289 -21.078 1 95.88 127 LYS B N 1
ATOM 3129 C CA . LYS B 1 127 ? 1.696 -5.891 -21.344 1 95.88 127 LYS B CA 1
ATOM 3130 C C . LYS B 1 127 ? 0.234 -5.598 -21.016 1 95.88 127 LYS B C 1
ATOM 3132 O O . LYS B 1 127 ? -0.186 -4.438 -21.016 1 95.88 127 LYS B O 1
ATOM 3137 N N . GLU B 1 128 ? -0.467 -6.656 -20.719 1 96.81 128 GLU B N 1
ATOM 3138 C CA . GLU B 1 128 ? -1.904 -6.465 -20.547 1 96.81 128 GLU B CA 1
ATOM 3139 C C . GLU B 1 128 ? -2.373 -6.961 -19.188 1 96.81 128 GLU B C 1
ATOM 3141 O O . GLU B 1 128 ? -1.973 -8.039 -18.734 1 96.81 128 GLU B O 1
ATOM 3146 N N . LYS B 1 129 ? -3.199 -6.125 -18.641 1 97.88 129 LYS B N 1
ATOM 3147 C CA . LYS B 1 129 ? -3.875 -6.531 -17.406 1 97.88 129 LYS B CA 1
ATOM 3148 C C . LYS B 1 129 ? -5.016 -7.5 -17.703 1 97.88 129 LYS B C 1
ATOM 3150 O O . LYS B 1 129 ? -5.723 -7.352 -18.703 1 97.88 129 LYS B O 1
ATOM 3155 N N . LEU B 1 130 ? -5.25 -8.484 -16.844 1 98.81 130 LEU B N 1
ATOM 3156 C CA . LEU B 1 130 ? -6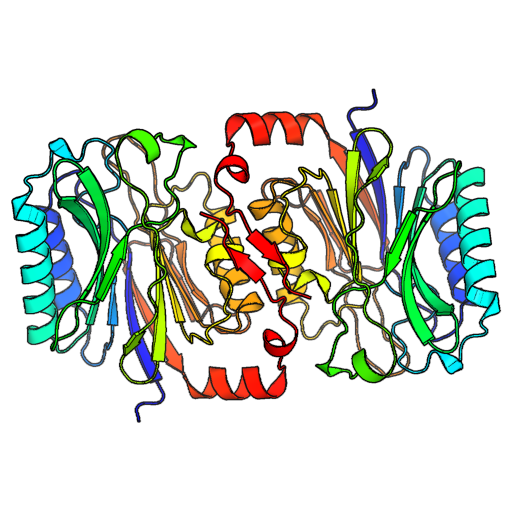.34 -9.438 -17.031 1 98.81 130 LEU B CA 1
ATOM 3157 C C . LEU B 1 130 ? -7.414 -9.242 -15.969 1 98.81 130 LEU B C 1
ATOM 3159 O O . LEU B 1 130 ? -7.117 -9.211 -14.766 1 98.81 130 LEU B O 1
ATOM 3163 N N . ILE B 1 131 ? -8.641 -9.016 -16.328 1 98.81 131 ILE B N 1
ATOM 3164 C CA . ILE B 1 131 ? -9.812 -8.992 -15.461 1 98.81 131 ILE B CA 1
ATOM 3165 C C . ILE B 1 131 ? -10.945 -9.797 -16.109 1 98.81 131 ILE B C 1
ATOM 3167 O O . ILE B 1 131 ? -11.266 -9.594 -17.281 1 98.81 131 ILE B O 1
ATOM 3171 N N . PHE B 1 132 ? -11.516 -10.688 -15.375 1 98.25 132 PHE B N 1
ATOM 3172 C CA . PHE B 1 132 ? -12.594 -11.516 -15.891 1 98.25 132 PHE B CA 1
ATOM 3173 C C . PHE B 1 132 ? -13.562 -11.891 -14.773 1 98.25 132 PHE B C 1
ATOM 3175 O O . PHE B 1 132 ? -13.289 -11.648 -13.602 1 98.25 132 PHE B O 1
ATOM 3182 N N . GLU B 1 133 ? -14.703 -12.469 -15.156 1 97.19 133 GLU B N 1
ATOM 3183 C CA . GLU B 1 133 ? -15.719 -12.859 -14.188 1 97.19 133 GLU B CA 1
ATOM 3184 C C . GLU B 1 133 ? -15.703 -14.367 -13.945 1 97.19 133 GLU B C 1
ATOM 3186 O O . GLU B 1 133 ? -15.531 -15.148 -14.883 1 97.19 133 GLU B O 1
ATOM 3191 N N . TYR B 1 134 ? -15.773 -14.781 -12.711 1 97.19 134 TYR B N 1
ATOM 3192 C CA . TYR B 1 134 ? -15.938 -16.172 -12.305 1 97.19 134 TYR B CA 1
ATOM 3193 C C . TYR B 1 134 ? -16.859 -16.281 -11.094 1 97.19 134 TYR B C 1
ATOM 3195 O O . TYR B 1 134 ? -16.578 -15.719 -10.031 1 97.19 134 TYR B O 1
ATOM 3203 N N . LYS B 1 135 ? -17.984 -16.938 -11.289 1 96 135 LYS B N 1
ATOM 3204 C CA . LYS B 1 135 ? -18.969 -17.203 -10.258 1 96 135 LYS B CA 1
ATOM 3205 C C . LYS B 1 135 ? -19.391 -15.906 -9.555 1 96 135 LYS B C 1
ATOM 3207 O O . LYS B 1 135 ? -19.422 -15.844 -8.32 1 96 135 LYS B O 1
ATOM 3212 N N . GLY B 1 136 ? -19.547 -14.859 -10.328 1 96.06 136 GLY B N 1
ATOM 3213 C CA . GLY B 1 136 ? -20.109 -13.617 -9.828 1 96.06 136 GLY B CA 1
ATOM 3214 C C . GLY B 1 136 ? -19.062 -12.656 -9.305 1 96.06 136 GLY B C 1
ATOM 3215 O O . GLY B 1 136 ? -19.391 -11.57 -8.82 1 96.06 136 GLY B O 1
ATOM 3216 N N . PHE B 1 137 ? -17.844 -13.031 -9.367 1 98.06 137 PHE B N 1
ATOM 3217 C CA . PHE B 1 137 ? -16.75 -12.18 -8.914 1 98.06 137 PHE B CA 1
ATOM 3218 C C . PHE B 1 137 ? -15.891 -11.727 -10.094 1 98.06 137 PHE B C 1
ATOM 3220 O O . PHE B 1 137 ? -15.555 -12.523 -10.969 1 98.06 137 PHE B O 1
ATOM 3227 N N . ARG B 1 138 ? -15.617 -10.492 -10.188 1 98.38 138 ARG B N 1
ATOM 3228 C CA . ARG B 1 138 ? -14.602 -9.992 -11.109 1 98.38 138 ARG B CA 1
ATOM 3229 C C . ARG B 1 138 ? -13.203 -10.141 -10.523 1 98.38 138 ARG B C 1
ATOM 3231 O O . ARG B 1 138 ? -12.891 -9.539 -9.492 1 98.38 138 ARG B O 1
ATOM 3238 N N . ILE B 1 139 ? -12.344 -10.906 -11.164 1 98.81 139 ILE B N 1
ATOM 3239 C CA . ILE B 1 139 ? -11.055 -11.328 -10.617 1 98.81 139 ILE B CA 1
ATOM 3240 C C . ILE B 1 139 ? -9.922 -10.711 -11.43 1 98.81 139 ILE B C 1
ATOM 3242 O O . ILE B 1 139 ? -9.969 -10.688 -12.664 1 98.81 139 ILE B O 1
ATOM 3246 N N . CYS B 1 140 ? -8.93 -10.148 -10.758 1 98.94 140 CYS B N 1
ATOM 3247 C CA . CYS B 1 140 ? -7.703 -9.609 -11.336 1 98.94 140 CYS B CA 1
ATOM 3248 C C . CYS B 1 140 ? -6.477 -10.328 -10.789 1 98.94 140 CYS B C 1
ATOM 3250 O O . CYS B 1 140 ? -5.953 -9.961 -9.734 1 98.94 140 CYS B O 1
ATOM 3252 N N . PRO B 1 141 ? -5.957 -11.32 -11.508 1 98.94 141 PRO B N 1
ATOM 3253 C CA . PRO B 1 141 ? -4.785 -12.055 -11.031 1 98.94 141 PRO B CA 1
ATOM 3254 C C . PRO B 1 141 ? -3.469 -11.43 -11.484 1 98.94 141 PRO B C 1
ATOM 3256 O O . PRO B 1 141 ? -3.391 -10.867 -12.578 1 98.94 141 PRO B O 1
ATOM 3259 N N . MET B 1 142 ? -2.479 -11.453 -10.617 1 98.88 142 MET B N 1
ATOM 3260 C CA . MET B 1 142 ? -1.13 -10.961 -10.883 1 98.88 142 MET B CA 1
ATOM 3261 C C . MET B 1 142 ? -0.081 -11.914 -10.32 1 98.88 142 MET B C 1
ATOM 3263 O O . MET B 1 142 ? -0.421 -12.961 -9.758 1 98.88 142 MET B O 1
ATOM 3267 N N . ILE B 1 143 ? 1.222 -11.57 -10.562 1 98.94 143 ILE B N 1
ATOM 3268 C CA . ILE B 1 143 ? 2.262 -12.531 -10.203 1 98.94 143 ILE B CA 1
ATOM 3269 C C . ILE B 1 143 ? 3.328 -11.844 -9.359 1 98.94 143 ILE B C 1
ATOM 3271 O O . ILE B 1 143 ? 4.023 -10.938 -9.828 1 98.94 143 ILE B O 1
ATOM 3275 N N . CYS B 1 144 ? 3.457 -12.188 -8.188 1 98.81 144 CYS B N 1
ATOM 3276 C CA . CYS B 1 144 ? 4.57 -12 -7.266 1 98.81 144 CYS B CA 1
ATOM 3277 C C . CYS B 1 144 ? 5.043 -10.555 -7.262 1 98.81 144 CYS B C 1
ATOM 3279 O O . CYS B 1 144 ? 4.402 -9.688 -6.664 1 98.81 144 CYS B O 1
ATOM 3281 N N . TYR B 1 145 ? 6.137 -10.219 -8.07 1 98.88 145 TYR B N 1
ATOM 3282 C CA . TYR B 1 145 ? 6.789 -8.914 -8.102 1 98.88 145 TYR B CA 1
ATOM 3283 C C . TYR B 1 145 ? 5.805 -7.82 -8.5 1 98.88 145 TYR B C 1
ATOM 3285 O O . TYR B 1 145 ? 5.934 -6.672 -8.062 1 98.88 145 TYR B O 1
ATOM 3293 N N . ASP B 1 146 ? 4.723 -8.133 -9.219 1 98.94 146 ASP B N 1
ATOM 3294 C CA . ASP B 1 146 ? 3.658 -7.203 -9.586 1 98.94 146 ASP B CA 1
ATOM 3295 C C . ASP B 1 146 ? 3.086 -6.508 -8.352 1 98.94 146 ASP B C 1
ATOM 3297 O O . ASP B 1 146 ? 2.576 -5.391 -8.438 1 98.94 146 ASP B O 1
ATOM 3301 N N . LEU B 1 147 ? 3.254 -7.145 -7.203 1 98.94 147 LEU B N 1
ATOM 3302 C CA . LEU B 1 147 ? 2.682 -6.656 -5.953 1 98.94 147 LEU B CA 1
ATOM 3303 C C . LEU B 1 147 ? 3.289 -5.316 -5.562 1 98.94 147 LEU B C 1
ATOM 3305 O O . LEU B 1 147 ? 2.615 -4.477 -4.961 1 98.94 147 LEU B O 1
ATOM 3309 N N . ARG B 1 148 ? 4.508 -5.078 -5.941 1 98.88 148 ARG B N 1
ATOM 3310 C CA . ARG B 1 148 ? 5.23 -3.887 -5.5 1 98.88 148 ARG B CA 1
ATOM 3311 C C . ARG B 1 148 ? 4.734 -2.643 -6.23 1 98.88 148 ARG B C 1
ATOM 3313 O O . ARG B 1 148 ? 5.102 -1.521 -5.875 1 98.88 148 ARG B O 1
ATOM 3320 N N . PHE B 1 149 ? 3.881 -2.773 -7.234 1 98.88 149 PHE B N 1
ATOM 3321 C CA . PHE B 1 149 ? 3.586 -1.655 -8.125 1 98.88 149 PHE B CA 1
ATOM 3322 C C . PHE B 1 149 ? 2.105 -1.296 -8.062 1 98.88 149 PHE B C 1
ATOM 3324 O O . PHE B 1 149 ? 1.301 -1.835 -8.828 1 98.88 149 PHE B O 1
ATOM 3331 N N . PRO B 1 150 ? 1.783 -0.313 -7.223 1 98.75 150 PRO B N 1
ATOM 3332 C CA . PRO B 1 150 ? 0.385 0.011 -6.926 1 98.75 150 PRO B CA 1
ATOM 3333 C C . PRO B 1 150 ? -0.341 0.626 -8.117 1 98.75 150 PRO B C 1
ATOM 3335 O O . PRO B 1 150 ? -1.567 0.527 -8.219 1 98.75 150 PRO B O 1
ATOM 3338 N N . VAL B 1 151 ? 0.363 1.219 -9.055 1 98.62 151 VAL B N 1
ATOM 3339 C CA . VAL B 1 151 ? -0.282 1.824 -10.211 1 98.62 151 VAL B CA 1
ATOM 3340 C C . VAL B 1 151 ? -0.874 0.732 -11.102 1 98.62 151 VAL B C 1
ATOM 3342 O O . VAL B 1 151 ? -2.012 0.847 -11.562 1 98.62 151 VAL B O 1
ATOM 3345 N N . TRP B 1 152 ? -0.156 -0.346 -11.258 1 98.5 152 TRP B N 1
ATOM 3346 C CA . TRP B 1 152 ? -0.589 -1.448 -12.109 1 98.5 152 TRP B CA 1
ATOM 3347 C C . TRP B 1 152 ? -1.821 -2.135 -11.523 1 98.5 152 TRP B C 1
ATOM 3349 O O . TRP B 1 152 ? -2.771 -2.438 -12.25 1 98.5 152 TRP B O 1
ATOM 3359 N N . SER B 1 153 ? -1.836 -2.328 -10.211 1 98.5 153 SER B N 1
ATOM 3360 C CA . SER B 1 153 ? -2.918 -3.09 -9.594 1 98.5 153 SER B CA 1
ATOM 3361 C C . SER B 1 153 ? -4.074 -2.18 -9.195 1 98.5 153 SER B C 1
ATOM 3363 O O . SER B 1 153 ? -5.07 -2.643 -8.633 1 98.5 153 SER B O 1
ATOM 3365 N N . ARG B 1 154 ? -3.965 -0.858 -9.398 1 98.81 154 ARG B N 1
ATOM 3366 C CA . ARG B 1 154 ? -5 0.06 -8.938 1 98.81 154 ARG B CA 1
ATOM 3367 C C . ARG B 1 154 ? -6.359 -0.301 -9.523 1 98.81 154 ARG B C 1
ATOM 3369 O O . ARG B 1 154 ? -6.473 -0.541 -10.734 1 98.81 154 ARG B O 1
ATOM 3376 N N . ASN B 1 155 ? -7.355 -0.377 -8.703 1 98.56 155 ASN B N 1
ATOM 3377 C CA . ASN B 1 155 ? -8.703 -0.762 -9.102 1 98.56 155 ASN B CA 1
ATOM 3378 C C . ASN B 1 155 ? -9.43 0.382 -9.812 1 98.56 155 ASN B C 1
ATOM 3380 O O . ASN B 1 155 ? -10.156 1.15 -9.18 1 98.56 155 ASN B O 1
ATOM 3384 N N . THR B 1 156 ? -9.25 0.461 -11.07 1 96.44 156 THR B N 1
ATOM 3385 C CA . THR B 1 156 ? -9.977 1.437 -11.875 1 96.44 156 THR B CA 1
ATOM 3386 C C . THR B 1 156 ? -11.07 0.759 -12.688 1 96.44 156 THR B C 1
ATOM 3388 O O . THR B 1 156 ? -11.875 1.431 -13.344 1 96.44 156 THR B O 1
ATOM 3391 N N . GLU B 1 157 ? -11.133 -0.569 -12.609 1 96.06 157 GLU B N 1
ATOM 3392 C CA . GLU B 1 157 ? -12.078 -1.332 -13.422 1 96.06 157 GLU B CA 1
ATOM 3393 C C . GLU B 1 157 ? -13.117 -2.029 -12.547 1 96.06 157 GLU B C 1
ATOM 3395 O O . GLU B 1 157 ? -13.914 -2.832 -13.039 1 96.06 157 GLU B O 1
ATOM 3400 N N . ASP B 1 158 ? -13.008 -1.805 -11.242 1 95.81 158 ASP B N 1
ATOM 3401 C CA . ASP B 1 158 ? -13.984 -2.277 -10.266 1 95.81 158 ASP B CA 1
ATOM 3402 C C . ASP B 1 158 ? -13.914 -3.795 -10.109 1 95.81 158 ASP B C 1
ATOM 3404 O O . ASP B 1 158 ? -14.945 -4.473 -10.102 1 95.81 158 ASP B O 1
ATOM 3408 N N . TYR B 1 159 ? -12.75 -4.32 -10.094 1 98.62 159 TYR B N 1
ATOM 3409 C CA . TYR B 1 159 ? -12.625 -5.738 -9.773 1 98.62 159 TYR B CA 1
ATOM 3410 C C . TYR B 1 159 ? -12.93 -5.996 -8.305 1 98.62 159 TYR B C 1
ATOM 3412 O O . TYR B 1 159 ? -12.883 -5.074 -7.484 1 98.62 159 TYR B O 1
ATOM 3420 N N . ASP B 1 160 ? -13.242 -7.281 -7.969 1 98.69 160 ASP B N 1
ATOM 3421 C CA . ASP B 1 160 ? -13.656 -7.672 -6.625 1 98.69 160 ASP B CA 1
ATOM 3422 C C . ASP B 1 160 ? -12.516 -8.367 -5.883 1 98.69 160 ASP B C 1
ATOM 3424 O O . ASP B 1 160 ? -12.445 -8.312 -4.652 1 98.69 160 ASP B O 1
ATOM 3428 N N . VAL B 1 161 ? -11.672 -9.055 -6.641 1 98.88 161 VAL B N 1
ATOM 3429 C CA . VAL B 1 161 ? -10.648 -9.914 -6.043 1 98.88 161 VAL B CA 1
ATOM 3430 C C . VAL B 1 161 ? -9.312 -9.695 -6.754 1 98.88 161 VAL B C 1
ATOM 3432 O O . VAL B 1 161 ? -9.234 -9.773 -7.98 1 98.88 161 VAL B O 1
ATOM 3435 N N . LEU B 1 162 ? -8.367 -9.359 -5.996 1 98.94 162 LEU B N 1
ATOM 3436 C CA . LEU B 1 162 ? -6.977 -9.359 -6.445 1 98.94 162 LEU B CA 1
ATOM 3437 C C . LEU B 1 162 ? -6.258 -10.625 -5.988 1 98.94 162 LEU B C 1
ATOM 3439 O O . LEU B 1 162 ? -6.383 -11.031 -4.828 1 98.94 162 LEU B O 1
ATOM 3443 N N . ILE B 1 163 ? -5.574 -11.344 -6.875 1 99 163 ILE B N 1
ATOM 3444 C CA . ILE B 1 163 ? -4.824 -12.539 -6.531 1 99 163 ILE B CA 1
ATOM 3445 C C . ILE B 1 163 ? -3.354 -12.352 -6.895 1 99 163 ILE B C 1
ATOM 3447 O O . ILE B 1 163 ? -3.031 -11.945 -8.016 1 99 163 ILE B O 1
ATOM 3451 N N . TYR B 1 164 ? -2.488 -12.625 -5.988 1 99 164 TYR B N 1
ATOM 3452 C CA . TYR B 1 164 ? -1.056 -12.703 -6.258 1 99 164 TYR B CA 1
ATOM 3453 C C . TYR B 1 164 ? -0.527 -14.109 -6.008 1 99 164 TYR B C 1
ATOM 3455 O O . TYR B 1 164 ? -0.555 -14.594 -4.875 1 99 164 TYR B O 1
ATOM 3463 N N . VAL B 1 165 ? -0.017 -14.781 -7.023 1 99 165 VAL B N 1
ATOM 3464 C CA . VAL B 1 165 ? 0.732 -16.016 -6.836 1 99 165 VAL B CA 1
ATOM 3465 C C . VAL B 1 165 ? 2.227 -15.711 -6.781 1 99 165 VAL B C 1
ATOM 3467 O O . VAL B 1 165 ? 2.727 -14.883 -7.543 1 99 165 VAL B O 1
ATOM 3470 N N . ALA B 1 166 ? 2.975 -16.453 -5.848 1 98.94 166 ALA B N 1
ATOM 3471 C CA . ALA B 1 166 ? 4.316 -15.922 -5.641 1 98.94 166 ALA B CA 1
ATOM 3472 C C . ALA B 1 166 ? 5.301 -17.031 -5.262 1 98.94 166 ALA B C 1
ATOM 3474 O O . ALA B 1 166 ? 4.895 -18.078 -4.773 1 98.94 166 ALA B O 1
ATOM 3475 N N . ASN B 1 167 ? 6.512 -16.828 -5.566 1 98.75 167 ASN B N 1
ATOM 3476 C CA . ASN B 1 167 ? 7.715 -17.297 -4.891 1 98.75 167 ASN B CA 1
ATOM 3477 C C . ASN B 1 167 ? 8.43 -16.156 -4.172 1 98.75 167 ASN B C 1
ATOM 3479 O O . ASN B 1 167 ? 9.523 -15.75 -4.574 1 98.75 167 ASN B O 1
ATOM 3483 N N . TRP B 1 168 ? 7.875 -15.656 -3.109 1 98.81 168 TRP B N 1
ATOM 3484 C CA . TRP B 1 168 ? 8.375 -14.492 -2.379 1 98.81 168 TRP B CA 1
ATOM 3485 C C . TRP B 1 168 ? 9.297 -14.922 -1.24 1 98.81 168 TRP B C 1
ATOM 3487 O O . TRP B 1 168 ? 8.859 -15.586 -0.295 1 98.81 168 TRP B O 1
ATOM 3497 N N . PRO B 1 169 ? 10.477 -14.578 -1.28 1 98.38 169 PRO B N 1
ATOM 3498 C CA . PRO B 1 169 ? 11.445 -15.109 -0.318 1 98.38 169 PRO B CA 1
ATOM 3499 C C . PRO B 1 169 ? 11.258 -14.531 1.085 1 98.38 169 PRO B C 1
ATOM 3501 O O . PRO B 1 169 ? 10.781 -13.406 1.236 1 98.38 169 PRO B O 1
ATOM 3504 N N . LYS B 1 170 ? 11.742 -15.25 2.006 1 98.31 170 LYS B N 1
ATOM 3505 C CA . LYS B 1 170 ? 11.688 -14.891 3.42 1 98.31 170 LYS B CA 1
ATOM 3506 C C . LYS B 1 170 ? 12.289 -13.508 3.658 1 98.31 170 LYS B C 1
ATOM 3508 O O . LYS B 1 170 ? 11.758 -12.727 4.453 1 98.31 170 LYS B O 1
ATOM 3513 N N . LYS B 1 171 ? 13.359 -13.188 3.014 1 96.06 171 LYS B N 1
ATOM 3514 C CA . LYS B 1 171 ? 14.141 -11.969 3.221 1 96.06 171 LYS B CA 1
ATOM 3515 C C . LYS B 1 171 ? 13.266 -10.727 3.082 1 96.06 171 LYS B C 1
ATOM 3517 O O . LYS B 1 171 ? 13.539 -9.695 3.705 1 96.06 171 LYS B O 1
ATOM 3522 N N . ARG B 1 172 ? 12.219 -10.75 2.352 1 97.19 172 ARG B N 1
ATOM 3523 C CA . ARG B 1 172 ? 11.406 -9.57 2.09 1 97.19 172 ARG B CA 1
ATOM 3524 C C . ARG B 1 172 ? 9.945 -9.82 2.465 1 97.19 172 ARG B C 1
ATOM 3526 O O . ARG B 1 172 ? 9.039 -9.219 1.892 1 97.19 172 ARG B O 1
ATOM 3533 N N . VAL B 1 173 ? 9.742 -10.641 3.422 1 98.5 173 VAL B N 1
ATOM 3534 C CA . VAL B 1 173 ? 8.398 -11.086 3.779 1 98.5 173 VAL B CA 1
ATOM 3535 C C . VAL B 1 173 ? 7.609 -9.922 4.383 1 98.5 173 VAL B C 1
ATOM 3537 O O . VAL B 1 173 ? 6.387 -9.852 4.246 1 98.5 173 VAL B O 1
ATOM 3540 N N . ASN B 1 174 ? 8.32 -8.914 5.027 1 98.44 174 ASN B N 1
ATOM 3541 C CA . ASN B 1 174 ? 7.652 -7.723 5.551 1 98.44 174 ASN B CA 1
ATOM 3542 C C . ASN B 1 174 ? 6.926 -6.957 4.449 1 98.44 174 ASN B C 1
ATOM 3544 O O . ASN B 1 174 ? 5.801 -6.5 4.645 1 98.44 174 ASN B O 1
ATOM 3548 N N . ALA B 1 175 ? 7.535 -6.84 3.326 1 98.88 175 ALA B N 1
ATOM 3549 C CA . ALA B 1 175 ? 6.914 -6.176 2.184 1 98.88 175 ALA B CA 1
ATOM 3550 C C . ALA B 1 175 ? 5.707 -6.965 1.681 1 98.88 175 ALA B C 1
ATOM 3552 O O . ALA B 1 175 ? 4.656 -6.387 1.393 1 98.88 175 ALA B O 1
ATOM 3553 N N . TRP B 1 176 ? 5.855 -8.273 1.609 1 98.88 176 TRP B N 1
ATOM 3554 C CA . TRP B 1 176 ? 4.785 -9.156 1.164 1 98.88 176 TRP B CA 1
ATOM 3555 C C . TRP B 1 176 ? 3.533 -8.961 2.016 1 98.88 176 TRP B C 1
ATOM 3557 O O . TRP B 1 176 ? 2.459 -8.656 1.492 1 98.88 176 TRP B O 1
ATOM 3567 N N . ASP B 1 177 ? 3.717 -9.008 3.279 1 98.88 177 ASP B N 1
ATOM 3568 C CA . ASP B 1 177 ? 2.598 -8.898 4.211 1 98.88 177 ASP B CA 1
ATOM 3569 C C . ASP B 1 177 ? 1.947 -7.52 4.129 1 98.88 177 ASP B C 1
ATOM 3571 O O . ASP B 1 177 ? 0.724 -7.41 4.02 1 98.88 177 ASP B O 1
ATOM 3575 N N . THR B 1 178 ? 2.742 -6.535 4.141 1 98.94 178 THR B N 1
ATOM 3576 C CA . THR B 1 178 ? 2.26 -5.16 4.184 1 98.94 178 THR B CA 1
ATOM 3577 C C . THR B 1 178 ? 1.536 -4.801 2.889 1 98.94 178 THR B C 1
ATOM 3579 O O . THR B 1 178 ? 0.438 -4.242 2.92 1 98.94 178 THR B O 1
ATOM 3582 N N . LEU B 1 179 ? 2.113 -5.133 1.811 1 98.94 179 LEU B N 1
ATOM 3583 C CA . LEU B 1 179 ? 1.587 -4.68 0.529 1 98.94 179 LEU B CA 1
ATOM 3584 C C . LEU B 1 179 ? 0.315 -5.438 0.164 1 98.94 179 LEU B C 1
ATOM 3586 O O . LEU B 1 179 ? -0.593 -4.875 -0.453 1 98.94 179 LEU B O 1
ATOM 3590 N N . LEU B 1 180 ? 0.206 -6.73 0.511 1 98.94 180 LEU B N 1
ATOM 3591 C CA . LEU B 1 180 ? -1.042 -7.449 0.282 1 98.94 180 LEU B CA 1
ATOM 3592 C C . LEU B 1 180 ? -2.203 -6.762 0.993 1 98.94 180 LEU B C 1
ATOM 3594 O O . LEU B 1 180 ? -3.25 -6.52 0.389 1 98.94 180 LEU B O 1
ATOM 3598 N N . LYS B 1 181 ? -1.956 -6.473 2.232 1 98.94 181 LYS B N 1
ATOM 3599 C CA . LYS B 1 181 ? -2.99 -5.812 3.023 1 98.94 181 LYS B CA 1
ATOM 3600 C C . LYS B 1 181 ? -3.328 -4.438 2.449 1 98.94 181 LYS B C 1
ATOM 3602 O O . LYS B 1 181 ? -4.5 -4.074 2.35 1 98.94 181 LYS B O 1
ATOM 3607 N N . ALA B 1 182 ? -2.338 -3.719 2.076 1 98.94 182 ALA B N 1
ATOM 3608 C CA . ALA B 1 182 ? -2.535 -2.387 1.511 1 98.94 182 ALA B CA 1
ATOM 3609 C C . ALA B 1 182 ? -3.35 -2.453 0.222 1 98.94 182 ALA B C 1
ATOM 3611 O O . ALA B 1 182 ? -4.227 -1.617 -0.01 1 98.94 182 ALA B O 1
ATOM 3612 N N . ARG B 1 183 ? -3.021 -3.445 -0.645 1 98.94 183 ARG B N 1
ATOM 3613 C CA . ARG B 1 183 ? -3.76 -3.594 -1.895 1 98.94 183 ARG B CA 1
ATOM 3614 C C . ARG B 1 183 ? -5.242 -3.824 -1.63 1 98.94 183 ARG B C 1
ATOM 3616 O O . ARG B 1 183 ? -6.098 -3.299 -2.348 1 98.94 183 ARG B O 1
ATOM 3623 N N . ALA B 1 184 ? -5.504 -4.59 -0.627 1 98.94 184 ALA B N 1
ATOM 3624 C CA . ALA B 1 184 ? -6.902 -4.812 -0.271 1 98.94 184 ALA B CA 1
ATOM 3625 C C . ALA B 1 184 ? -7.59 -3.498 0.096 1 98.94 184 ALA B C 1
ATOM 3627 O O . ALA B 1 184 ? -8.641 -3.162 -0.456 1 98.94 184 ALA B O 1
ATOM 3628 N N . ILE B 1 185 ? -6.965 -2.742 0.922 1 98.88 185 ILE B N 1
ATOM 3629 C CA . ILE B 1 185 ? -7.543 -1.533 1.499 1 98.88 185 ILE B CA 1
ATOM 3630 C C . ILE B 1 185 ? -7.719 -0.476 0.411 1 98.88 185 ILE B C 1
ATOM 3632 O O . ILE B 1 185 ? -8.82 0.048 0.218 1 98.88 185 ILE B O 1
ATOM 3636 N N . GLU B 1 186 ? -6.68 -0.181 -0.337 1 98.81 186 GLU B N 1
ATOM 3637 C CA . GLU B 1 186 ? -6.707 0.964 -1.241 1 98.81 186 GLU B CA 1
ATOM 3638 C C . GLU B 1 186 ? -7.523 0.656 -2.496 1 98.81 186 GLU B C 1
ATOM 3640 O O . GLU B 1 186 ? -7.914 1.568 -3.227 1 98.81 186 GLU B O 1
ATOM 3645 N N . ASN B 1 187 ? -7.77 -0.645 -2.766 1 98.88 187 ASN B N 1
ATOM 3646 C CA . ASN B 1 187 ? -8.562 -1.025 -3.93 1 98.88 187 ASN B CA 1
ATOM 3647 C C . ASN B 1 187 ? -9.945 -1.517 -3.529 1 98.88 187 ASN B C 1
ATOM 3649 O O . ASN B 1 187 ? -10.742 -1.909 -4.387 1 98.88 187 ASN B O 1
ATOM 3653 N N . MET B 1 188 ? -10.234 -1.494 -2.23 1 98.62 188 MET B N 1
ATOM 3654 C CA . MET B 1 188 ? -11.508 -1.975 -1.706 1 98.62 188 MET B CA 1
ATOM 3655 C C . MET B 1 188 ? -11.914 -3.287 -2.371 1 98.62 188 MET B C 1
ATOM 3657 O O . MET B 1 188 ? -13.008 -3.4 -2.914 1 98.62 188 MET B O 1
ATOM 3661 N N . ALA B 1 189 ? -11.008 -4.254 -2.309 1 98.88 189 ALA B N 1
ATOM 3662 C CA . ALA B 1 189 ? -11.172 -5.582 -2.889 1 98.88 189 ALA B CA 1
ATOM 3663 C C . ALA B 1 189 ? -10.547 -6.652 -1.996 1 98.88 189 ALA B C 1
ATOM 3665 O O . ALA B 1 189 ? -9.656 -6.359 -1.195 1 98.88 189 ALA B O 1
ATOM 3666 N N . TYR B 1 190 ? -11.078 -7.875 -2.076 1 98.94 190 TYR B N 1
ATOM 3667 C CA . TYR B 1 190 ? -10.312 -8.961 -1.468 1 98.94 190 TYR B CA 1
ATOM 3668 C C . TYR B 1 190 ? -8.93 -9.055 -2.086 1 98.94 190 TYR B C 1
ATOM 3670 O O . TYR B 1 190 ? -8.758 -8.875 -3.293 1 98.94 190 TYR B O 1
ATOM 3678 N N . CYS B 1 191 ? -7.996 -9.328 -1.302 1 98.94 191 CYS B N 1
ATOM 3679 C CA . CYS B 1 191 ? -6.645 -9.555 -1.8 1 98.94 191 CYS B CA 1
ATOM 3680 C C . CYS B 1 191 ? -6.098 -10.891 -1.302 1 98.94 191 CYS B C 1
ATOM 3682 O O . CYS B 1 191 ? -6.039 -11.125 -0.095 1 98.94 191 CYS B O 1
ATOM 3684 N N . ILE B 1 192 ? -5.758 -11.742 -2.215 1 99 192 ILE B N 1
ATOM 3685 C CA . ILE B 1 192 ? -5.266 -13.086 -1.935 1 99 192 ILE B CA 1
ATOM 3686 C C . ILE B 1 192 ? -3.795 -13.188 -2.342 1 99 192 ILE B C 1
ATOM 3688 O O . ILE B 1 192 ? -3.428 -12.828 -3.463 1 99 192 ILE B O 1
ATOM 3692 N N . GLY B 1 193 ? -2.986 -13.555 -1.419 1 98.94 193 GLY B N 1
ATOM 3693 C CA . GLY B 1 193 ? -1.605 -13.898 -1.72 1 98.94 193 GLY B CA 1
ATOM 3694 C C . GLY B 1 193 ? -1.275 -15.352 -1.424 1 98.94 193 GLY B C 1
ATOM 3695 O O . GLY B 1 193 ? -1.462 -15.82 -0.299 1 98.94 193 GLY B O 1
ATOM 3696 N N . VAL B 1 194 ? -0.804 -16.062 -2.434 1 99 194 VAL B N 1
ATOM 3697 C CA . VAL B 1 194 ? -0.357 -17.438 -2.219 1 99 194 VAL B CA 1
ATOM 3698 C C . VAL B 1 194 ? 1.144 -17.531 -2.486 1 99 194 VAL B C 1
ATOM 3700 O O . VAL B 1 194 ? 1.6 -17.297 -3.605 1 99 194 VAL B O 1
ATOM 3703 N N . ASN B 1 195 ? 1.852 -17.844 -1.488 1 98.94 195 ASN B N 1
ATOM 3704 C CA . ASN B 1 195 ? 3.293 -18.062 -1.543 1 98.94 195 ASN B CA 1
ATOM 3705 C C . ASN B 1 195 ? 3.646 -19.516 -1.258 1 98.94 195 ASN B C 1
ATOM 3707 O O . ASN B 1 195 ? 2.795 -20.297 -0.825 1 98.94 195 ASN B O 1
ATOM 3711 N N . ARG B 1 196 ? 4.824 -19.875 -1.59 1 98.69 196 ARG B N 1
ATOM 3712 C CA . ARG B 1 196 ? 5.289 -21.219 -1.284 1 98.69 196 ARG B CA 1
ATOM 3713 C C . ARG B 1 196 ? 6.066 -21.25 0.027 1 98.69 196 ARG B C 1
ATOM 3715 O O . ARG B 1 196 ? 6.238 -20.219 0.674 1 98.69 196 ARG B O 1
ATOM 3722 N N . ILE B 1 197 ? 6.438 -22.469 0.436 1 98.44 197 ILE B N 1
ATOM 3723 C CA . ILE B 1 197 ? 7.312 -22.672 1.586 1 98.44 197 ILE B CA 1
ATOM 3724 C C . ILE B 1 197 ? 8.477 -23.578 1.193 1 98.44 197 ILE B C 1
ATOM 3726 O O 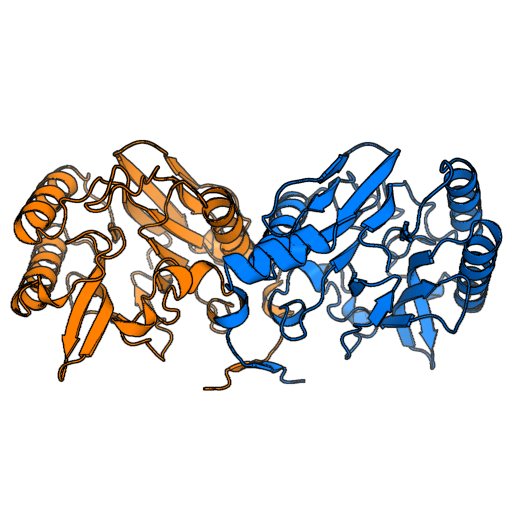. ILE B 1 197 ? 8.461 -24.203 0.126 1 98.44 197 ILE B O 1
ATOM 3730 N N . GLY B 1 198 ? 9.43 -23.562 2.07 1 98.25 198 GLY B N 1
ATOM 3731 C CA . GLY B 1 198 ? 10.578 -24.422 1.827 1 98.25 198 GLY B CA 1
ATOM 3732 C C . GLY B 1 198 ? 11.75 -23.688 1.214 1 98.25 198 GLY B C 1
ATOM 3733 O O . GLY B 1 198 ? 11.914 -22.484 1.423 1 98.25 198 GLY B O 1
ATOM 3734 N N . THR B 1 199 ? 12.609 -24.469 0.533 1 98 199 THR B N 1
ATOM 3735 C CA . THR B 1 199 ? 13.82 -23.938 -0.084 1 98 199 THR B CA 1
ATOM 3736 C C . THR B 1 199 ? 13.875 -24.297 -1.564 1 98 199 THR B C 1
ATOM 3738 O O . THR B 1 199 ? 13.508 -25.406 -1.95 1 98 199 THR B O 1
ATOM 3741 N N . ASP B 1 200 ? 14.391 -23.328 -2.344 1 96 200 ASP B N 1
ATOM 3742 C CA . ASP B 1 200 ? 14.438 -23.641 -3.768 1 96 200 ASP B CA 1
ATOM 3743 C C . ASP B 1 200 ? 15.797 -24.234 -4.152 1 96 200 ASP B C 1
ATOM 3745 O O . ASP B 1 200 ? 16.609 -24.562 -3.281 1 96 200 ASP B O 1
ATOM 3749 N N . GLY B 1 201 ? 16 -24.438 -5.422 1 94 201 GLY B N 1
ATOM 3750 C CA . GLY B 1 201 ? 17.188 -25.141 -5.902 1 94 201 GLY B CA 1
ATOM 3751 C C . GLY B 1 201 ? 18.453 -24.312 -5.816 1 94 201 GLY B C 1
ATOM 3752 O O . GLY B 1 201 ? 19.547 -24.812 -6.023 1 94 201 GLY B O 1
ATOM 3753 N N . VAL B 1 202 ? 18.25 -23.031 -5.48 1 94 202 VAL B N 1
ATOM 3754 C CA . VAL B 1 202 ? 19.422 -22.172 -5.34 1 94 202 VAL B CA 1
ATOM 3755 C C . VAL B 1 202 ? 19.484 -21.609 -3.916 1 94 202 VAL B C 1
ATOM 3757 O O . VAL B 1 202 ? 20 -20.516 -3.693 1 94 202 VAL B O 1
ATOM 3760 N N . ASP B 1 203 ? 18.812 -22.203 -2.998 1 94.44 203 ASP B N 1
ATOM 3761 C CA . ASP B 1 203 ? 18.938 -22.078 -1.549 1 94.44 203 ASP B CA 1
ATOM 3762 C C . ASP B 1 203 ? 18.234 -20.812 -1.047 1 94.44 203 ASP B C 1
ATOM 3764 O O . ASP B 1 203 ? 18.625 -20.25 -0.019 1 94.44 203 ASP B O 1
ATOM 3768 N N . PHE B 1 204 ? 17.359 -20.328 -1.788 1 96.69 204 PHE B N 1
ATOM 3769 C CA . PHE B 1 204 ? 16.484 -19.297 -1.227 1 96.69 204 PHE B CA 1
ATOM 3770 C C . PHE B 1 204 ? 15.391 -19.938 -0.366 1 96.69 204 PHE B C 1
ATOM 3772 O O . PHE B 1 204 ? 14.812 -20.953 -0.742 1 96.69 204 PHE B O 1
ATOM 3779 N N . GLU B 1 205 ? 15.156 -19.297 0.782 1 98.31 205 GLU B N 1
ATOM 3780 C CA . GLU B 1 205 ? 14.164 -19.781 1.729 1 98.31 205 GLU B CA 1
ATOM 3781 C C . GLU B 1 205 ? 12.844 -19.031 1.579 1 98.31 205 GLU B C 1
ATOM 3783 O O . GLU B 1 205 ? 12.836 -17.812 1.419 1 98.31 205 GLU B O 1
ATOM 3788 N N . TYR B 1 206 ? 11.805 -19.75 1.632 1 98.62 206 TYR B N 1
ATOM 3789 C CA . TYR B 1 206 ? 10.438 -19.25 1.598 1 98.62 206 TYR B CA 1
ATOM 3790 C C . TYR B 1 206 ? 9.664 -19.672 2.84 1 98.62 206 TYR B C 1
ATOM 3792 O O . TYR B 1 206 ? 9.766 -20.828 3.273 1 98.62 206 TYR B O 1
ATOM 3800 N N . THR B 1 207 ? 8.867 -18.75 3.367 1 98.56 207 THR B N 1
ATOM 3801 C CA . THR B 1 207 ? 8.281 -19.016 4.676 1 98.56 207 THR B CA 1
ATOM 3802 C C . THR B 1 207 ? 6.758 -18.984 4.605 1 98.56 207 THR B C 1
ATOM 3804 O O . THR B 1 207 ? 6.082 -18.922 5.633 1 98.56 207 THR B O 1
ATOM 3807 N N . GLY B 1 208 ? 6.254 -19.016 3.439 1 98.69 208 GLY B N 1
ATOM 3808 C CA . GLY B 1 208 ? 4.809 -18.969 3.277 1 98.69 208 GLY B CA 1
ATOM 3809 C C . GLY B 1 208 ? 4.246 -17.562 3.377 1 98.69 208 GLY B C 1
ATOM 3810 O O . GLY B 1 208 ? 4.648 -16.672 2.627 1 98.69 208 GLY B O 1
ATOM 3811 N N . HIS B 1 209 ? 3.4 -17.438 4.43 1 98.88 209 HIS B N 1
ATOM 3812 C CA . HIS B 1 209 ? 2.715 -16.156 4.633 1 98.88 209 HIS B CA 1
ATOM 3813 C C . HIS B 1 209 ? 1.614 -15.961 3.598 1 98.88 209 HIS B C 1
ATOM 3815 O O . HIS B 1 209 ? 1.323 -14.828 3.209 1 98.88 209 HIS B O 1
ATOM 3821 N N . SER B 1 210 ? 1.074 -17 3.018 1 98.94 210 SER B N 1
ATOM 3822 C CA . SER B 1 210 ? -0.149 -16.859 2.236 1 98.94 210 SER B CA 1
ATOM 3823 C C . SER B 1 210 ? -1.272 -16.266 3.074 1 98.94 210 SER B C 1
ATOM 3825 O O . SER B 1 210 ? -1.387 -16.547 4.266 1 98.94 210 SER B O 1
ATOM 3827 N N . ALA B 1 211 ? -2.062 -15.445 2.438 1 98.94 211 ALA B N 1
ATOM 3828 C CA . ALA B 1 211 ? -3.072 -14.734 3.213 1 98.94 211 ALA B CA 1
ATOM 3829 C C . ALA B 1 211 ? -4.23 -14.289 2.328 1 98.94 211 ALA B C 1
ATOM 3831 O O . ALA B 1 211 ? -4.094 -14.219 1.104 1 98.94 211 ALA B O 1
ATOM 3832 N N . VAL B 1 212 ? -5.34 -14.102 2.996 1 98.94 212 VAL B N 1
ATOM 3833 C CA . VAL B 1 212 ? -6.523 -13.492 2.395 1 98.94 212 VAL B CA 1
ATOM 3834 C C . VAL B 1 212 ? -6.98 -12.305 3.234 1 98.94 212 VAL B C 1
ATOM 3836 O O . VAL B 1 212 ? -7.152 -12.422 4.449 1 98.94 212 VAL B O 1
ATOM 3839 N N . TYR B 1 213 ? -7.082 -11.164 2.617 1 98.94 213 TYR B N 1
ATOM 3840 C CA . TYR B 1 213 ? -7.574 -9.969 3.283 1 98.94 213 TYR B CA 1
ATOM 3841 C C . TYR B 1 213 ? -8.906 -9.523 2.693 1 98.94 213 TYR B C 1
ATOM 3843 O O . TYR B 1 213 ? -9.102 -9.578 1.477 1 98.94 213 TYR B O 1
ATOM 3851 N N . ASP B 1 214 ? -9.797 -9.031 3.521 1 98.75 214 ASP B N 1
ATOM 3852 C CA . ASP B 1 214 ? -11.047 -8.477 2.998 1 98.75 214 ASP B CA 1
ATOM 3853 C C . ASP B 1 214 ? -10.852 -7.027 2.557 1 98.75 214 ASP B C 1
ATOM 3855 O O . ASP B 1 214 ? -9.727 -6.523 2.531 1 98.75 214 ASP B O 1
ATOM 3859 N N . VAL B 1 215 ? -11.938 -6.371 2.238 1 98.31 215 VAL B N 1
ATOM 3860 C CA . VAL B 1 215 ? -11.891 -5.09 1.543 1 98.31 215 VAL B CA 1
ATOM 3861 C C . VAL B 1 215 ? -11.367 -4.012 2.488 1 98.31 215 VAL B C 1
ATOM 3863 O O . VAL B 1 215 ? -11.008 -2.916 2.049 1 98.31 215 VAL B O 1
ATOM 3866 N N . LEU B 1 216 ? -11.281 -4.309 3.826 1 98.44 216 LEU B N 1
ATOM 3867 C CA . LEU B 1 216 ? -10.789 -3.336 4.797 1 98.44 216 LEU B CA 1
ATOM 3868 C C . LEU B 1 216 ? -9.438 -3.76 5.359 1 98.44 216 LEU B C 1
ATOM 3870 O O . LEU B 1 216 ? -8.93 -3.139 6.293 1 98.44 216 LEU B O 1
ATOM 3874 N N . GLY B 1 217 ? -8.93 -4.836 4.816 1 98.62 217 GLY B N 1
ATOM 3875 C CA . GLY B 1 217 ? -7.609 -5.289 5.219 1 98.62 217 GLY B CA 1
ATOM 3876 C C . GLY B 1 217 ? -7.641 -6.254 6.391 1 98.62 217 GLY B C 1
ATOM 3877 O O . GLY B 1 217 ? -6.598 -6.574 6.965 1 98.62 217 GLY B O 1
ATOM 3878 N N . GLU B 1 218 ? -8.789 -6.699 6.727 1 98.31 218 GLU B N 1
ATOM 3879 C CA . GLU B 1 218 ? -8.891 -7.703 7.785 1 98.31 218 GLU B CA 1
ATOM 3880 C C . GLU B 1 218 ? -8.516 -9.086 7.27 1 98.31 218 GLU B C 1
ATOM 3882 O O . GLU B 1 218 ? -9.039 -9.531 6.242 1 98.31 218 GLU B O 1
ATOM 3887 N N . PRO B 1 219 ? -7.691 -9.766 7.98 1 98.56 219 PRO B N 1
ATOM 3888 C CA . PRO B 1 219 ? -7.285 -11.094 7.512 1 98.56 219 PRO B CA 1
ATOM 3889 C C . PRO B 1 219 ? -8.375 -12.148 7.684 1 98.56 219 PRO B C 1
ATOM 3891 O O . PRO B 1 219 ? -9.016 -12.211 8.734 1 98.56 219 PRO B O 1
ATOM 3894 N N . LEU B 1 220 ? -8.602 -12.883 6.676 1 98.75 220 LEU B N 1
ATOM 3895 C CA . LEU B 1 220 ? -9.539 -14 6.711 1 98.75 220 LEU B CA 1
ATOM 3896 C C . LEU B 1 220 ? -8.797 -15.328 6.832 1 98.75 220 LEU B C 1
ATOM 3898 O O . LEU B 1 220 ? -9.367 -16.312 7.312 1 98.75 220 LEU B O 1
ATOM 3902 N N . ALA B 1 221 ? -7.586 -15.422 6.367 1 98.81 221 ALA B N 1
ATOM 3903 C CA . ALA B 1 221 ? -6.715 -16.594 6.434 1 98.81 221 ALA B CA 1
ATOM 3904 C C . ALA B 1 221 ? -5.246 -16.188 6.426 1 98.81 221 ALA B C 1
ATOM 3906 O O . ALA B 1 221 ? -4.875 -15.18 5.816 1 98.81 221 ALA B O 1
ATOM 3907 N N . TYR B 1 222 ? -4.5 -16.906 7.113 1 98.88 222 TYR B N 1
ATOM 3908 C CA . TYR B 1 222 ? -3.057 -16.703 7.168 1 98.88 222 TYR B CA 1
ATOM 3909 C C . TYR B 1 222 ? -2.338 -17.938 7.68 1 98.88 222 TYR B C 1
ATOM 3911 O O . TYR B 1 222 ? -2.838 -18.641 8.57 1 98.88 222 TYR B O 1
ATOM 3919 N N . SER B 1 223 ? -1.145 -18.25 7.078 1 98.75 223 SER B N 1
ATOM 3920 C CA . SER B 1 223 ? -0.382 -19.375 7.613 1 98.75 223 SER B CA 1
ATOM 3921 C C . SER B 1 223 ? 1.095 -19.266 7.25 1 98.75 223 SER B C 1
ATOM 3923 O O . SER B 1 223 ? 1.441 -18.719 6.199 1 98.75 223 SER B O 1
ATOM 3925 N N . GLU B 1 224 ? 1.918 -19.781 8.094 1 98.56 224 GLU B N 1
ATOM 3926 C CA . GLU B 1 224 ? 3.348 -19.922 7.828 1 98.56 224 GLU B CA 1
ATOM 3927 C C . GLU B 1 224 ? 3.732 -21.391 7.684 1 98.56 224 GLU B C 1
ATOM 3929 O O . GLU B 1 224 ? 4.91 -21.719 7.52 1 98.56 224 GLU B O 1
ATOM 3934 N N . ALA B 1 225 ? 2.748 -22.25 7.742 1 98.25 225 ALA B N 1
ATOM 3935 C CA . ALA B 1 225 ? 2.99 -23.703 7.672 1 98.25 225 ALA B CA 1
ATOM 3936 C C . ALA B 1 225 ? 2.682 -24.234 6.277 1 98.25 225 ALA B C 1
ATOM 3938 O O . ALA B 1 225 ? 2 -23.578 5.488 1 98.25 225 ALA B O 1
ATOM 3939 N N . GLU B 1 226 ? 3.264 -25.344 5.969 1 98.38 226 GLU B N 1
ATOM 3940 C CA . GLU B 1 226 ? 2.84 -26.047 4.762 1 98.38 226 GLU B CA 1
ATOM 3941 C C . GLU B 1 226 ? 1.444 -26.641 4.93 1 98.38 226 GLU B C 1
ATOM 3943 O O . GLU B 1 226 ? 1.285 -27.703 5.516 1 98.38 226 GLU B O 1
ATOM 3948 N N . GLU B 1 227 ? 0.492 -25.969 4.375 1 98.38 227 GLU B N 1
ATOM 3949 C CA . GLU B 1 227 ? -0.889 -26.422 4.512 1 98.38 227 GLU B CA 1
ATOM 3950 C C . GLU B 1 227 ? -1.788 -25.781 3.461 1 98.38 227 GLU B C 1
ATOM 3952 O O . GLU B 1 227 ? -1.346 -24.922 2.705 1 98.38 227 GLU B O 1
ATOM 3957 N N . ILE B 1 228 ? -2.938 -26.297 3.348 1 98.75 228 ILE B N 1
ATOM 3958 C CA . ILE B 1 228 ? -3.98 -25.688 2.527 1 98.75 228 ILE B CA 1
ATOM 3959 C C . ILE B 1 228 ? -4.82 -24.75 3.379 1 98.75 228 ILE B C 1
ATOM 3961 O O . ILE B 1 228 ? -5.363 -25.141 4.414 1 98.75 228 ILE B O 1
ATOM 3965 N N . LEU B 1 229 ? -4.879 -23.484 3.018 1 98.62 229 LEU B N 1
ATOM 3966 C CA . LEU B 1 229 ? -5.719 -22.5 3.688 1 98.62 229 LEU B CA 1
ATOM 3967 C C . LEU B 1 229 ? -7.074 -22.375 2.996 1 98.62 229 LEU B C 1
ATOM 3969 O O . LEU B 1 229 ? -7.16 -22.484 1.772 1 98.62 229 LEU B O 1
ATOM 3973 N N . TYR B 1 230 ? -8.055 -22.109 3.811 1 98.56 230 TYR B N 1
ATOM 3974 C CA . TYR B 1 230 ? -9.406 -21.953 3.281 1 98.56 230 TYR B CA 1
ATOM 3975 C C . TYR B 1 230 ? -9.984 -20.594 3.682 1 98.56 230 TYR B C 1
ATOM 3977 O O . TYR B 1 230 ? -9.703 -20.094 4.77 1 98.56 230 TYR B O 1
ATOM 3985 N N . ALA B 1 231 ? -10.766 -20.031 2.814 1 98.44 231 ALA B N 1
ATOM 3986 C CA . ALA B 1 231 ? -11.508 -18.797 3.104 1 98.44 231 ALA B CA 1
ATOM 3987 C C . ALA B 1 231 ? -12.766 -18.703 2.242 1 98.44 231 ALA B C 1
ATOM 3989 O O . ALA B 1 231 ? -12.859 -19.359 1.197 1 98.44 231 ALA B O 1
ATOM 3990 N N . THR B 1 232 ? -13.695 -17.969 2.725 1 98.25 232 THR B N 1
ATOM 3991 C CA . THR B 1 232 ? -14.906 -17.672 1.977 1 98.25 232 THR B CA 1
ATOM 3992 C C . THR B 1 232 ? -15.008 -16.172 1.702 1 98.25 232 THR B C 1
ATOM 3994 O O . THR B 1 232 ? -14.922 -15.352 2.625 1 98.25 232 THR B O 1
ATOM 3997 N N . LEU B 1 233 ? -15.094 -15.836 0.463 1 98.56 233 LEU B N 1
ATOM 3998 C CA . LEU B 1 233 ? -15.328 -14.453 0.065 1 98.56 233 LEU B CA 1
ATOM 3999 C C . LEU B 1 233 ? -16.828 -14.18 -0.075 1 98.56 233 LEU B C 1
ATOM 4001 O O . LEU B 1 233 ? -17.578 -15.047 -0.519 1 98.56 233 LEU B O 1
ATOM 4005 N N . ASP B 1 234 ? -17.203 -12.953 0.234 1 97.94 234 ASP B N 1
ATOM 4006 C CA . ASP B 1 234 ? -18.609 -12.562 0.214 1 97.94 234 ASP B CA 1
ATOM 4007 C C . ASP B 1 234 ? -18.828 -11.312 -0.628 1 97.94 234 ASP B C 1
ATOM 4009 O O . ASP B 1 234 ? -18.391 -10.219 -0.254 1 97.94 234 ASP B O 1
ATOM 4013 N N . ASN B 1 235 ? -19.531 -11.484 -1.681 1 96.12 235 ASN B N 1
ATOM 4014 C CA . ASN B 1 235 ? -19.781 -10.375 -2.588 1 96.12 235 ASN B CA 1
ATOM 4015 C C . ASN B 1 235 ? -20.625 -9.289 -1.919 1 96.12 235 ASN B C 1
ATOM 4017 O O . ASN B 1 235 ? -20.469 -8.102 -2.221 1 96.12 235 ASN B O 1
ATOM 4021 N N . GLU B 1 236 ? -21.453 -9.648 -1.102 1 95.31 236 GLU B N 1
ATOM 4022 C CA . GLU B 1 236 ? -22.297 -8.68 -0.395 1 95.31 236 GLU B CA 1
ATOM 4023 C C . GLU B 1 236 ? -21.453 -7.75 0.472 1 95.31 236 GLU B C 1
ATOM 4025 O O . GLU B 1 236 ? -21.781 -6.566 0.614 1 95.31 236 GLU B O 1
ATOM 4030 N N . ASN B 1 237 ? -20.484 -8.328 1.024 1 94.75 237 ASN B N 1
ATOM 4031 C CA . ASN B 1 237 ? -19.578 -7.512 1.831 1 94.75 237 ASN B CA 1
ATOM 4032 C C . ASN B 1 237 ? -18.891 -6.438 0.993 1 94.75 237 ASN B C 1
ATOM 4034 O O . ASN B 1 237 ? -18.719 -5.305 1.448 1 94.75 237 ASN B O 1
ATOM 4038 N N . ILE B 1 238 ? -18.547 -6.785 -0.157 1 96.94 238 ILE B N 1
ATOM 4039 C CA . ILE B 1 238 ? -17.891 -5.84 -1.057 1 96.94 238 ILE B CA 1
ATOM 4040 C C . ILE B 1 238 ? -18.859 -4.703 -1.393 1 96.94 238 ILE B C 1
ATOM 4042 O O . ILE B 1 238 ? -18.531 -3.527 -1.206 1 96.94 238 ILE B O 1
ATOM 4046 N N . GLU B 1 239 ? -20 -5.094 -1.851 1 95.88 239 GLU B N 1
ATOM 4047 C CA . GLU B 1 239 ? -20.984 -4.121 -2.307 1 95.88 239 GLU B CA 1
ATOM 4048 C C . GLU B 1 239 ? -21.375 -3.17 -1.183 1 95.88 239 GLU B C 1
ATOM 4050 O O . GLU B 1 239 ? -21.422 -1.952 -1.375 1 95.88 239 GLU B O 1
ATOM 4055 N N . LYS B 1 240 ? -21.656 -3.729 -0.081 1 96.88 240 LYS B N 1
ATOM 4056 C CA . LYS B 1 240 ? -22.078 -2.93 1.064 1 96.88 240 LYS B CA 1
ATOM 4057 C C . LYS B 1 240 ? -21 -1.948 1.486 1 96.88 240 LYS B C 1
ATOM 4059 O O . LYS B 1 240 ? -21.266 -0.77 1.723 1 96.88 240 LYS B O 1
ATOM 4064 N N . THR B 1 241 ? -19.828 -2.404 1.577 1 97.69 241 THR B N 1
ATOM 4065 C CA . THR B 1 241 ? -18.719 -1.584 2.053 1 97.69 241 THR B CA 1
ATOM 4066 C C . THR B 1 241 ? -18.375 -0.489 1.043 1 97.69 241 THR B C 1
ATOM 4068 O O . THR B 1 241 ? -18.172 0.667 1.42 1 97.69 241 THR B O 1
ATOM 4071 N N . ARG B 1 242 ? -18.359 -0.865 -0.231 1 97.94 242 ARG B N 1
ATOM 4072 C CA . ARG B 1 242 ? -18.078 0.116 -1.273 1 97.94 242 ARG B CA 1
ATOM 4073 C C . ARG B 1 242 ? -19.172 1.181 -1.334 1 97.94 242 ARG B C 1
ATOM 4075 O O . ARG B 1 242 ? -18.891 2.363 -1.532 1 97.94 242 ARG B O 1
ATOM 4082 N N . LYS B 1 243 ? -20.391 0.761 -1.189 1 97.06 243 LYS B N 1
ATOM 4083 C CA . LYS B 1 243 ? -21.5 1.702 -1.23 1 97.06 243 LYS B CA 1
ATOM 4084 C C . LYS B 1 243 ? -21.453 2.66 -0.044 1 97.06 243 LYS B C 1
ATOM 4086 O O . LYS B 1 243 ? -21.797 3.838 -0.177 1 97.06 243 LYS B O 1
ATOM 4091 N N . LYS B 1 244 ? -21.016 2.146 1.019 1 97.31 244 LYS B N 1
ATOM 4092 C CA . LYS B 1 244 ? -20.984 2.939 2.244 1 97.3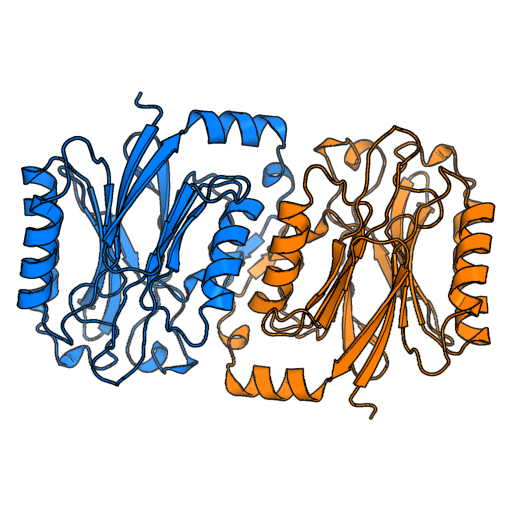1 244 LYS B CA 1
ATOM 4093 C C . LYS B 1 244 ? -19.828 3.926 2.236 1 97.31 244 LYS B C 1
ATOM 4095 O O . LYS B 1 244 ? -20 5.113 2.516 1 97.31 244 LYS B O 1
ATOM 4100 N N . LEU B 1 245 ? -18.656 3.535 1.913 1 97.88 245 LEU B N 1
ATOM 4101 C CA . LEU B 1 245 ? -17.453 4.34 2.102 1 97.88 245 LEU B CA 1
ATOM 4102 C C . LEU B 1 245 ? -17.125 5.129 0.838 1 97.88 245 LEU B C 1
ATOM 4104 O O . LEU B 1 245 ? -16.547 6.215 0.912 1 97.88 245 LEU B O 1
ATOM 4108 N N . ARG B 1 246 ? -17.297 4.539 -0.363 1 97.31 246 ARG B N 1
ATOM 4109 C CA . ARG B 1 246 ? -17.203 5.148 -1.687 1 97.31 246 ARG B CA 1
ATOM 4110 C C . ARG B 1 246 ? -15.812 5.695 -1.942 1 97.31 246 ARG B C 1
ATOM 4112 O O . ARG B 1 246 ? -15.641 6.672 -2.676 1 97.31 246 ARG B O 1
ATOM 4119 N N . PHE B 1 247 ? -14.703 5.133 -1.306 1 98.19 247 PHE B N 1
ATOM 4120 C CA . PHE B 1 247 ? -13.344 5.637 -1.452 1 98.19 247 PHE B CA 1
ATOM 4121 C C . PHE B 1 247 ? -12.875 5.516 -2.896 1 98.19 247 PHE B C 1
ATOM 4123 O O . PHE B 1 247 ? -12.102 6.344 -3.375 1 98.19 247 PHE B O 1
ATOM 4130 N N . LEU B 1 248 ? -13.367 4.469 -3.629 1 98 248 LEU B N 1
ATOM 4131 C CA . LEU B 1 248 ? -12.945 4.254 -5.008 1 98 248 LEU B CA 1
ATOM 4132 C C . LEU B 1 248 ? -13.438 5.383 -5.91 1 98 248 LEU B C 1
ATOM 4134 O O . LEU B 1 248 ? -12.875 5.621 -6.98 1 98 248 LEU B O 1
ATOM 4138 N N . GLU B 1 249 ? -14.445 6.07 -5.516 1 97.19 249 GLU B N 1
ATOM 4139 C CA . GLU B 1 249 ? -14.977 7.164 -6.32 1 97.19 249 GLU B CA 1
ATOM 4140 C C . GLU B 1 249 ? -14.039 8.367 -6.312 1 97.19 249 GLU B C 1
ATOM 4142 O O . GLU B 1 249 ? -14.148 9.25 -7.16 1 97.19 249 GLU B O 1
ATOM 4147 N N . ASP B 1 250 ? -13.141 8.43 -5.367 1 97.81 250 ASP B N 1
ATOM 4148 C CA . ASP B 1 250 ? -12.234 9.57 -5.219 1 97.81 250 ASP B CA 1
ATOM 4149 C C . ASP B 1 250 ? -10.875 9.273 -5.848 1 97.81 250 ASP B C 1
ATOM 4151 O O . ASP B 1 250 ? -9.938 10.07 -5.711 1 97.81 250 ASP B O 1
ATOM 4155 N N . ARG B 1 251 ? -10.711 8.141 -6.527 1 97.25 251 ARG B N 1
ATOM 4156 C CA . ARG B 1 251 ? -9.422 7.727 -7.086 1 97.25 251 ARG B CA 1
ATOM 4157 C C . ARG B 1 251 ? -8.984 8.672 -8.195 1 97.25 251 ARG B C 1
ATOM 4159 O O . ARG B 1 251 ? -9.812 9.312 -8.844 1 97.25 251 ARG B O 1
ATOM 4166 N N . ASP B 1 252 ? -7.695 8.695 -8.422 1 97.31 252 ASP B N 1
ATOM 4167 C CA . ASP B 1 252 ? -7.129 9.453 -9.531 1 97.31 252 ASP B CA 1
ATOM 4168 C C . ASP B 1 252 ? -7.383 8.75 -10.867 1 97.31 252 ASP B C 1
ATOM 4170 O O . ASP B 1 252 ? -7.34 7.523 -10.938 1 97.31 252 ASP B O 1
ATOM 4174 N N . SER B 1 253 ? -7.59 9.555 -11.875 1 96.62 253 SER B N 1
ATOM 4175 C CA . SER B 1 253 ? -7.598 9.023 -13.234 1 96.62 253 SER B CA 1
ATOM 4176 C C . SER B 1 253 ? -6.219 9.141 -13.875 1 96.62 253 SER B C 1
ATOM 4178 O O . SER B 1 253 ? -5.531 10.148 -13.711 1 96.62 253 SER B O 1
ATOM 4180 N N . PHE B 1 254 ? -5.812 8.094 -14.516 1 97.31 254 PHE B N 1
ATOM 4181 C CA . PHE B 1 254 ? -4.492 8.086 -15.141 1 97.31 254 PHE B CA 1
ATOM 4182 C C . PHE B 1 254 ? -4.453 7.133 -16.328 1 97.31 254 PHE B C 1
ATOM 4184 O O . PHE B 1 254 ? -5.316 6.262 -16.453 1 97.31 254 PHE B O 1
ATOM 4191 N N . ASN B 1 255 ? -3.426 7.344 -17.188 1 95.88 255 ASN B N 1
ATOM 4192 C CA . ASN B 1 255 ? -3.094 6.426 -18.266 1 95.88 255 ASN B CA 1
ATOM 4193 C C . ASN B 1 255 ? -1.676 5.879 -18.125 1 95.88 255 ASN B C 1
ATOM 4195 O O . ASN B 1 255 ? -0.744 6.629 -17.828 1 95.88 255 ASN B O 1
ATOM 4199 N N . LEU B 1 256 ? -1.601 4.598 -18.266 1 95 256 LEU B N 1
ATOM 4200 C CA . LEU B 1 256 ? -0.261 4.023 -18.328 1 95 256 LEU B CA 1
ATOM 4201 C C . LEU B 1 256 ? 0.429 4.395 -19.641 1 95 256 LEU B C 1
ATOM 4203 O O . LEU B 1 256 ? -0.218 4.48 -20.688 1 95 256 LEU B O 1
ATOM 4207 N N . ILE B 1 257 ? 1.766 4.719 -19.469 1 88.5 257 ILE B N 1
ATOM 4208 C CA . ILE B 1 257 ? 2.58 5.023 -20.641 1 88.5 257 ILE B CA 1
ATOM 4209 C C . ILE B 1 257 ? 3.486 3.838 -20.969 1 88.5 257 ILE B C 1
ATOM 4211 O O . ILE B 1 257 ? 4.25 3.381 -20.109 1 88.5 257 ILE B O 1
ATOM 4215 N N . GLY B 1 258 ? 3.561 2.885 -22.062 1 67 258 GLY B N 1
ATOM 4216 C CA . GLY B 1 258 ? 4.398 1.857 -22.656 1 67 258 GLY B CA 1
ATOM 4217 C C . GLY B 1 258 ? 4.398 0.556 -21.875 1 67 258 GLY B C 1
ATOM 4218 O O . GLY B 1 258 ? 3.943 0.514 -20.734 1 67 258 GLY B O 1
#

Secondary structure (DSSP, 8-state):
---EEEEEEEE----TT-HHHHHHHHHHHHHHS-S--SEEE--TTTTT-S-S-GGGS-THHHHHHHHHHHHHHHHHT-EEEEEEEEEETTEEEEEEEEE-SSSPPEEEE-SS--GGGTHHHHBPPP-----EEETTEEEEEEEGGGGG-HHHH--SS--SEEEEE----GGGHHHHHHHHHHHHHHHTSEEEEE--EEE-TT--EEE--EEEE-TTS-EEEEESSSEEEEEEEEHHHHHHHHHHH-GGGGPPEEEEE-/---EEEEEEEE----TT-HHHHHHHHHHHHTTSPTT--EEE--TTTTT-S-S-GGGS-THHHHHHHHHHHHHHHHHT-EEEEEEEEEETTEEEEEEEEE-SSSPPEEEE-SS--GGGTHHHHBPPP-----EEETTEEEEEEEGGGGG-HHHH--SS--SEEEEE----GGGHHHHHHHHHHHHHHHTSEEEEE--EEE-TT--EEE--EEEE-TTS-EEEEESSSEEEEEEEEHHHHHHHHHHH-GGGGPPEEEEE-

Organism: Allomuricauda ruestringensis (strain DSM 13258 / CIP 107369 / LMG 19739 / B1) (NCBI:txid886377)

Sequence (516 aa):
MPTTLNIALIQSNLYWEDPVKNRKMFEEKIDTIPGHVDLIVLPEMFTTGFTMKPQNIAQSEADATVEWMRRMAQQYNVAMVGSIIFQENGKFFNRLYFVSPEGAPEIYNKKHTFTLAGEDKVYEAGKEKLIFEYKGFRICPMICYDLRFPVWSRNTEDYDVLIYVANWPKKRVNAWDTLLKARAIENMAYCIGVNRIGTDGVDFEYTGHSAVYDVLGEPLAYSEAEEILYATLDNENIEKTRKKLRFLEDRDSFNLIGMPTTLNIALIQSNLYWEDPVKNRKMFEEKIDTIPGHVDLIVLPEMFTTGFTMKPQNIAQSEADATVEWMRRMAQQYNVAMVGSIIFQENGKFFNRLYFVSPEGAPEIYNKKHTFTLAGEDKVYEAGKEKLIFEYKGFRICPMICYDLRFPVWSRNTEDYDVLIYVANWPKKRVNAWDTLLKARAIENMAYCIGVNRIGTDGVDFEYTGHSAVYDVLGEPLAYSEAEEILYATLDNENIEKTRKKLRFLEDRDSFNLIG

Solvent-accessible surface area (backbone atoms only — not comparable to full-atom values): 26669 Å² total; per-residue (Å²): 124,68,53,52,49,32,36,34,35,47,23,38,64,46,45,57,74,27,48,67,62,22,51,52,51,50,48,58,54,56,69,64,55,70,76,94,41,50,34,37,39,35,16,28,24,48,34,26,36,90,67,91,54,65,84,77,51,64,71,65,50,39,59,52,48,53,50,50,46,37,51,52,8,46,76,65,61,20,28,38,32,34,23,33,67,37,72,58,96,95,38,33,28,50,30,33,42,38,27,38,59,63,79,78,64,48,71,36,40,33,54,46,54,49,54,80,81,42,34,58,80,60,32,50,61,29,91,59,88,45,72,47,77,58,78,82,36,32,38,33,64,49,41,40,61,41,66,57,38,57,66,79,69,51,56,83,80,72,47,43,32,37,35,31,19,12,74,55,43,47,92,50,41,68,52,54,57,38,36,47,34,30,51,4,39,60,37,55,12,31,21,34,37,28,14,25,26,49,59,48,87,83,72,50,47,25,48,29,61,24,32,30,20,36,43,73,36,50,73,67,36,71,44,64,59,80,42,74,45,62,46,75,46,51,52,60,59,46,53,53,49,47,68,68,55,43,65,75,77,67,54,84,48,65,44,80,44,133,124,65,52,51,48,29,35,35,36,47,26,39,64,46,45,60,74,27,50,67,62,23,50,51,52,51,48,58,54,55,69,66,54,67,84,80,42,47,34,37,38,36,17,28,25,47,32,25,37,91,64,91,54,64,84,77,51,63,71,65,50,40,60,51,48,53,50,49,46,37,51,51,8,48,73,65,61,19,26,38,33,35,23,33,67,39,72,57,95,93,38,34,29,52,32,33,40,36,30,39,59,63,78,78,64,47,72,35,38,32,53,47,54,50,55,82,80,42,34,59,80,61,33,52,60,30,90,60,89,46,72,48,78,58,77,84,36,33,38,32,66,48,42,42,61,40,65,59,37,57,67,80,68,50,56,83,80,71,45,44,32,38,37,30,21,12,75,55,43,48,93,52,42,68,51,54,56,38,37,48,33,30,51,3,39,60,38,53,12,31,22,35,38,27,14,24,26,46,60,50,85,82,72,49,47,26,50,30,62,24,32,31,20,34,42,73,36,50,74,66,36,73,46,62,59,81,43,74,46,61,45,74,44,50,53,60,60,48,53,53,49,46,69,68,54,43,64,73,76,67,55,85,46,66,45,81,51,135

Radius of gyration: 24.65 Å; Cα contacts (8 Å, |Δi|>4): 1232; chains: 2; bounding box: 52×72×56 Å

Nearest PDB structures (foldseek):
  2e11-assembly2_D  TM=9.711E-01  e=3.091E-34  Xanthomonas campestris pv. campestris
  3p8k-assembly1_B  TM=9.421E-01  e=2.103E-24  Staphylococcus aureus subsp. aureus COL
  5h8j-assembly2_P  TM=8.775E-01  e=1.129E-20  Medicago truncatula
  5h8l-assembly1_H  TM=8.521E-01  e=8.190E-20  Medicago truncatula
  5h8k-assembly1_H  TM=8.479E-01  e=1.899E-19  Medicago truncatula